Protein AF-A0A2N2F5D2-F1 (afdb_monomer_lite)

pLDDT: mean 76.92, std 23.18, range [20.16, 98.69]

Structure (mmCIF, N/CA/C/O backbone):
data_AF-A0A2N2F5D2-F1
#
_entry.id   AF-A0A2N2F5D2-F1
#
loop_
_atom_site.group_PDB
_atom_site.id
_atom_site.type_symbol
_atom_site.label_atom_id
_atom_site.label_alt_id
_atom_site.label_comp_id
_atom_site.label_asym_id
_atom_site.label_entity_id
_atom_site.label_seq_id
_atom_site.pdbx_PDB_ins_code
_atom_site.Cartn_x
_atom_site.Cartn_y
_atom_site.Cartn_z
_atom_site.occupancy
_atom_site.B_iso_or_equiv
_atom_site.auth_seq_id
_atom_site.auth_comp_id
_atom_site.auth_asym_id
_atom_site.auth_atom_id
_atom_site.pdbx_PDB_model_num
ATOM 1 N N . MET A 1 1 ? -17.254 -17.782 -0.768 1.00 34.69 1 MET A N 1
ATOM 2 C CA . MET A 1 1 ? -16.497 -16.737 -0.045 1.00 34.69 1 MET A CA 1
ATOM 3 C C . MET A 1 1 ? -15.459 -17.334 0.905 1.00 34.69 1 MET A C 1
ATOM 5 O O . MET A 1 1 ? -14.298 -16.993 0.747 1.00 34.69 1 MET A O 1
ATOM 9 N N . LYS A 1 2 ? -15.803 -18.318 1.754 1.00 27.48 2 LYS A N 1
ATOM 10 C CA . LYS A 1 2 ? -14.866 -18.965 2.705 1.00 27.48 2 LYS A CA 1
ATOM 11 C C . LYS A 1 2 ? -13.572 -19.577 2.120 1.00 27.48 2 LYS A C 1
ATOM 13 O O . LYS A 1 2 ? -12.544 -19.500 2.772 1.00 27.48 2 LYS A O 1
ATOM 18 N N . ASN A 1 3 ? -13.574 -20.095 0.885 1.00 29.84 3 ASN A N 1
ATOM 19 C CA . ASN A 1 3 ? -12.361 -20.675 0.267 1.00 29.84 3 ASN A CA 1
ATOM 20 C C . ASN A 1 3 ? -11.435 -19.654 -0.427 1.00 29.84 3 ASN A C 1
ATOM 22 O O . ASN A 1 3 ? -10.359 -20.030 -0.870 1.00 29.84 3 ASN A O 1
ATOM 26 N N . LYS A 1 4 ? -11.838 -18.380 -0.553 1.00 38.88 4 LYS A N 1
ATOM 27 C CA . LYS A 1 4 ? -11.054 -17.347 -1.266 1.00 38.88 4 LYS A CA 1
ATOM 28 C C . LYS A 1 4 ? -10.228 -16.463 -0.328 1.00 38.88 4 LYS A C 1
ATOM 30 O O . LYS A 1 4 ? -9.176 -15.978 -0.718 1.00 38.88 4 LYS A O 1
ATOM 35 N N . LEU A 1 5 ? -10.667 -16.332 0.923 1.00 36.59 5 LEU A N 1
ATOM 36 C CA . LEU A 1 5 ? -9.951 -15.618 1.982 1.00 36.59 5 LEU A CA 1
ATOM 37 C C . LEU A 1 5 ? -8.669 -16.339 2.429 1.00 36.59 5 LEU A C 1
ATOM 39 O O . LEU A 1 5 ? -7.714 -15.699 2.849 1.00 36.59 5 LEU A O 1
ATOM 43 N N . LEU A 1 6 ? -8.629 -17.668 2.280 1.00 34.50 6 LEU A N 1
ATOM 44 C CA . LEU A 1 6 ? -7.469 -18.485 2.640 1.00 34.50 6 LEU A CA 1
ATOM 45 C C . LEU A 1 6 ? -6.246 -18.201 1.741 1.00 34.50 6 LEU A C 1
ATOM 47 O O . LEU A 1 6 ? -5.119 -18.367 2.189 1.00 34.50 6 LEU A O 1
ATOM 51 N N . PHE A 1 7 ? -6.455 -17.715 0.510 1.00 35.41 7 PHE A N 1
ATOM 52 C CA . PHE A 1 7 ? -5.373 -17.336 -0.412 1.00 35.41 7 PHE A CA 1
ATOM 53 C C . PHE A 1 7 ? -4.772 -15.953 -0.112 1.00 35.41 7 PHE A C 1
ATOM 55 O O . PHE A 1 7 ? -3.595 -15.737 -0.381 1.00 35.41 7 PHE A O 1
ATOM 62 N N . PHE A 1 8 ? -5.537 -15.040 0.502 1.00 37.03 8 PHE A N 1
ATOM 63 C CA . PHE A 1 8 ? -5.044 -13.723 0.939 1.00 37.03 8 PHE A CA 1
ATOM 64 C C . PHE A 1 8 ? -3.987 -13.836 2.057 1.00 37.03 8 PHE A C 1
ATOM 66 O O . PHE A 1 8 ? -3.189 -12.930 2.265 1.00 37.03 8 PHE A O 1
ATOM 73 N N . LEU A 1 9 ? -3.946 -14.977 2.757 1.00 35.34 9 LEU A N 1
ATOM 74 C CA . LEU A 1 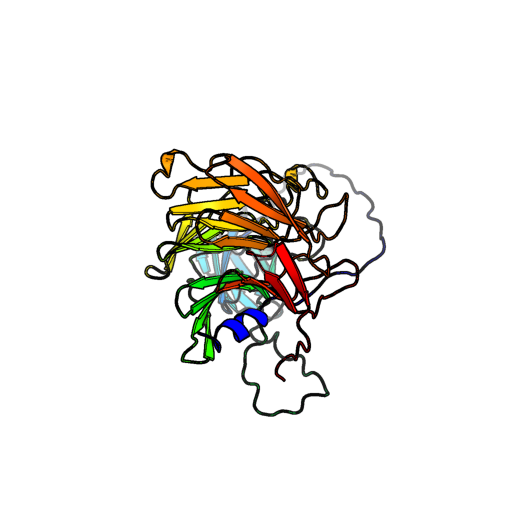9 ? -2.987 -15.268 3.828 1.00 35.34 9 LEU A CA 1
ATOM 75 C C . LEU A 1 9 ? -1.582 -15.643 3.325 1.00 35.34 9 LEU A C 1
ATOM 77 O O . LEU A 1 9 ? -0.644 -15.625 4.118 1.00 35.34 9 LEU A O 1
ATOM 81 N N . LEU A 1 10 ? -1.422 -15.989 2.042 1.00 36.72 10 LEU A N 1
ATOM 82 C CA . LEU A 1 10 ? -0.170 -16.535 1.500 1.00 36.72 10 LEU A CA 1
ATOM 83 C C . LEU A 1 10 ? 0.783 -15.472 0.921 1.00 36.72 10 LEU A C 1
ATOM 85 O O . LEU A 1 10 ? 1.942 -15.784 0.668 1.00 36.72 10 LEU A O 1
ATOM 89 N N . SER A 1 11 ? 0.343 -14.224 0.729 1.00 34.56 11 SER A N 1
ATOM 90 C CA . SER A 1 11 ? 1.089 -13.220 -0.048 1.00 34.56 11 SER A CA 1
ATOM 91 C C . SER A 1 11 ? 2.018 -12.288 0.746 1.00 34.56 11 SER A C 1
ATOM 93 O O . SER A 1 11 ? 2.698 -11.477 0.133 1.00 34.56 11 SER A O 1
ATOM 95 N N . VAL A 1 12 ? 2.112 -12.376 2.077 1.00 32.84 12 VAL A N 1
ATOM 96 C CA . VAL A 1 12 ? 2.920 -11.419 2.869 1.00 32.84 12 VAL A CA 1
ATOM 97 C C . VAL A 1 12 ? 3.904 -12.151 3.783 1.00 32.84 12 VAL A C 1
ATOM 99 O O . VAL A 1 12 ? 3.656 -12.332 4.973 1.00 32.84 12 VAL A O 1
ATOM 102 N N . LEU A 1 13 ? 5.040 -12.598 3.235 1.00 29.38 13 LEU A N 1
ATOM 103 C CA . LEU A 1 13 ? 6.119 -13.233 4.001 1.00 29.38 13 LEU A CA 1
ATOM 104 C C . LEU A 1 13 ? 7.516 -12.859 3.453 1.00 29.38 13 LEU A C 1
ATOM 106 O O . LEU A 1 13 ? 7.881 -13.299 2.368 1.00 29.38 13 LEU A O 1
ATOM 110 N N . SER A 1 14 ? 8.340 -12.240 4.326 1.00 30.34 14 SER A N 1
ATOM 111 C CA . SER A 1 14 ? 9.838 -12.203 4.364 1.00 30.34 14 SER A CA 1
ATOM 112 C C . SER A 1 14 ? 10.551 -10.964 3.772 1.00 30.34 14 SER A C 1
ATOM 114 O O . SER A 1 14 ? 10.123 -10.515 2.725 1.00 30.34 14 SER A O 1
ATOM 116 N N . VAL A 1 15 ? 11.670 -10.399 4.292 1.00 31.58 15 VAL A N 1
ATOM 117 C CA . VAL A 1 15 ? 12.572 -10.644 5.464 1.00 31.58 15 VAL A CA 1
ATOM 118 C C . VAL A 1 15 ? 13.524 -9.423 5.691 1.00 31.58 15 VAL A C 1
ATOM 120 O O . VAL A 1 15 ? 13.657 -8.566 4.827 1.00 31.58 15 VAL A O 1
ATOM 123 N N . PHE A 1 16 ? 14.175 -9.373 6.867 1.00 24.62 16 PHE A N 1
ATOM 124 C CA . PHE A 1 16 ? 15.130 -8.389 7.430 1.00 24.62 16 PHE A CA 1
ATOM 125 C C . PHE A 1 16 ? 16.591 -8.950 7.559 1.00 24.62 16 PHE A C 1
ATOM 127 O O . PHE A 1 16 ? 16.743 -10.160 7.703 1.00 24.62 16 PHE A O 1
ATOM 134 N N . PHE A 1 17 ? 17.585 -8.042 7.717 1.00 26.78 17 PHE A N 1
ATOM 135 C CA . PHE A 1 17 ? 18.931 -8.099 8.386 1.00 26.78 17 PHE A CA 1
ATOM 136 C C . PHE A 1 17 ? 20.217 -8.695 7.736 1.00 26.78 17 PHE A C 1
ATOM 138 O O . PHE A 1 17 ? 20.246 -9.836 7.293 1.00 26.78 17 PHE A O 1
ATOM 145 N N . GLY A 1 18 ? 21.344 -7.959 7.902 1.00 22.05 18 GLY A N 1
ATOM 146 C CA . GLY A 1 18 ? 22.752 -8.430 7.870 1.00 22.05 18 GLY A CA 1
ATOM 147 C C . GLY A 1 18 ? 23.792 -7.284 7.963 1.00 22.05 18 GLY A C 1
ATOM 148 O O . GLY A 1 18 ? 23.525 -6.204 7.472 1.00 22.05 18 GLY A O 1
ATOM 149 N N . SER A 1 19 ? 24.941 -7.468 8.634 1.00 22.81 19 SER A N 1
ATOM 150 C CA . SER A 1 19 ? 25.815 -6.421 9.222 1.00 22.81 19 SER A CA 1
ATOM 151 C C . SER A 1 19 ? 27.307 -6.519 8.814 1.00 22.81 19 SER A C 1
ATOM 153 O O . SER A 1 19 ? 27.793 -7.627 8.613 1.00 22.81 19 SER A O 1
ATOM 155 N N . CYS A 1 20 ? 28.026 -5.376 8.893 1.00 20.16 20 CYS A N 1
ATOM 156 C CA . CYS A 1 20 ? 29.453 -5.155 9.260 1.00 20.16 20 CYS A CA 1
ATOM 157 C C . CYS A 1 20 ? 30.583 -4.941 8.205 1.00 20.16 20 CYS A C 1
ATOM 159 O O . CYS A 1 20 ? 30.999 -5.869 7.524 1.00 20.16 20 CYS A O 1
ATOM 161 N N . ARG A 1 21 ? 31.246 -3.773 8.393 1.00 22.33 21 ARG A N 1
ATOM 162 C CA . ARG A 1 21 ? 32.697 -3.407 8.382 1.00 22.33 21 ARG A CA 1
ATOM 163 C C . ARG A 1 21 ? 33.393 -2.866 7.109 1.00 22.33 21 ARG A C 1
ATOM 165 O O . ARG A 1 21 ? 33.800 -3.615 6.236 1.00 22.33 21 ARG A O 1
ATOM 172 N N . ASN A 1 22 ? 33.673 -1.555 7.198 1.00 24.64 22 ASN A N 1
ATOM 173 C CA . ASN A 1 22 ? 34.830 -0.726 6.799 1.00 24.64 22 ASN A CA 1
ATOM 174 C C . ASN A 1 22 ? 35.820 -1.203 5.717 1.00 24.64 22 ASN A C 1
ATOM 176 O O . ASN A 1 22 ? 36.545 -2.174 5.924 1.00 24.64 22 ASN A O 1
ATOM 180 N N . ALA A 1 23 ? 36.059 -0.316 4.742 1.00 23.02 23 ALA A N 1
ATOM 181 C CA . ALA A 1 23 ? 37.402 0.046 4.275 1.00 23.02 23 ALA A CA 1
ATOM 182 C C . ALA A 1 23 ? 37.426 1.499 3.750 1.00 23.02 23 ALA A C 1
ATOM 184 O O . ALA A 1 23 ? 36.459 1.973 3.162 1.00 23.02 23 ALA A O 1
ATOM 185 N N . GLU A 1 24 ? 38.525 2.197 4.036 1.00 24.03 24 GLU A N 1
ATOM 186 C CA . GLU A 1 24 ? 38.806 3.614 3.765 1.00 24.03 24 GLU A CA 1
ATOM 187 C C . GLU A 1 24 ? 38.978 3.923 2.265 1.00 24.03 24 GLU A C 1
ATOM 189 O O . GLU A 1 24 ? 39.469 3.086 1.507 1.00 24.03 24 GLU A O 1
ATOM 194 N N . LEU A 1 25 ? 38.678 5.162 1.853 1.00 24.31 25 LEU A N 1
ATOM 195 C CA . LEU A 1 25 ? 39.113 5.728 0.571 1.00 24.31 25 LEU A CA 1
ATOM 196 C C . LEU A 1 25 ? 39.832 7.062 0.797 1.00 24.31 25 LEU A C 1
ATOM 198 O O . LEU A 1 25 ? 39.305 7.973 1.434 1.00 24.31 25 LEU A O 1
ATOM 202 N N . SER A 1 26 ? 41.054 7.142 0.269 1.00 25.33 26 SER A N 1
ATOM 203 C CA . SER A 1 26 ? 41.908 8.327 0.223 1.00 25.33 26 SER A CA 1
ATOM 204 C C . SER A 1 26 ? 41.550 9.241 -0.951 1.00 25.33 26 SER A C 1
ATOM 206 O O . SER A 1 26 ? 41.253 8.764 -2.046 1.00 25.33 26 SER A O 1
ATOM 208 N N . GLU A 1 27 ? 41.662 10.547 -0.720 1.00 29.62 27 GLU A N 1
ATOM 209 C CA . GLU A 1 27 ? 41.491 11.636 -1.688 1.00 29.62 27 GLU A CA 1
ATOM 210 C C . GLU A 1 27 ? 42.505 11.611 -2.845 1.00 29.62 27 GLU A C 1
ATOM 212 O O . GLU A 1 27 ? 43.664 11.233 -2.664 1.00 29.62 27 GLU A O 1
ATOM 217 N N . ALA A 1 28 ? 42.109 12.160 -4.000 1.00 26.70 28 ALA A N 1
ATOM 218 C CA . ALA A 1 28 ? 43.032 12.876 -4.879 1.00 26.70 28 ALA A CA 1
ATOM 219 C C . ALA A 1 28 ? 42.327 14.006 -5.651 1.00 26.70 28 ALA A C 1
ATOM 221 O O . ALA A 1 28 ? 41.186 13.889 -6.091 1.00 26.70 28 ALA A O 1
ATOM 222 N N . VAL A 1 29 ? 43.070 15.105 -5.755 1.00 26.83 29 VAL A N 1
ATOM 223 C CA . VAL A 1 29 ? 42.711 16.477 -6.126 1.00 26.83 29 VAL A CA 1
ATOM 224 C C . VAL A 1 29 ? 42.740 16.697 -7.645 1.00 26.83 29 VAL A C 1
ATOM 226 O O . VAL A 1 29 ? 43.495 16.050 -8.368 1.00 26.83 29 VAL A O 1
ATOM 229 N N . ALA A 1 30 ? 41.920 17.642 -8.109 1.00 31.52 30 ALA A N 1
ATOM 230 C CA . ALA A 1 30 ? 41.839 18.119 -9.487 1.00 31.52 30 ALA A CA 1
ATOM 231 C C . ALA A 1 30 ? 43.001 19.054 -9.883 1.00 31.52 30 ALA A C 1
ATOM 233 O O . ALA A 1 30 ? 43.412 19.903 -9.097 1.00 31.52 30 ALA A O 1
ATOM 234 N N . GLU A 1 31 ? 43.422 18.989 -11.149 1.00 26.94 31 GLU A N 1
ATOM 235 C CA . GLU A 1 31 ? 44.196 20.040 -11.825 1.00 26.94 31 GLU A CA 1
ATOM 236 C C . GLU A 1 31 ? 43.656 20.282 -13.248 1.00 26.94 31 GLU A C 1
ATOM 238 O O . GLU A 1 31 ? 43.098 19.388 -13.886 1.00 26.94 31 GLU A O 1
ATOM 243 N N . VAL A 1 32 ? 43.776 21.530 -13.716 1.00 30.75 32 VAL A N 1
ATOM 244 C CA . VAL A 1 32 ? 43.044 22.131 -14.844 1.00 30.75 32 VAL A CA 1
ATOM 245 C C . VAL A 1 32 ? 43.950 22.390 -16.064 1.00 30.75 32 VAL A C 1
ATOM 247 O O . VAL A 1 32 ? 45.003 23.002 -15.938 1.00 30.75 32 VAL A O 1
ATOM 250 N N . GLN A 1 33 ? 43.421 21.990 -17.232 1.00 35.53 33 GLN A N 1
ATOM 251 C CA . GLN A 1 33 ? 43.590 22.449 -18.632 1.00 35.53 33 GLN A CA 1
ATOM 252 C C . GLN A 1 33 ? 44.932 22.382 -19.392 1.00 35.53 33 GLN A C 1
ATOM 254 O O . GLN A 1 33 ? 45.881 23.116 -19.138 1.00 35.53 33 GLN A O 1
ATOM 259 N N . ALA A 1 34 ? 44.858 21.684 -20.535 1.00 29.91 34 ALA A N 1
ATOM 260 C CA . ALA A 1 34 ? 45.4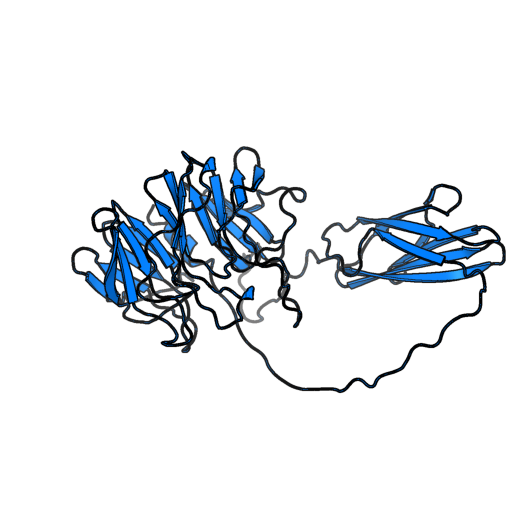19 22.117 -21.816 1.00 29.91 34 ALA A CA 1
ATOM 261 C C . ALA A 1 34 ? 44.399 21.807 -22.935 1.00 29.91 34 ALA A C 1
ATOM 263 O O . ALA A 1 34 ? 43.885 20.690 -23.003 1.00 29.91 34 ALA A O 1
ATOM 264 N N . GLU A 1 35 ? 44.076 22.785 -23.789 1.00 44.81 35 GLU A N 1
ATOM 265 C CA . GLU A 1 35 ? 43.224 22.596 -24.973 1.00 44.81 35 GLU A CA 1
ATOM 266 C C . GLU A 1 35 ? 43.894 21.629 -25.957 1.00 44.81 35 GLU A C 1
ATOM 268 O O . GLU A 1 35 ? 44.835 21.977 -26.669 1.00 44.81 35 GLU A O 1
ATOM 273 N N . ASN A 1 36 ? 43.389 20.403 -26.007 1.00 45.16 36 ASN A N 1
ATOM 274 C CA . ASN A 1 36 ? 43.693 19.435 -27.046 1.00 45.16 36 ASN A CA 1
ATOM 275 C C . ASN A 1 36 ? 42.336 18.886 -27.480 1.00 45.16 36 ASN A C 1
ATOM 277 O O . ASN A 1 36 ? 41.649 18.281 -26.662 1.00 45.16 36 ASN A O 1
ATOM 281 N N . HIS A 1 37 ? 41.880 19.188 -28.699 1.00 53.38 37 HIS A N 1
ATOM 282 C CA . HIS A 1 37 ? 40.560 18.752 -29.164 1.00 53.38 37 HIS A CA 1
ATOM 283 C C . HIS A 1 37 ? 40.510 17.221 -29.166 1.00 53.38 37 HIS A C 1
ATOM 285 O O . HIS A 1 37 ? 41.095 16.548 -30.010 1.00 53.38 37 HIS A O 1
ATOM 291 N N . GLN A 1 38 ? 39.856 16.713 -28.131 1.00 70.19 38 GLN A N 1
ATOM 292 C CA . GLN A 1 38 ? 39.865 15.338 -27.685 1.00 70.19 38 GLN A CA 1
ATOM 293 C C . GLN A 1 38 ? 38.616 14.684 -28.261 1.00 70.19 38 GLN A C 1
ATOM 295 O O . GLN A 1 38 ? 37.509 15.093 -27.913 1.00 70.19 38 GLN A O 1
ATOM 300 N N . LEU A 1 39 ? 38.801 13.713 -29.162 1.00 86.25 39 LEU A N 1
ATOM 301 C CA . LEU A 1 39 ? 37.749 12.798 -29.605 1.00 86.25 39 LEU A CA 1
ATOM 302 C C . LEU A 1 39 ? 36.835 12.471 -28.417 1.00 86.25 39 LEU A C 1
ATOM 304 O O . LEU A 1 39 ? 37.303 11.931 -27.413 1.00 86.25 39 LEU A O 1
ATOM 308 N N . SER A 1 40 ? 35.561 12.834 -28.521 1.00 88.88 40 SER A N 1
ATOM 309 C CA . SER A 1 40 ? 34.585 12.666 -27.449 1.00 88.88 40 SER A CA 1
ATOM 310 C C . SER A 1 40 ? 33.485 11.703 -27.867 1.00 88.88 40 SER A C 1
ATOM 312 O O . SER A 1 40 ? 33.184 11.538 -29.052 1.00 88.88 40 SER A O 1
ATOM 314 N N . LEU A 1 41 ? 32.907 11.034 -26.874 1.00 93.62 41 LEU A N 1
ATOM 315 C CA . LEU A 1 41 ? 31.875 10.025 -27.058 1.00 93.62 41 LEU A CA 1
ATOM 316 C C . LEU A 1 41 ? 31.005 9.953 -25.810 1.00 93.62 41 LEU A C 1
ATOM 318 O O . LEU A 1 41 ? 31.523 9.811 -24.702 1.00 93.62 41 LEU A O 1
ATOM 322 N N . VAL A 1 42 ? 29.693 9.982 -26.004 1.00 88.38 42 VAL A N 1
ATOM 323 C CA . VAL A 1 42 ? 28.710 9.829 -24.932 1.00 88.38 42 VAL A CA 1
ATOM 324 C C . VAL A 1 42 ? 27.684 8.796 -25.362 1.00 88.38 42 VAL A C 1
ATOM 326 O O . VAL A 1 42 ? 27.094 8.919 -26.432 1.00 88.38 42 VAL A O 1
ATOM 329 N N . ILE A 1 43 ? 27.461 7.788 -24.519 1.00 91.06 43 ILE A N 1
ATOM 330 C CA . ILE A 1 43 ? 26.300 6.903 -24.634 1.00 91.06 43 ILE A CA 1
ATOM 331 C C . ILE A 1 43 ? 25.137 7.623 -23.949 1.00 91.06 43 ILE A C 1
ATOM 333 O O . ILE A 1 43 ? 25.246 7.980 -22.779 1.00 91.06 43 ILE A O 1
ATOM 337 N N . GLN A 1 44 ? 24.064 7.896 -24.687 1.00 83.38 44 GLN A N 1
ATOM 338 C CA . GLN A 1 44 ? 22.889 8.619 -24.182 1.00 83.38 44 GLN A CA 1
ATOM 339 C C . GLN A 1 44 ? 21.747 7.671 -23.816 1.00 83.38 44 GLN A C 1
ATOM 341 O O . GLN A 1 44 ? 20.983 7.951 -22.898 1.00 83.38 44 GLN A O 1
ATOM 346 N N . ASN A 1 45 ? 21.636 6.553 -24.532 1.00 76.44 45 ASN A N 1
ATOM 347 C CA . ASN A 1 45 ? 20.661 5.507 -24.270 1.00 76.44 45 ASN A CA 1
ATOM 348 C C . ASN A 1 45 ? 21.337 4.140 -24.459 1.00 76.44 45 ASN A C 1
ATOM 350 O O . ASN A 1 45 ? 22.069 3.980 -25.436 1.00 76.44 45 ASN A O 1
ATOM 354 N N . PRO A 1 46 ? 21.107 3.150 -23.583 1.00 82.44 46 PRO A N 1
ATOM 355 C CA . PRO A 1 46 ? 20.425 3.265 -22.291 1.00 82.44 46 PRO A CA 1
ATOM 356 C C . PRO A 1 46 ? 21.237 4.068 -21.256 1.00 82.44 46 PRO A C 1
ATOM 358 O O . PRO A 1 46 ? 22.429 4.299 -21.467 1.00 82.44 46 PRO A O 1
ATOM 361 N N . PRO A 1 47 ? 20.621 4.503 -20.142 1.00 71.06 47 PRO A N 1
ATOM 362 C CA . PRO A 1 47 ? 21.353 5.111 -19.036 1.00 71.06 47 PRO A CA 1
ATOM 363 C C . PRO A 1 47 ? 22.240 4.089 -18.308 1.00 71.06 47 PRO A C 1
ATOM 365 O O . PRO A 1 47 ? 22.027 2.876 -18.384 1.00 71.06 47 PRO A O 1
ATOM 368 N N . GLN A 1 48 ? 23.232 4.606 -17.578 1.00 79.06 48 GLN A N 1
ATOM 369 C CA . GLN A 1 48 ? 24.075 3.825 -16.674 1.00 79.06 48 GLN A CA 1
ATOM 370 C C . GLN A 1 48 ? 23.216 3.045 -15.664 1.00 79.06 48 GLN A C 1
ATOM 372 O O . GLN A 1 48 ? 22.280 3.590 -15.089 1.00 79.06 48 GLN A O 1
ATOM 377 N N . ASP A 1 49 ? 23.563 1.775 -15.465 1.00 67.56 49 ASP A N 1
ATOM 378 C CA . ASP A 1 49 ? 22.919 0.822 -14.555 1.00 67.56 49 ASP A CA 1
ATOM 379 C C . ASP A 1 49 ? 21.439 0.512 -14.866 1.00 67.56 49 ASP A C 1
ATOM 381 O O . ASP A 1 49 ? 20.713 0.021 -14.002 1.00 67.56 49 ASP A O 1
ATOM 385 N N . LEU A 1 50 ? 20.990 0.699 -16.120 1.00 69.31 50 LEU A N 1
ATOM 386 C CA . LEU A 1 50 ? 19.657 0.258 -16.560 1.00 69.31 50 LEU A CA 1
ATOM 387 C C . LEU A 1 50 ? 19.446 -1.238 -16.269 1.00 69.31 50 LEU A C 1
ATOM 389 O O . LEU A 1 50 ? 20.260 -2.073 -16.659 1.00 69.31 50 LEU A O 1
ATOM 393 N N . ILE A 1 51 ? 18.301 -1.592 -15.686 1.00 60.06 51 ILE A N 1
ATOM 394 C CA . ILE A 1 51 ? 17.822 -2.976 -15.585 1.00 60.06 51 ILE A CA 1
ATOM 395 C C . ILE A 1 51 ? 16.723 -3.182 -16.632 1.00 60.06 51 ILE A C 1
ATOM 397 O O . ILE A 1 51 ? 15.779 -2.401 -16.709 1.00 60.06 51 ILE A O 1
ATOM 401 N N . THR A 1 52 ? 16.833 -4.226 -17.451 1.00 57.19 52 THR A N 1
ATOM 402 C CA . THR A 1 52 ? 15.872 -4.540 -18.517 1.00 57.19 52 THR A CA 1
ATOM 403 C C . THR A 1 52 ? 15.582 -6.037 -18.581 1.00 57.19 52 THR A C 1
ATOM 405 O O . THR A 1 52 ? 16.397 -6.859 -18.168 1.00 57.19 52 THR A O 1
ATOM 408 N N . PHE A 1 53 ? 14.420 -6.393 -19.124 1.00 57.59 53 PHE A N 1
ATOM 409 C CA . PHE A 1 53 ? 14.042 -7.765 -19.491 1.00 57.59 53 PHE A CA 1
ATOM 410 C C . PHE A 1 53 ? 14.016 -7.955 -21.011 1.00 57.59 53 PHE A C 1
ATOM 412 O O . PHE A 1 53 ? 13.855 -9.066 -21.517 1.00 57.59 53 PHE A O 1
ATOM 419 N N . GLN A 1 54 ? 14.199 -6.867 -21.766 1.00 71.62 54 GLN A N 1
ATOM 420 C CA . GLN A 1 54 ? 14.324 -6.939 -23.208 1.00 71.62 54 GLN A CA 1
ATOM 421 C C . GLN A 1 54 ? 15.707 -7.479 -23.547 1.00 71.62 54 GLN A C 1
ATOM 423 O O . GLN A 1 54 ? 16.730 -6.824 -23.353 1.00 71.62 54 GLN A O 1
ATOM 428 N N . LYS A 1 55 ? 15.734 -8.690 -24.109 1.00 82.88 55 LYS A N 1
ATOM 429 C CA . LYS A 1 55 ? 16.968 -9.309 -24.604 1.00 82.88 55 LYS A CA 1
ATOM 430 C C . LYS A 1 55 ? 17.659 -8.456 -25.671 1.00 82.88 55 LYS A C 1
ATOM 432 O O . LYS A 1 55 ? 18.863 -8.590 -25.857 1.00 82.88 55 LYS A O 1
ATOM 437 N N . LYS A 1 56 ? 16.906 -7.607 -26.371 1.00 88.81 56 LYS A N 1
ATOM 438 C CA . LYS A 1 56 ? 17.395 -6.679 -27.386 1.00 88.81 56 LYS A CA 1
ATOM 439 C C . LYS A 1 56 ? 17.087 -5.251 -26.967 1.00 88.81 56 LYS A C 1
ATOM 441 O O . LYS A 1 56 ? 15.936 -4.961 -26.667 1.00 88.81 56 LYS A O 1
ATOM 446 N N . ILE A 1 57 ? 18.093 -4.385 -26.970 1.00 85.81 57 ILE A N 1
ATOM 447 C CA . ILE A 1 57 ? 17.938 -2.968 -26.626 1.00 85.81 57 ILE A CA 1
ATOM 448 C C . ILE A 1 57 ? 18.608 -2.074 -27.665 1.00 85.81 57 ILE A C 1
ATOM 450 O O . ILE A 1 57 ? 19.612 -2.457 -28.269 1.00 85.81 57 ILE A O 1
ATOM 454 N N . LEU A 1 58 ? 18.067 -0.870 -27.851 1.00 91.62 58 LEU A N 1
ATOM 455 C CA . LEU A 1 58 ? 18.682 0.169 -28.671 1.00 91.62 58 LEU A CA 1
ATOM 456 C C . LEU A 1 58 ? 19.722 0.929 -27.841 1.00 91.62 58 LEU A C 1
ATOM 458 O O . LEU A 1 58 ? 19.385 1.527 -26.824 1.00 91.62 58 LEU A O 1
ATOM 462 N N . VAL A 1 59 ? 20.970 0.939 -28.299 1.00 92.75 59 VAL A N 1
ATOM 463 C CA . VAL A 1 59 ? 22.042 1.776 -27.754 1.00 92.75 59 VAL A CA 1
ATOM 464 C C . VAL A 1 59 ? 22.277 2.931 -28.710 1.00 92.75 59 VAL A C 1
ATOM 466 O O . VAL A 1 59 ? 22.464 2.698 -29.901 1.00 92.75 59 VAL A O 1
ATOM 469 N N . SER A 1 60 ? 22.290 4.162 -28.218 1.00 91.62 60 SER A N 1
ATOM 470 C CA . SER A 1 60 ? 22.535 5.354 -29.024 1.00 91.62 60 SER A CA 1
ATOM 471 C C . SER A 1 60 ? 23.339 6.400 -28.271 1.00 91.62 60 SER A C 1
ATOM 473 O O . SER A 1 60 ? 23.401 6.417 -27.038 1.00 91.62 60 SER A O 1
ATOM 475 N N . GLY A 1 61 ? 23.956 7.300 -29.024 1.00 91.50 61 GLY A N 1
ATOM 476 C CA . GLY A 1 61 ? 24.761 8.358 -28.448 1.00 91.50 61 GLY A CA 1
ATOM 477 C C . GLY A 1 61 ? 25.310 9.330 -29.474 1.00 91.50 61 GLY A C 1
ATOM 478 O O . GLY A 1 61 ? 24.948 9.302 -30.653 1.00 91.50 61 GLY A O 1
ATOM 479 N N . THR A 1 62 ? 26.214 10.180 -29.000 1.00 91.56 62 THR A N 1
ATOM 480 C CA . THR A 1 62 ? 26.890 11.197 -29.805 1.00 91.56 62 THR A CA 1
ATOM 481 C C . THR A 1 62 ? 28.396 11.011 -29.756 1.00 91.56 62 THR A C 1
ATOM 483 O O . THR A 1 62 ? 28.946 10.502 -28.777 1.00 91.56 62 THR A O 1
ATOM 486 N N . ALA A 1 63 ? 29.077 11.399 -30.826 1.00 92.19 63 ALA A N 1
ATOM 487 C CA . ALA A 1 63 ? 30.530 11.451 -30.882 1.00 92.19 63 ALA A CA 1
ATOM 488 C C . ALA A 1 63 ? 30.974 12.728 -31.595 1.00 92.19 63 ALA A C 1
ATOM 490 O O . ALA A 1 63 ? 30.259 13.258 -32.444 1.00 92.19 63 ALA A O 1
ATOM 491 N N . SER A 1 64 ? 32.161 13.237 -31.277 1.00 90.06 64 SER A N 1
ATOM 492 C CA . SER A 1 64 ? 32.706 14.385 -32.001 1.00 90.06 64 SER A CA 1
ATOM 493 C C . SER A 1 64 ? 34.224 14.359 -32.052 1.00 90.06 64 SER A C 1
ATOM 495 O O . SER A 1 64 ? 34.881 13.903 -31.120 1.00 90.06 64 SER A O 1
ATOM 497 N N . ASP A 1 65 ? 34.775 14.840 -33.162 1.00 87.81 65 ASP A N 1
ATOM 498 C CA . ASP A 1 65 ? 36.210 14.982 -33.387 1.00 87.81 65 ASP A CA 1
ATOM 499 C C . ASP A 1 65 ? 36.456 16.102 -34.404 1.00 87.81 65 ASP A C 1
ATOM 501 O O . ASP A 1 65 ? 35.650 16.311 -35.313 1.00 87.81 65 ASP A O 1
ATOM 505 N N . ASN A 1 66 ? 37.569 16.821 -34.274 1.00 83.56 66 ASN A N 1
ATOM 506 C CA . ASN A 1 66 ? 37.922 17.928 -35.167 1.00 83.56 66 ASN A CA 1
ATOM 507 C C . ASN A 1 66 ? 38.472 17.473 -36.535 1.00 83.56 66 ASN A C 1
ATOM 509 O O . ASN A 1 66 ? 38.522 18.279 -37.462 1.00 83.56 66 ASN A O 1
ATOM 513 N N . THR A 1 67 ? 38.873 16.206 -36.678 1.00 81.06 67 THR A N 1
ATOM 514 C CA . THR A 1 67 ? 39.337 15.596 -37.938 1.00 81.06 67 THR A CA 1
ATOM 515 C C . THR A 1 67 ? 38.269 14.742 -38.624 1.00 81.06 67 THR A C 1
ATOM 517 O O . THR A 1 67 ? 38.487 14.259 -39.736 1.00 81.06 67 THR A O 1
ATOM 520 N N . GLY A 1 68 ? 37.101 14.599 -37.993 1.00 83.00 68 GLY A N 1
ATOM 521 C CA . GLY A 1 68 ? 35.994 13.775 -38.464 1.00 83.00 68 GLY A CA 1
ATOM 522 C C . GLY A 1 68 ? 36.021 12.352 -37.903 1.00 83.00 68 GLY A C 1
ATOM 523 O O . GLY A 1 68 ? 37.053 11.828 -37.480 1.00 83.00 68 GLY A O 1
ATOM 524 N N . LEU A 1 69 ? 34.854 11.713 -37.908 1.00 89.81 69 LEU A N 1
ATOM 525 C CA . LEU A 1 69 ? 34.652 10.366 -37.381 1.00 89.81 69 LEU A CA 1
ATOM 526 C C . LEU A 1 69 ? 34.674 9.344 -38.518 1.00 89.81 69 LEU A C 1
ATOM 528 O O . LEU A 1 69 ? 34.042 9.540 -39.553 1.00 89.81 69 LEU A O 1
ATOM 532 N N . SER A 1 70 ? 35.398 8.244 -38.324 1.00 91.50 70 SER A N 1
ATOM 533 C CA . SER A 1 70 ? 35.465 7.150 -39.296 1.00 91.50 70 SER A CA 1
ATOM 534 C C . SER A 1 70 ? 34.466 6.033 -38.991 1.00 91.50 70 SER A C 1
ATOM 536 O O . SER A 1 70 ? 33.894 5.475 -39.925 1.00 91.50 70 SER A O 1
ATOM 538 N N . ARG A 1 71 ? 34.242 5.703 -37.709 1.00 93.31 71 ARG A N 1
ATOM 539 C CA . ARG A 1 71 ? 33.242 4.715 -37.258 1.00 93.31 71 ARG A CA 1
ATOM 540 C C . ARG A 1 71 ? 33.015 4.753 -35.746 1.00 93.31 71 ARG A C 1
ATOM 542 O O . ARG A 1 71 ? 33.892 5.187 -34.999 1.00 93.31 71 ARG A O 1
ATOM 549 N N . VAL A 1 72 ? 31.893 4.184 -35.304 1.00 94.81 72 VAL A N 1
ATOM 550 C CA . VAL A 1 72 ? 31.620 3.833 -33.900 1.00 94.81 72 VAL A CA 1
ATOM 551 C C . VAL A 1 72 ? 31.330 2.334 -33.795 1.00 94.81 72 VAL A C 1
ATOM 553 O O . VAL A 1 72 ? 30.578 1.779 -34.599 1.00 94.81 72 VAL A O 1
ATOM 556 N N . VAL A 1 73 ? 31.951 1.674 -32.818 1.00 96.31 73 VAL A N 1
ATOM 557 C CA . VAL A 1 73 ? 31.776 0.245 -32.513 1.00 96.31 73 VAL A CA 1
ATOM 558 C C . VAL A 1 73 ? 31.227 0.110 -31.099 1.00 96.31 73 VAL A C 1
ATOM 560 O O . VAL A 1 73 ? 31.669 0.824 -30.206 1.00 96.31 73 VAL A O 1
ATOM 563 N N . ILE A 1 74 ? 30.273 -0.791 -30.894 1.00 95.81 74 ILE A N 1
ATOM 564 C CA . ILE A 1 74 ? 29.672 -1.093 -29.593 1.00 95.81 74 ILE A CA 1
ATOM 565 C C . ILE A 1 74 ? 30.052 -2.522 -29.217 1.00 95.81 74 ILE A C 1
ATOM 567 O O . ILE A 1 74 ? 29.848 -3.427 -30.019 1.00 95.81 74 ILE A O 1
ATOM 571 N N . SER A 1 75 ? 30.583 -2.743 -28.017 1.00 93.69 75 SER A N 1
ATOM 572 C CA . SER A 1 75 ? 30.937 -4.067 -27.505 1.00 93.69 75 SER A CA 1
ATOM 573 C C . SER A 1 75 ? 30.128 -4.433 -26.262 1.00 93.69 75 SER A C 1
ATOM 575 O O . SER A 1 75 ? 29.910 -3.590 -25.392 1.00 93.69 75 SER A O 1
ATOM 577 N N . VAL A 1 76 ? 29.706 -5.696 -26.174 1.00 90.75 76 VAL A N 1
ATOM 578 C CA . VAL A 1 76 ? 28.950 -6.274 -25.052 1.00 90.75 76 VAL A CA 1
ATOM 579 C C . VAL A 1 76 ? 29.550 -7.640 -24.721 1.00 90.75 76 VAL A C 1
ATOM 581 O O . VAL A 1 76 ? 29.335 -8.624 -25.430 1.00 90.75 76 VAL A O 1
ATOM 584 N N . GLY A 1 77 ? 30.351 -7.712 -23.656 1.00 79.62 77 GLY A N 1
ATOM 585 C CA . GLY A 1 77 ? 31.202 -8.886 -23.422 1.00 79.62 77 GLY A CA 1
ATOM 586 C C . GLY A 1 77 ? 32.146 -9.121 -24.611 1.00 79.62 77 GLY A C 1
ATOM 587 O O . GLY A 1 77 ? 32.884 -8.213 -24.982 1.00 79.62 77 GLY A O 1
ATOM 588 N N . ASP A 1 78 ? 32.092 -10.311 -25.217 1.00 79.75 78 ASP A N 1
ATOM 589 C CA . ASP A 1 78 ? 32.910 -10.689 -26.387 1.00 79.75 78 ASP A CA 1
ATOM 590 C C . ASP A 1 78 ? 32.272 -10.336 -27.746 1.00 79.75 78 ASP A C 1
ATOM 592 O O . ASP A 1 78 ? 32.866 -10.591 -28.793 1.00 79.75 78 ASP A O 1
ATOM 596 N N . GLU A 1 79 ? 31.046 -9.806 -27.762 1.00 89.38 79 GLU A N 1
ATOM 597 C CA . GLU A 1 79 ? 30.346 -9.455 -29.001 1.00 89.38 79 GLU A CA 1
ATOM 598 C C . GLU A 1 79 ? 30.595 -7.993 -29.376 1.00 89.38 79 GLU A C 1
ATOM 600 O O . GLU A 1 79 ? 30.492 -7.107 -28.528 1.00 89.38 79 GLU A O 1
ATOM 605 N N . GLU A 1 80 ? 30.869 -7.728 -30.655 1.00 93.00 80 GLU A N 1
ATOM 606 C CA . GLU A 1 80 ? 31.018 -6.378 -31.204 1.00 93.00 80 GLU A CA 1
ATOM 607 C C . GLU A 1 80 ? 29.988 -6.107 -32.308 1.00 93.00 80 GLU A C 1
ATOM 609 O O . GLU A 1 80 ? 29.705 -6.945 -33.165 1.00 93.00 80 GLU A O 1
ATOM 614 N N . TYR A 1 81 ? 29.466 -4.886 -32.315 1.00 93.25 81 TYR A N 1
ATOM 615 C CA . TYR A 1 81 ? 28.468 -4.384 -33.243 1.00 93.25 81 TYR A CA 1
ATOM 616 C C . TYR A 1 81 ? 28.990 -3.092 -33.877 1.00 93.25 81 TYR A C 1
ATOM 618 O O . TYR A 1 81 ? 29.446 -2.184 -33.186 1.00 93.25 81 TYR A O 1
ATOM 626 N N . THR A 1 82 ? 28.908 -2.966 -35.202 1.00 93.75 82 THR A N 1
ATOM 627 C CA . THR A 1 82 ? 29.166 -1.675 -35.863 1.00 93.75 82 THR A CA 1
ATOM 628 C C . THR A 1 82 ? 27.911 -0.816 -35.772 1.00 93.75 82 THR A C 1
ATOM 630 O O . THR A 1 82 ? 26.835 -1.272 -36.168 1.00 93.75 82 THR A O 1
ATOM 633 N N . ALA A 1 83 ? 28.043 0.401 -35.240 1.00 92.56 83 ALA A N 1
ATOM 634 C CA . ALA A 1 83 ? 26.920 1.314 -35.101 1.00 92.56 83 ALA A CA 1
ATOM 635 C C . ALA A 1 83 ? 26.431 1.805 -36.470 1.00 92.56 83 ALA A C 1
ATOM 637 O O . ALA A 1 83 ? 27.213 1.963 -37.415 1.00 92.56 83 ALA A O 1
ATOM 638 N N . ASP A 1 84 ? 25.134 2.068 -36.553 1.00 91.31 84 ASP A N 1
ATOM 639 C CA . ASP A 1 84 ? 24.509 2.672 -37.716 1.00 91.31 84 ASP A CA 1
ATOM 640 C C . ASP A 1 84 ? 24.727 4.197 -37.631 1.00 91.31 84 ASP A C 1
ATOM 642 O O . ASP A 1 84 ? 24.348 4.814 -36.628 1.00 91.31 84 ASP A O 1
ATOM 646 N N . PRO A 1 85 ? 25.394 4.818 -38.623 1.00 89.75 85 PRO A N 1
ATOM 647 C CA . PRO A 1 85 ? 25.716 6.237 -38.571 1.00 89.75 85 PRO A CA 1
ATOM 648 C C . PRO A 1 85 ? 24.474 7.092 -38.800 1.00 89.75 85 PRO A C 1
ATOM 650 O O . PRO A 1 85 ? 23.794 6.961 -39.819 1.00 89.75 85 PRO A O 1
ATOM 653 N N . LEU A 1 86 ? 24.256 8.050 -37.909 1.00 78.50 86 LEU A N 1
ATOM 654 C CA . LEU A 1 86 ? 23.345 9.168 -38.103 1.00 78.50 86 LEU A CA 1
ATOM 655 C C . LEU A 1 86 ? 24.210 10.432 -38.196 1.00 78.50 86 LEU A C 1
ATOM 657 O O . LEU A 1 86 ? 25.077 10.679 -37.366 1.00 78.50 86 LEU A O 1
ATOM 661 N N . PHE A 1 87 ? 24.080 11.201 -39.275 1.00 81.12 87 PHE A N 1
ATOM 662 C CA . PHE A 1 87 ? 24.935 12.380 -39.497 1.00 81.12 87 PHE A CA 1
ATOM 663 C C . PHE A 1 87 ? 26.450 12.082 -39.439 1.00 81.12 87 PHE A C 1
ATOM 665 O O . PHE A 1 87 ? 27.219 12.780 -38.784 1.00 81.12 87 PHE A O 1
ATOM 672 N N . GLY A 1 88 ? 26.901 11.023 -40.123 1.00 81.94 88 GLY A N 1
ATOM 673 C CA . GLY A 1 88 ? 28.334 10.714 -40.227 1.00 81.94 88 GLY A CA 1
ATOM 674 C C . GLY A 1 88 ? 28.985 10.332 -38.893 1.00 81.94 88 GLY A C 1
ATOM 675 O O . GLY A 1 88 ? 30.109 10.748 -38.632 1.00 81.94 88 GLY A O 1
ATOM 676 N N . TYR A 1 89 ? 28.272 9.558 -38.065 1.00 87.69 89 TYR A N 1
ATOM 677 C CA . TYR A 1 89 ? 28.661 9.123 -36.713 1.00 87.69 89 TYR A CA 1
ATOM 678 C C . TYR A 1 89 ? 28.682 10.216 -35.640 1.00 87.69 89 TYR A C 1
ATOM 680 O O . TYR A 1 89 ? 28.951 9.895 -34.483 1.00 87.69 89 TYR A O 1
ATOM 688 N N . ALA A 1 90 ? 28.361 11.471 -35.979 1.00 86.69 90 ALA A N 1
ATOM 689 C CA . ALA A 1 90 ? 28.132 12.501 -34.966 1.00 86.69 90 ALA A CA 1
ATOM 690 C C . ALA A 1 90 ? 26.986 12.094 -34.025 1.00 86.69 90 ALA A C 1
ATOM 692 O O . ALA A 1 90 ? 27.067 12.293 -32.814 1.00 86.69 90 ALA A O 1
ATOM 693 N N . GLU A 1 91 ? 25.981 11.426 -34.589 1.00 90.50 91 GLU A N 1
ATOM 694 C CA . GLU A 1 91 ? 24.989 10.627 -33.886 1.00 90.50 91 GLU A CA 1
ATOM 695 C C . GLU A 1 91 ? 25.110 9.170 -34.347 1.00 90.50 91 GLU A C 1
ATOM 697 O O . GLU A 1 91 ? 25.528 8.855 -35.467 1.00 90.50 91 GLU A O 1
ATOM 702 N N . TRP A 1 92 ? 24.780 8.231 -33.480 1.00 95.12 92 TRP A N 1
ATOM 703 C CA . TRP A 1 92 ? 24.895 6.820 -33.820 1.00 95.12 92 TRP A CA 1
ATOM 704 C C . TRP A 1 92 ? 23.938 5.997 -32.979 1.00 95.12 92 TRP A C 1
ATOM 706 O O . TRP A 1 92 ? 23.589 6.370 -31.858 1.00 95.12 92 TRP A O 1
ATOM 716 N N . GLN A 1 93 ? 23.515 4.862 -33.528 1.00 93.94 93 GLN A N 1
ATOM 717 C CA . GLN A 1 93 ? 22.657 3.927 -32.815 1.00 93.94 93 GLN A CA 1
ATOM 718 C C . GLN A 1 93 ? 22.900 2.484 -33.244 1.00 93.94 93 GLN A C 1
ATOM 720 O O . GLN A 1 93 ? 23.411 2.229 -34.335 1.00 93.94 93 GLN A O 1
ATOM 725 N N . LYS A 1 94 ? 22.520 1.529 -32.398 1.00 96.25 94 LYS A N 1
ATOM 726 C CA . LYS A 1 94 ? 22.495 0.111 -32.741 1.00 96.25 94 LYS A CA 1
ATOM 727 C C . LYS A 1 94 ? 21.602 -0.688 -31.808 1.00 96.25 94 LYS A C 1
ATOM 729 O O . LYS A 1 94 ? 21.661 -0.502 -30.598 1.00 96.25 94 LYS A O 1
ATOM 734 N N . GLU A 1 95 ? 20.832 -1.623 -32.354 1.00 95.06 95 GLU A N 1
ATOM 735 C CA . GLU A 1 95 ? 20.207 -2.670 -31.542 1.00 95.06 95 GLU A CA 1
ATOM 736 C C . GLU A 1 95 ? 21.249 -3.749 -31.208 1.00 95.06 95 GLU A C 1
ATOM 738 O O . GLU A 1 95 ? 21.882 -4.305 -32.109 1.00 95.06 95 GLU A O 1
ATOM 743 N N . ILE A 1 96 ? 21.417 -4.046 -29.922 1.00 93.12 96 ILE A N 1
ATOM 744 C CA . ILE A 1 96 ? 22.336 -5.072 -29.411 1.00 93.12 96 ILE A CA 1
ATOM 745 C C . ILE A 1 96 ? 21.566 -6.139 -28.638 1.00 93.12 96 ILE A C 1
ATOM 747 O O . ILE A 1 96 ? 20.467 -5.879 -28.147 1.00 93.12 96 ILE A O 1
ATOM 751 N N . SER A 1 97 ? 22.151 -7.330 -28.496 1.00 90.81 97 SER A N 1
ATOM 752 C CA . SER A 1 97 ? 21.604 -8.380 -27.633 1.00 90.81 97 SER A CA 1
ATOM 753 C C . SER A 1 97 ? 22.351 -8.443 -26.301 1.00 90.81 97 SER A C 1
ATOM 755 O O . SER A 1 97 ? 23.578 -8.410 -26.270 1.00 90.81 97 SER A O 1
ATOM 757 N N . LEU A 1 98 ? 21.612 -8.558 -25.201 1.00 84.75 98 LEU A N 1
ATOM 758 C CA . LEU A 1 98 ? 22.161 -8.709 -23.857 1.00 84.75 98 LEU A CA 1
ATOM 759 C C . LEU A 1 98 ? 22.234 -10.187 -23.451 1.00 84.75 98 LEU A C 1
ATOM 761 O O . LEU A 1 98 ? 21.420 -11.017 -23.875 1.00 84.75 98 LEU A O 1
ATOM 765 N N . LYS A 1 99 ? 23.197 -10.511 -22.585 1.00 83.19 99 LYS A N 1
ATOM 766 C CA . LYS A 1 99 ? 23.311 -11.805 -21.897 1.00 83.19 99 LYS A CA 1
ATOM 767 C C . LYS A 1 99 ? 22.699 -11.697 -20.494 1.00 83.19 99 LYS A C 1
ATOM 769 O O . LYS A 1 99 ? 22.764 -10.618 -19.916 1.00 83.19 99 LYS A O 1
ATOM 774 N N . PRO A 1 100 ? 22.109 -12.763 -19.923 1.00 77.38 100 PRO A N 1
ATOM 775 C CA . PRO A 1 100 ? 21.553 -12.707 -18.571 1.00 77.38 100 PRO A CA 1
ATOM 776 C C . PRO A 1 100 ? 22.572 -12.207 -17.537 1.00 77.38 100 PRO A C 1
ATOM 778 O O . PRO A 1 100 ? 23.735 -12.610 -17.560 1.00 77.38 100 PRO A O 1
ATOM 781 N N . GLY A 1 101 ? 22.124 -11.353 -16.621 1.00 68.25 101 GLY A N 1
ATOM 782 C CA . GLY A 1 101 ? 22.952 -10.709 -15.607 1.00 68.25 101 GLY A CA 1
ATOM 783 C C . GLY A 1 101 ? 23.565 -9.385 -16.070 1.00 68.25 101 GLY A C 1
ATOM 784 O O . GLY A 1 101 ? 22.993 -8.648 -16.874 1.00 68.25 101 GLY A O 1
ATOM 785 N N . LYS A 1 102 ? 24.727 -9.053 -15.504 1.00 81.25 102 LYS A N 1
ATOM 786 C CA . LYS A 1 102 ? 25.447 -7.800 -15.759 1.00 81.25 102 LYS A CA 1
ATOM 787 C C . LYS A 1 102 ? 26.080 -7.802 -17.154 1.00 81.25 102 LYS A C 1
ATOM 789 O O . LYS A 1 102 ? 26.901 -8.662 -17.460 1.00 81.25 102 LYS A O 1
ATOM 794 N N . ASN A 1 103 ? 25.769 -6.790 -17.955 1.00 86.25 103 ASN A N 1
ATOM 795 C CA . ASN A 1 103 ? 26.385 -6.509 -19.248 1.00 86.25 103 ASN A CA 1
ATOM 796 C C . ASN A 1 103 ? 27.115 -5.170 -19.171 1.00 86.25 103 ASN A C 1
ATOM 798 O O . ASN A 1 103 ? 26.507 -4.142 -18.889 1.00 86.25 103 ASN A O 1
ATOM 802 N N . THR A 1 104 ? 28.410 -5.160 -19.466 1.00 91.75 104 THR A N 1
ATOM 803 C CA . THR A 1 104 ? 29.137 -3.910 -19.708 1.00 91.75 104 THR A CA 1
ATOM 804 C C . THR A 1 104 ? 29.069 -3.607 -21.198 1.00 91.75 104 THR A C 1
ATOM 806 O O . THR A 1 104 ? 29.590 -4.380 -22.003 1.00 91.75 104 THR A O 1
ATOM 809 N N . ILE A 1 105 ? 28.419 -2.502 -21.555 1.00 95.12 105 ILE A N 1
ATOM 810 C CA . ILE A 1 105 ? 28.300 -2.012 -22.927 1.00 95.12 105 ILE A CA 1
ATOM 811 C C . ILE A 1 105 ? 29.331 -0.908 -23.108 1.00 95.12 105 ILE A C 1
ATOM 813 O O . ILE A 1 105 ? 29.256 0.115 -22.435 1.00 95.12 105 ILE A O 1
ATOM 817 N N . CYS A 1 106 ? 30.274 -1.079 -24.026 1.00 94.88 106 CYS A N 1
ATOM 818 C CA . CYS A 1 106 ? 31.251 -0.047 -24.352 1.00 94.88 106 CYS A CA 1
ATOM 819 C C . CYS A 1 106 ? 31.051 0.439 -25.781 1.00 94.88 106 CYS A C 1
ATOM 821 O O . CYS A 1 106 ? 31.085 -0.354 -26.713 1.00 94.88 106 CYS A O 1
ATOM 823 N N . ALA A 1 107 ? 30.895 1.743 -25.972 1.00 95.69 107 ALA A N 1
ATOM 824 C CA . ALA A 1 107 ? 30.993 2.367 -27.281 1.00 95.69 107 ALA A CA 1
ATOM 825 C C . ALA A 1 107 ? 32.423 2.878 -27.475 1.00 95.69 107 ALA A C 1
ATOM 827 O O . ALA A 1 107 ? 33.011 3.459 -26.562 1.00 95.69 107 ALA A O 1
ATOM 828 N N . ARG A 1 108 ? 32.982 2.695 -28.669 1.00 95.44 108 ARG A N 1
ATOM 829 C CA . ARG A 1 108 ? 34.295 3.199 -29.065 1.00 95.44 108 ARG A CA 1
ATOM 830 C C . ARG A 1 108 ? 34.188 3.930 -30.396 1.00 95.44 108 ARG A C 1
ATOM 832 O O . ARG A 1 108 ? 33.849 3.327 -31.414 1.00 95.44 108 ARG A O 1
ATOM 839 N N . ALA A 1 109 ? 34.497 5.219 -30.386 1.00 93.62 109 ALA A N 1
ATOM 840 C CA . ALA A 1 109 ? 34.578 6.039 -31.586 1.00 93.62 109 ALA A CA 1
ATOM 841 C C . ALA A 1 109 ? 36.004 6.017 -32.133 1.00 93.62 109 ALA A C 1
ATOM 843 O O . ALA A 1 109 ? 36.957 5.940 -31.359 1.00 93.62 109 ALA A O 1
ATOM 844 N N . TYR A 1 110 ? 36.138 6.102 -33.455 1.00 92.62 110 TYR A N 1
ATOM 845 C CA . TYR A 1 110 ? 37.410 6.245 -34.155 1.00 92.62 110 TYR A CA 1
ATOM 846 C C . TYR A 1 110 ? 37.376 7.498 -35.022 1.00 92.62 110 TYR A C 1
ATOM 848 O O . TYR A 1 110 ? 36.411 7.710 -35.759 1.00 92.62 110 TYR A O 1
ATOM 856 N N . ASN A 1 111 ? 38.439 8.296 -34.991 1.00 90.19 111 ASN A N 1
ATOM 857 C CA . ASN A 1 111 ? 38.607 9.390 -35.944 1.00 90.19 111 ASN A CA 1
ATOM 858 C C . ASN A 1 111 ? 39.230 8.900 -37.266 1.00 90.19 111 ASN A C 1
ATOM 860 O O . ASN A 1 111 ? 39.513 7.707 -37.440 1.00 90.19 111 ASN A O 1
ATOM 864 N N . VAL A 1 112 ? 39.430 9.804 -38.229 1.00 87.12 112 VAL A N 1
ATOM 865 C CA . VAL A 1 112 ? 40.037 9.467 -39.534 1.00 87.12 112 VAL A CA 1
ATOM 866 C C . VAL A 1 112 ? 41.480 8.962 -39.381 1.00 87.12 112 VAL A C 1
ATOM 868 O O . VAL A 1 112 ? 41.902 8.069 -40.116 1.00 87.12 112 VAL A O 1
ATOM 871 N N . ALA A 1 113 ? 42.210 9.457 -38.377 1.00 87.06 113 ALA A N 1
ATOM 872 C CA . ALA A 1 113 ? 43.574 9.041 -38.042 1.00 87.06 113 ALA A CA 1
ATOM 873 C C . ALA A 1 113 ? 43.656 7.722 -37.241 1.00 87.06 113 ALA A C 1
ATOM 875 O O . ALA A 1 113 ? 44.743 7.338 -36.813 1.00 87.06 113 ALA A O 1
ATOM 876 N N . GLN A 1 114 ? 42.533 7.017 -37.052 1.00 86.88 114 GLN A N 1
ATOM 877 C CA . GLN A 1 114 ? 42.425 5.764 -36.288 1.00 86.88 114 GLN A CA 1
ATOM 878 C C . GLN A 1 114 ? 42.733 5.885 -34.786 1.00 86.88 114 GLN A C 1
ATOM 880 O O . GLN A 1 114 ? 42.902 4.872 -34.108 1.00 86.88 114 GLN A O 1
ATOM 885 N N . MET A 1 115 ? 42.744 7.099 -34.232 1.00 87.12 115 MET A N 1
ATOM 886 C CA . MET A 1 115 ? 42.706 7.285 -32.782 1.00 87.12 115 MET A CA 1
ATOM 887 C C . MET A 1 115 ? 41.310 6.959 -32.262 1.00 87.12 115 MET A C 1
ATOM 889 O O . MET A 1 115 ? 40.319 7.231 -32.943 1.00 87.12 115 MET A O 1
ATOM 893 N N . SER A 1 116 ? 41.234 6.408 -31.051 1.00 90.88 116 SER A N 1
ATOM 894 C CA . SER A 1 116 ? 39.967 5.982 -30.465 1.00 90.88 116 SER A CA 1
ATOM 895 C C . SER A 1 116 ? 39.735 6.512 -29.061 1.00 90.88 116 SER A C 1
ATOM 897 O O . SER A 1 116 ? 40.670 6.593 -28.267 1.00 90.88 116 SER A O 1
ATOM 899 N N . TYR A 1 117 ? 38.469 6.762 -28.742 1.00 89.56 117 TYR A N 1
ATOM 900 C CA . TYR A 1 117 ? 37.994 7.068 -27.399 1.00 89.56 117 TYR A CA 1
ATOM 901 C C . TYR A 1 117 ? 36.832 6.136 -27.067 1.00 89.56 117 TYR A C 1
ATOM 903 O O . TYR A 1 117 ? 36.020 5.822 -27.941 1.00 89.56 117 TYR A O 1
ATOM 911 N N . GLN A 1 118 ? 36.777 5.667 -25.823 1.00 92.75 118 GLN A N 1
ATOM 912 C CA . GLN A 1 118 ? 35.797 4.690 -25.373 1.00 92.75 118 GLN A CA 1
ATOM 913 C C . GLN A 1 118 ? 35.038 5.217 -24.164 1.00 92.75 118 GLN A C 1
ATOM 915 O O . GLN A 1 118 ? 35.635 5.765 -23.242 1.00 92.75 118 GLN A O 1
ATOM 920 N N . SER A 1 119 ? 33.733 4.980 -24.164 1.00 88.94 119 SER A N 1
ATOM 921 C CA . SER A 1 119 ? 32.853 5.175 -23.020 1.00 88.94 119 SER A CA 1
ATOM 922 C C . SER A 1 119 ? 32.116 3.868 -22.760 1.00 88.94 119 SER A C 1
ATOM 924 O O . SER A 1 119 ? 31.772 3.162 -23.708 1.00 88.94 119 SER A O 1
ATOM 926 N N . CYS A 1 120 ? 31.918 3.517 -21.494 1.00 91.19 120 CYS A N 1
ATOM 927 C CA . CYS A 1 120 ? 31.220 2.298 -21.115 1.00 91.19 120 CYS A CA 1
ATOM 928 C C . CYS A 1 120 ? 30.116 2.609 -20.124 1.00 91.19 120 CYS A C 1
ATOM 930 O O . CYS A 1 120 ? 30.284 3.463 -19.257 1.00 91.19 120 CYS A O 1
ATOM 932 N N . ILE A 1 121 ? 29.041 1.843 -20.231 1.00 82.94 121 ILE A N 1
ATOM 933 C CA . ILE A 1 121 ? 27.977 1.793 -19.248 1.00 82.94 121 ILE A CA 1
ATOM 934 C C . ILE A 1 121 ? 27.717 0.355 -18.815 1.00 82.94 121 ILE A C 1
ATOM 936 O O . ILE A 1 121 ? 28.061 -0.599 -19.519 1.00 82.94 121 ILE A O 1
ATOM 940 N N . THR A 1 122 ? 27.083 0.195 -17.664 1.00 79.94 122 THR A N 1
ATOM 941 C CA . THR A 1 122 ? 26.577 -1.103 -17.213 1.00 79.94 122 THR A CA 1
ATOM 942 C C . THR A 1 122 ? 25.075 -1.187 -17.459 1.00 79.94 122 THR A C 1
ATOM 944 O O . THR A 1 122 ? 24.360 -0.230 -17.196 1.00 79.94 122 THR A O 1
ATOM 947 N N . VAL A 1 123 ? 24.589 -2.333 -17.933 1.00 74.94 123 VAL A N 1
ATOM 948 C CA . VAL A 1 123 ? 23.164 -2.659 -18.074 1.00 74.94 123 VAL A CA 1
ATOM 949 C C . VAL A 1 123 ? 22.939 -4.083 -17.584 1.00 74.94 123 VAL A C 1
ATOM 951 O O . VAL A 1 123 ? 23.721 -4.981 -17.886 1.00 74.94 123 VAL A O 1
ATOM 954 N N . TYR A 1 124 ? 21.866 -4.331 -16.852 1.00 71.62 124 TYR A N 1
ATOM 955 C CA . TYR A 1 124 ? 21.537 -5.645 -16.318 1.00 71.62 124 TYR A CA 1
ATOM 956 C C . TYR A 1 124 ? 20.360 -6.234 -17.099 1.00 71.62 124 TYR A C 1
ATOM 958 O O . TYR A 1 124 ? 19.263 -5.681 -17.071 1.00 71.62 124 TYR A O 1
ATOM 966 N N . LEU A 1 125 ? 20.568 -7.363 -17.786 1.00 71.19 125 LEU A N 1
ATOM 967 C CA . LEU A 1 125 ? 19.456 -8.168 -18.293 1.00 71.19 125 LEU A CA 1
ATOM 968 C C . LEU A 1 125 ? 19.016 -9.078 -17.156 1.00 71.19 125 LEU A C 1
ATOM 970 O O . LEU A 1 125 ? 19.681 -10.073 -16.861 1.00 71.19 125 LEU A O 1
ATOM 974 N N . SER A 1 126 ? 17.920 -8.737 -16.496 1.00 58.31 126 SER A N 1
ATOM 975 C CA . SER A 1 126 ? 17.390 -9.611 -15.460 1.00 58.31 126 SER A CA 1
ATOM 976 C C . SER A 1 126 ? 16.863 -10.888 -16.124 1.00 58.31 126 SER A C 1
ATOM 978 O O . SER A 1 126 ? 16.104 -10.851 -17.094 1.00 58.31 126 SER A O 1
ATOM 980 N N . GLY A 1 127 ? 17.413 -12.029 -15.703 1.00 47.53 127 GLY A N 1
ATOM 981 C CA . GLY A 1 127 ? 17.199 -13.303 -16.377 1.00 47.53 127 GLY A CA 1
ATOM 982 C C . GLY A 1 127 ? 15.787 -13.835 -16.153 1.00 47.53 127 GLY A C 1
ATOM 983 O O . GLY A 1 127 ? 15.239 -13.713 -15.063 1.00 47.53 127 GLY A O 1
ATOM 984 N N . GLU A 1 128 ? 15.254 -14.554 -17.142 1.00 42.50 128 GLU A N 1
ATOM 985 C CA . GLU A 1 128 ? 14.079 -15.426 -16.965 1.00 42.50 128 GLU A CA 1
ATOM 986 C C . GLU A 1 128 ? 14.325 -16.545 -15.919 1.00 42.50 128 GLU A C 1
ATOM 988 O O . GLU A 1 128 ? 13.403 -17.254 -15.531 1.00 42.50 128 GLU A O 1
ATOM 993 N N . SER A 1 129 ? 15.567 -16.713 -15.441 1.00 35.78 129 SER A N 1
ATOM 994 C CA . SER A 1 129 ? 16.035 -17.854 -14.651 1.00 35.78 129 SER A CA 1
ATOM 995 C C . SER A 1 129 ? 16.640 -17.483 -13.287 1.00 35.78 129 SER A C 1
ATOM 997 O O . SER A 1 129 ? 17.675 -18.027 -12.908 1.00 35.78 129 SER A O 1
ATOM 999 N N . PHE A 1 130 ? 16.010 -16.590 -12.520 1.00 30.81 130 PHE A N 1
ATOM 1000 C CA . PHE A 1 130 ? 16.260 -16.514 -11.066 1.00 30.81 130 PHE A CA 1
ATOM 1001 C C . PHE A 1 130 ? 15.484 -17.578 -10.267 1.00 30.81 130 PHE A C 1
ATOM 1003 O O . PHE A 1 130 ? 15.570 -17.645 -9.044 1.00 30.81 130 PHE A O 1
ATOM 1010 N N . PHE A 1 131 ? 14.761 -18.462 -10.957 1.00 32.25 131 PHE A N 1
ATOM 1011 C CA . PHE A 1 131 ? 13.891 -19.468 -10.360 1.00 32.25 131 PHE A CA 1
ATOM 1012 C C . PHE A 1 131 ? 14.449 -20.878 -10.547 1.00 32.25 131 PHE A C 1
ATOM 1014 O O . PHE A 1 131 ? 13.847 -21.736 -11.181 1.00 32.25 131 PHE A O 1
ATOM 1021 N N . SER A 1 132 ? 15.632 -21.129 -9.989 1.00 28.22 132 SER A N 1
ATOM 1022 C CA . SER A 1 132 ? 16.036 -22.494 -9.649 1.00 28.22 132 SER A CA 1
ATOM 1023 C C . SER A 1 132 ? 16.989 -22.503 -8.455 1.00 28.22 132 SER A C 1
ATOM 1025 O O . SER A 1 132 ? 18.128 -22.958 -8.551 1.00 28.22 132 SER A O 1
ATOM 1027 N N . HIS A 1 133 ? 16.522 -22.045 -7.295 1.00 28.84 133 HIS A N 1
ATOM 1028 C CA . HIS A 1 133 ? 16.974 -22.701 -6.074 1.00 28.84 133 HIS A CA 1
ATOM 1029 C C . HIS A 1 133 ? 16.081 -23.917 -5.856 1.00 28.84 133 HIS A C 1
ATOM 1031 O O . HIS A 1 133 ? 15.006 -23.827 -5.276 1.00 28.84 133 HIS A O 1
ATOM 1037 N N . LYS A 1 134 ? 16.539 -25.066 -6.370 1.00 29.36 134 LYS A N 1
ATOM 1038 C CA . LYS A 1 134 ? 16.123 -26.354 -5.821 1.00 29.36 134 LYS A CA 1
ATOM 1039 C C . LYS A 1 134 ? 16.509 -26.348 -4.347 1.00 29.36 134 LYS A C 1
ATOM 1041 O O . LYS A 1 134 ? 17.699 -26.321 -4.031 1.00 29.36 134 LYS A O 1
ATOM 1046 N N . ASN A 1 135 ? 15.513 -26.368 -3.474 1.00 31.53 135 ASN A N 1
ATOM 1047 C CA . ASN A 1 135 ? 15.705 -26.871 -2.128 1.00 31.53 135 ASN A CA 1
ATOM 1048 C C . ASN A 1 135 ? 16.052 -28.369 -2.277 1.00 31.53 135 ASN A C 1
ATOM 1050 O O . ASN A 1 135 ? 15.306 -29.069 -2.963 1.00 31.53 135 ASN A O 1
ATOM 1054 N N . PRO A 1 136 ? 17.175 -28.886 -1.748 1.00 33.41 136 PRO A N 1
ATOM 1055 C CA . PRO A 1 136 ? 17.568 -30.283 -1.969 1.00 33.41 136 PRO A CA 1
ATOM 1056 C C . PRO A 1 136 ? 16.662 -31.327 -1.292 1.00 33.41 136 PRO A C 1
ATOM 1058 O O . PRO A 1 136 ? 16.995 -32.507 -1.342 1.00 33.41 136 PRO A O 1
ATOM 1061 N N . GLU A 1 137 ? 15.566 -30.918 -0.647 1.00 37.31 137 GLU A N 1
ATOM 1062 C CA . GLU A 1 137 ? 14.703 -31.799 0.153 1.00 37.31 137 GLU A CA 1
ATOM 1063 C C . GLU A 1 137 ? 13.257 -31.926 -0.364 1.00 37.31 137 GLU A C 1
ATOM 1065 O O . GLU A 1 137 ? 12.522 -32.766 0.147 1.00 37.31 137 GLU A O 1
ATOM 1070 N N . ASP A 1 138 ? 12.863 -31.197 -1.415 1.00 38.03 138 ASP A N 1
ATOM 1071 C CA . ASP A 1 138 ? 11.493 -31.232 -1.955 1.00 38.03 138 ASP A CA 1
ATOM 1072 C C . ASP A 1 138 ? 11.454 -31.901 -3.346 1.00 38.03 138 ASP A C 1
ATOM 1074 O O . ASP A 1 138 ? 11.401 -31.242 -4.385 1.00 38.03 138 ASP A O 1
ATOM 1078 N N . ASP A 1 139 ? 11.506 -33.236 -3.371 1.00 33.50 139 ASP A N 1
ATOM 1079 C CA . ASP A 1 139 ? 11.238 -34.059 -4.564 1.00 33.50 139 ASP A CA 1
ATOM 1080 C C . ASP A 1 139 ? 9.714 -34.280 -4.735 1.00 33.50 139 ASP A C 1
ATOM 1082 O O . ASP A 1 139 ? 9.210 -35.395 -4.586 1.00 33.50 139 ASP A O 1
ATOM 1086 N N . ASP A 1 140 ? 8.967 -33.218 -5.059 1.00 34.00 140 ASP A N 1
ATOM 1087 C CA . ASP A 1 140 ? 7.575 -33.313 -5.541 1.00 34.00 140 ASP A CA 1
ATOM 1088 C C . ASP A 1 140 ? 7.488 -32.843 -7.013 1.00 34.00 140 ASP A C 1
ATOM 1090 O O . ASP A 1 140 ? 7.788 -31.681 -7.309 1.00 34.00 140 ASP A O 1
ATOM 1094 N N . PRO A 1 141 ? 7.148 -33.724 -7.977 1.00 29.27 141 PRO A N 1
ATOM 1095 C CA . PRO A 1 141 ? 7.328 -33.458 -9.405 1.00 29.27 141 PRO A CA 1
ATOM 1096 C C . PRO A 1 141 ? 6.274 -32.549 -10.074 1.00 29.27 141 PRO A C 1
ATOM 1098 O O . PRO A 1 141 ? 6.346 -32.400 -11.293 1.00 29.27 141 PRO A O 1
ATOM 1101 N N . ASP A 1 142 ? 5.348 -31.913 -9.343 1.00 30.86 142 ASP A N 1
ATOM 1102 C CA . ASP A 1 142 ? 4.251 -31.112 -9.938 1.00 30.86 142 ASP A CA 1
ATOM 1103 C C . ASP A 1 142 ? 4.341 -29.572 -9.759 1.00 30.86 142 ASP A C 1
ATOM 1105 O O . ASP A 1 142 ? 3.443 -28.837 -10.182 1.00 30.86 142 ASP A O 1
ATOM 1109 N N . TYR A 1 143 ? 5.439 -29.019 -9.229 1.00 30.61 143 TYR A N 1
ATOM 1110 C CA . TYR A 1 143 ? 5.586 -27.559 -9.070 1.00 30.61 143 TYR A CA 1
ATOM 1111 C C . TYR A 1 143 ? 6.104 -26.844 -10.332 1.00 30.61 143 TYR A C 1
ATOM 1113 O O . TYR A 1 143 ? 7.269 -26.473 -10.451 1.00 30.61 143 TYR A O 1
ATOM 1121 N N . GLY A 1 144 ? 5.190 -26.586 -11.270 1.00 26.72 144 GLY A N 1
ATOM 1122 C CA . GLY A 1 144 ? 5.352 -25.647 -12.392 1.00 26.72 144 GLY A CA 1
ATOM 1123 C C . GLY A 1 144 ? 4.832 -24.230 -12.101 1.00 26.72 144 GLY A C 1
ATOM 1124 O O . GLY A 1 144 ? 4.277 -23.592 -12.994 1.00 26.72 144 GLY A O 1
ATOM 1125 N N . ILE A 1 145 ? 4.942 -23.746 -10.860 1.00 32.09 145 ILE A N 1
ATOM 1126 C CA . ILE A 1 145 ? 4.392 -22.453 -10.425 1.00 32.09 145 ILE A CA 1
ATOM 1127 C C . ILE A 1 145 ? 5.554 -21.473 -10.233 1.00 32.09 145 ILE A C 1
ATOM 1129 O O . ILE A 1 145 ? 6.500 -21.774 -9.509 1.00 32.09 145 ILE A O 1
ATOM 1133 N N . LEU A 1 146 ? 5.486 -20.312 -10.899 1.00 31.19 146 LEU A N 1
ATOM 1134 C CA . LEU A 1 146 ? 6.350 -19.151 -10.643 1.00 31.19 146 LEU A CA 1
ATOM 1135 C C . LEU A 1 146 ? 6.552 -18.999 -9.125 1.00 31.19 146 LEU A C 1
ATOM 1137 O O . LEU A 1 146 ? 5.552 -19.000 -8.403 1.00 31.19 146 LEU A O 1
ATOM 1141 N N . PRO A 1 147 ? 7.781 -18.876 -8.604 1.00 33.81 147 PRO A N 1
ATOM 1142 C CA . PRO A 1 147 ? 7.939 -18.652 -7.178 1.00 33.81 147 PRO A CA 1
ATOM 1143 C C . PRO A 1 147 ? 7.271 -17.329 -6.819 1.00 33.81 147 PRO A C 1
ATOM 1145 O O . PRO A 1 147 ? 7.291 -16.373 -7.597 1.00 33.81 147 PRO A O 1
ATOM 1148 N N . SER A 1 148 ? 6.605 -17.347 -5.665 1.00 39.88 148 SER A N 1
ATOM 1149 C CA . SER A 1 148 ? 5.741 -16.275 -5.182 1.00 39.88 148 SER A CA 1
ATOM 1150 C C . SER A 1 148 ? 6.378 -14.906 -5.433 1.00 39.88 148 SER A C 1
ATOM 1152 O O . SER A 1 148 ? 7.480 -14.668 -4.931 1.00 39.88 148 SER A O 1
ATOM 1154 N N . PRO A 1 149 ? 5.709 -13.994 -6.161 1.00 47.62 149 PRO A N 1
ATOM 1155 C CA . PRO A 1 149 ? 6.113 -12.598 -6.168 1.00 47.62 149 PRO A CA 1
ATOM 1156 C C . PRO A 1 149 ? 6.200 -12.116 -4.714 1.00 47.62 149 PRO A C 1
ATOM 1158 O O . PRO A 1 149 ? 5.357 -12.485 -3.889 1.00 47.62 149 PRO A O 1
ATOM 1161 N N . PHE A 1 150 ? 7.215 -11.320 -4.374 1.00 60.59 150 PHE A N 1
ATOM 1162 C CA . PHE A 1 150 ? 7.193 -10.602 -3.101 1.00 60.59 150 PHE A CA 1
ATOM 1163 C C . PHE A 1 150 ? 6.190 -9.465 -3.269 1.00 60.59 150 PHE A C 1
ATOM 1165 O O . PHE A 1 150 ? 6.444 -8.514 -4.010 1.00 60.59 150 PHE A O 1
ATOM 1172 N N . PHE A 1 151 ? 5.015 -9.614 -2.664 1.00 69.75 151 PHE A N 1
ATOM 1173 C CA . PHE A 1 151 ? 3.957 -8.621 -2.763 1.00 69.75 151 PHE A CA 1
ATOM 1174 C C . PHE A 1 151 ? 4.205 -7.502 -1.750 1.00 69.75 151 PHE A C 1
ATOM 1176 O O . PHE A 1 151 ? 4.287 -7.753 -0.550 1.00 69.75 151 PHE A O 1
ATOM 1183 N N . GLU A 1 152 ? 4.321 -6.273 -2.248 1.00 73.06 152 GLU A N 1
ATOM 1184 C CA . GLU A 1 152 ? 4.464 -5.066 -1.427 1.00 73.06 152 GLU A CA 1
ATOM 1185 C C . GLU A 1 152 ? 3.123 -4.699 -0.793 1.00 73.06 152 GLU A C 1
ATOM 1187 O O . GLU A 1 152 ? 3.039 -4.456 0.407 1.00 73.06 152 GLU A O 1
ATOM 1192 N N . SER A 1 153 ? 2.058 -4.715 -1.598 1.00 85.00 153 SER A N 1
ATOM 1193 C CA . SER A 1 153 ? 0.696 -4.479 -1.133 1.00 85.00 153 SER A CA 1
ATOM 1194 C C . SER A 1 153 ? -0.315 -5.188 -2.027 1.00 85.00 153 SER A C 1
ATOM 1196 O O . SER A 1 153 ? -0.122 -5.333 -3.238 1.00 85.00 153 SER A O 1
ATOM 1198 N N . CYS A 1 154 ? -1.404 -5.643 -1.417 1.00 87.56 154 CYS A N 1
ATOM 1199 C CA . CYS A 1 154 ? -2.478 -6.371 -2.072 1.00 87.56 154 CYS A CA 1
ATOM 1200 C C . CYS A 1 154 ? -3.830 -5.782 -1.692 1.00 87.56 154 CYS A C 1
ATOM 1202 O O . CYS A 1 154 ? -4.081 -5.453 -0.536 1.00 87.56 154 CYS A O 1
ATOM 1204 N N . THR A 1 155 ? -4.754 -5.760 -2.643 1.00 89.81 155 THR A N 1
ATOM 1205 C CA . THR A 1 155 ? -6.144 -5.398 -2.404 1.00 89.81 155 THR A CA 1
ATOM 1206 C C . THR A 1 155 ? -7.095 -6.393 -3.053 1.00 89.81 155 THR A C 1
ATOM 1208 O O . THR A 1 155 ? -6.786 -7.021 -4.068 1.00 89.81 155 THR A O 1
ATOM 1211 N N . VAL A 1 156 ? -8.269 -6.555 -2.451 1.00 86.44 156 VAL A N 1
ATOM 1212 C CA . VAL A 1 156 ? -9.316 -7.443 -2.956 1.00 86.44 156 VAL A CA 1
ATOM 1213 C C . VAL A 1 156 ? -10.359 -6.610 -3.678 1.00 86.44 156 VAL A C 1
ATOM 1215 O O . VAL A 1 156 ? -10.889 -5.641 -3.140 1.00 86.44 156 VAL A O 1
ATOM 1218 N N . ALA A 1 157 ? -10.692 -7.029 -4.890 1.00 82.75 157 ALA A N 1
ATOM 1219 C CA . ALA A 1 157 ? -11.692 -6.387 -5.720 1.00 82.75 157 ALA A CA 1
ATOM 1220 C C . ALA A 1 157 ? -12.648 -7.453 -6.250 1.00 82.75 157 ALA A C 1
ATOM 1222 O O . ALA A 1 157 ? -12.311 -8.252 -7.126 1.00 82.75 157 ALA A O 1
ATOM 1223 N N . HIS A 1 158 ? -13.867 -7.468 -5.714 1.00 78.38 158 HIS A N 1
ATOM 1224 C CA . HIS A 1 158 ? -14.872 -8.489 -6.007 1.00 78.38 158 HIS A CA 1
ATOM 1225 C C . HIS A 1 158 ? -14.362 -9.921 -5.751 1.00 78.38 158 HIS A C 1
ATOM 1227 O O . HIS A 1 158 ? -14.317 -10.378 -4.613 1.00 78.38 158 HIS A O 1
ATOM 1233 N N . ASN A 1 159 ? -14.027 -10.649 -6.820 1.00 76.94 159 ASN A N 1
ATOM 1234 C CA . ASN A 1 159 ? -13.595 -12.045 -6.802 1.00 76.94 159 ASN A CA 1
ATOM 1235 C C . ASN A 1 159 ? -12.099 -12.218 -7.082 1.00 76.94 159 ASN A C 1
ATOM 1237 O O . ASN A 1 159 ? -11.634 -13.361 -7.105 1.00 76.94 159 ASN A O 1
ATOM 1241 N N . ASP A 1 160 ? -11.396 -11.115 -7.317 1.00 82.62 160 ASP A N 1
ATOM 1242 C CA . ASP A 1 160 ? -10.007 -11.068 -7.736 1.00 82.62 160 ASP A CA 1
ATOM 1243 C C . ASP A 1 160 ? -9.147 -10.431 -6.642 1.00 82.62 160 ASP A C 1
ATOM 1245 O O . ASP A 1 160 ? -9.607 -9.580 -5.874 1.00 82.62 160 ASP A O 1
ATOM 1249 N N . ILE A 1 161 ? -7.883 -10.839 -6.595 1.00 87.06 161 ILE A N 1
ATOM 1250 C CA . ILE A 1 161 ? -6.861 -10.230 -5.742 1.00 87.06 161 ILE A CA 1
ATOM 1251 C C . ILE A 1 161 ? -5.904 -9.500 -6.665 1.00 87.06 161 ILE A C 1
ATOM 1253 O O . ILE A 1 161 ? -5.436 -10.081 -7.641 1.00 87.06 161 ILE A O 1
ATOM 1257 N N . TYR A 1 162 ? -5.628 -8.245 -6.356 1.00 87.94 162 TYR A N 1
ATOM 1258 C CA . TYR A 1 162 ? -4.670 -7.428 -7.072 1.00 87.94 162 TYR A CA 1
ATOM 1259 C C . TYR A 1 162 ? -3.504 -7.162 -6.148 1.00 87.94 162 TYR A C 1
ATOM 1261 O O . TYR A 1 162 ? -3.714 -6.675 -5.042 1.00 87.94 162 TYR A O 1
ATOM 1269 N N . CYS A 1 163 ? -2.295 -7.468 -6.582 1.0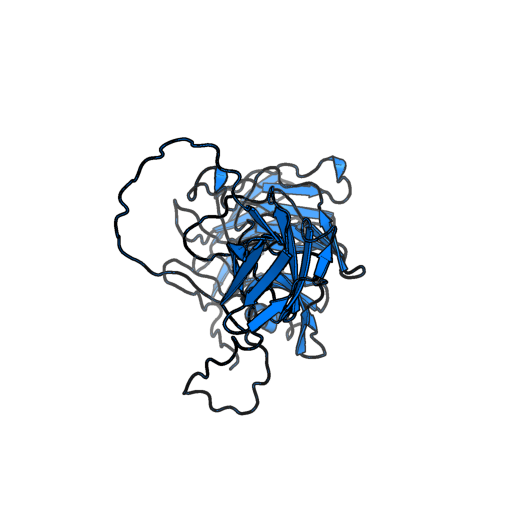0 87.25 163 CYS A N 1
ATOM 1270 C CA . CYS A 1 163 ? -1.108 -7.226 -5.792 1.00 87.25 163 CYS A CA 1
ATOM 1271 C C . CYS A 1 163 ? -0.049 -6.529 -6.619 1.00 87.25 163 CYS A C 1
ATOM 1273 O O . CYS A 1 163 ? 0.199 -6.886 -7.769 1.00 87.25 163 CYS A O 1
ATOM 1275 N N . TYR A 1 164 ? 0.588 -5.557 -5.996 1.00 84.31 164 TYR A N 1
ATOM 1276 C CA . TYR A 1 164 ? 1.764 -4.910 -6.524 1.00 84.31 164 TYR A CA 1
ATOM 1277 C C . TYR A 1 164 ? 3.000 -5.643 -6.014 1.00 84.31 164 TYR A C 1
ATOM 1279 O O . TYR A 1 164 ? 3.110 -5.894 -4.811 1.00 84.31 164 TYR A O 1
ATOM 1287 N N . ALA A 1 165 ? 3.877 -6.070 -6.922 1.00 70.44 165 ALA A N 1
ATOM 1288 C CA . ALA A 1 165 ? 4.904 -7.050 -6.581 1.00 70.44 165 ALA A CA 1
ATOM 1289 C C . ALA A 1 165 ? 6.283 -6.772 -7.182 1.00 70.44 165 ALA A C 1
ATOM 1291 O O . ALA A 1 165 ? 6.418 -6.328 -8.324 1.00 70.44 165 ALA A O 1
ATOM 1292 N N . LEU A 1 166 ? 7.309 -7.155 -6.423 1.00 59.56 166 LEU A N 1
ATOM 1293 C CA . LEU A 1 166 ? 8.694 -7.294 -6.866 1.00 59.56 166 LEU A CA 1
ATOM 1294 C C . LEU A 1 166 ? 8.896 -8.574 -7.699 1.00 59.56 166 LEU A C 1
ATOM 1296 O O . LEU A 1 166 ? 8.138 -9.538 -7.546 1.00 59.56 166 LEU A O 1
ATOM 1300 N N . PRO A 1 167 ? 9.963 -8.643 -8.521 1.00 48.16 167 PRO A N 1
ATOM 1301 C CA . PRO A 1 167 ? 10.986 -7.611 -8.773 1.00 48.16 167 PRO A CA 1
ATOM 1302 C C . PRO A 1 167 ? 10.585 -6.561 -9.821 1.00 48.16 167 PRO A C 1
ATOM 1304 O O . PRO A 1 167 ? 11.348 -5.635 -10.082 1.00 48.16 167 PRO A O 1
ATOM 1307 N N . PHE A 1 168 ? 9.418 -6.716 -10.444 1.00 53.47 168 PHE A N 1
ATOM 1308 C CA . PHE A 1 168 ? 9.025 -5.945 -11.625 1.00 53.47 168 PHE A CA 1
ATOM 1309 C C . PHE A 1 168 ? 8.218 -4.689 -11.303 1.00 53.47 168 PHE A C 1
ATOM 1311 O O . PHE A 1 168 ? 7.923 -3.930 -12.221 1.00 53.47 168 PHE A O 1
ATOM 1318 N N . TYR A 1 169 ? 7.849 -4.485 -10.031 1.00 68.62 169 TYR A N 1
ATOM 1319 C CA . TYR A 1 169 ? 7.037 -3.350 -9.588 1.00 68.62 169 TYR A CA 1
ATOM 1320 C C . TYR A 1 169 ? 5.804 -3.174 -10.468 1.00 68.62 169 TYR A C 1
ATOM 1322 O O . TYR A 1 169 ? 5.510 -2.105 -10.997 1.00 68.62 169 TYR A O 1
ATOM 1330 N N . SER A 1 170 ? 5.139 -4.307 -10.668 1.00 77.19 170 SER A N 1
ATOM 1331 C CA . SER A 1 170 ? 4.025 -4.470 -11.585 1.00 77.19 170 SER A CA 1
ATOM 1332 C C . SER A 1 170 ? 2.792 -4.923 -10.823 1.00 77.19 170 SER A C 1
ATOM 1334 O O . SER A 1 170 ? 2.876 -5.538 -9.754 1.00 77.19 170 SER A O 1
ATOM 1336 N N . LEU A 1 171 ? 1.635 -4.624 -11.392 1.00 84.06 171 LEU A N 1
ATOM 1337 C CA . LEU A 1 171 ? 0.344 -5.023 -10.879 1.00 84.06 171 LEU A CA 1
ATOM 1338 C C . LEU A 1 171 ? -0.035 -6.403 -11.421 1.00 84.06 171 LEU A C 1
ATOM 1340 O O . LEU A 1 171 ? -0.210 -6.613 -12.623 1.00 84.06 171 LEU A O 1
ATOM 1344 N N . TYR A 1 172 ? -0.218 -7.342 -10.502 1.00 85.12 172 TYR A N 1
ATOM 1345 C CA . TYR A 1 172 ? -0.649 -8.703 -10.774 1.00 85.12 172 TYR A CA 1
ATOM 1346 C C . TYR A 1 172 ? -2.073 -8.916 -10.286 1.00 85.12 172 TYR A C 1
ATOM 1348 O O . TYR A 1 172 ? -2.449 -8.473 -9.205 1.00 85.12 172 TYR A O 1
ATOM 1356 N N . ARG A 1 173 ? -2.859 -9.660 -11.057 1.00 86.75 173 ARG A N 1
ATOM 1357 C CA . ARG A 1 173 ? -4.188 -10.137 -10.691 1.00 86.75 173 ARG A CA 1
ATOM 1358 C C . ARG A 1 173 ? -4.165 -11.644 -10.500 1.00 86.75 173 ARG A C 1
ATOM 1360 O O . ARG A 1 173 ? -3.717 -12.378 -11.379 1.00 86.75 173 ARG A O 1
ATOM 1367 N N . TYR A 1 174 ? -4.716 -12.123 -9.394 1.00 84.50 174 TYR A N 1
ATOM 1368 C CA . TYR A 1 174 ? -4.985 -13.540 -9.201 1.00 84.50 174 TYR A CA 1
ATOM 1369 C C . TYR A 1 174 ? -6.319 -13.909 -9.843 1.00 84.50 174 TYR A C 1
ATOM 1371 O O . TYR A 1 174 ? -7.390 -13.519 -9.370 1.00 84.50 174 TYR A O 1
ATOM 1379 N N . ASN A 1 175 ? -6.256 -14.696 -10.913 1.00 73.94 175 ASN A N 1
ATOM 1380 C CA . ASN A 1 175 ? -7.427 -15.285 -11.535 1.00 73.94 175 ASN A CA 1
ATOM 1381 C C . ASN A 1 175 ? -7.861 -16.506 -10.717 1.00 73.94 175 ASN A C 1
ATOM 1383 O O . ASN A 1 175 ? -7.330 -17.605 -10.882 1.00 73.94 175 ASN A O 1
ATOM 1387 N N . ALA A 1 176 ? -8.855 -16.318 -9.849 1.00 73.06 176 ALA A N 1
ATOM 1388 C CA . ALA A 1 176 ? -9.328 -17.369 -8.950 1.00 73.06 176 ALA A CA 1
ATOM 1389 C C . ALA A 1 176 ? -9.932 -18.591 -9.670 1.00 73.06 176 ALA A C 1
ATOM 1391 O O . ALA A 1 176 ? -9.987 -19.668 -9.085 1.00 73.06 176 ALA A O 1
ATOM 1392 N N . THR A 1 177 ? -10.405 -18.440 -10.911 1.00 73.50 177 THR A N 1
ATOM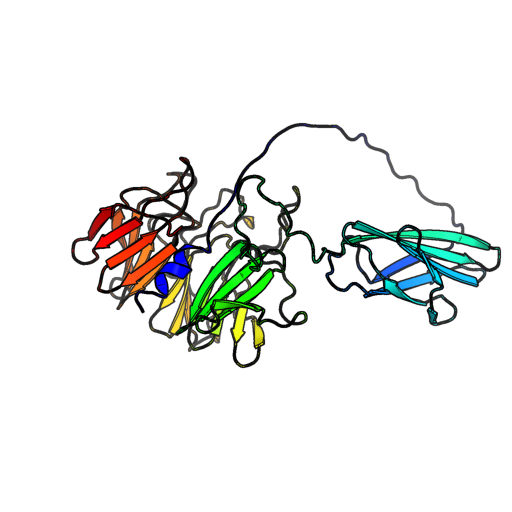 1393 C CA . THR A 1 177 ? -10.979 -19.549 -11.695 1.00 73.50 177 THR A CA 1
ATOM 1394 C C . THR A 1 177 ? -9.888 -20.419 -12.311 1.00 73.50 177 THR A C 1
ATOM 1396 O O . THR A 1 177 ? -10.036 -21.634 -12.379 1.00 73.50 177 THR A O 1
ATOM 1399 N N . ALA A 1 178 ? -8.799 -19.797 -12.765 1.00 74.12 178 ALA A N 1
ATOM 1400 C CA . ALA A 1 178 ? -7.657 -20.480 -13.369 1.00 74.12 178 ALA A CA 1
ATOM 1401 C C . ALA A 1 178 ? -6.525 -20.777 -12.368 1.00 74.12 178 ALA A C 1
ATOM 1403 O O . ALA A 1 178 ? -5.510 -21.345 -12.760 1.00 74.12 178 ALA A O 1
ATOM 1404 N N . SER A 1 179 ? -6.685 -20.366 -11.106 1.00 78.00 179 SER A N 1
ATOM 1405 C CA . SER A 1 179 ? -5.708 -20.507 -10.022 1.00 78.00 179 SER A CA 1
ATOM 1406 C C . SER A 1 179 ? -4.302 -20.018 -10.381 1.00 78.00 179 SER A C 1
ATOM 1408 O O . SER A 1 179 ? -3.308 -20.634 -10.008 1.00 78.00 179 SER A O 1
ATOM 1410 N N . LYS A 1 180 ? -4.211 -18.897 -11.101 1.00 78.12 180 LYS A N 1
ATOM 1411 C CA . LYS A 1 180 ? -2.940 -18.362 -11.608 1.00 78.12 180 LYS A CA 1
ATOM 1412 C C . LYS A 1 180 ? -2.864 -16.844 -11.476 1.00 78.12 180 LYS A C 1
ATOM 1414 O O . LYS A 1 180 ? -3.885 -16.158 -11.540 1.00 78.12 180 LYS A O 1
ATOM 1419 N N . TRP A 1 181 ? -1.645 -16.339 -11.329 1.00 80.00 181 TRP A N 1
ATOM 1420 C CA . TRP A 1 181 ? -1.344 -14.913 -11.400 1.00 80.00 181 TRP A CA 1
ATOM 1421 C C . TRP A 1 181 ? -1.174 -14.468 -12.851 1.00 80.00 181 TRP A C 1
ATOM 1423 O O . TRP A 1 181 ? -0.567 -15.168 -13.660 1.00 80.00 181 TRP A O 1
ATOM 1433 N N . GLU A 1 182 ? -1.712 -13.299 -13.169 1.00 81.00 182 GLU A N 1
ATOM 1434 C CA . GLU A 1 182 ? -1.590 -12.636 -14.464 1.00 81.00 182 GLU A CA 1
ATOM 1435 C C . GLU A 1 182 ? -1.081 -11.213 -14.223 1.00 81.00 182 GLU A C 1
ATOM 1437 O O . GLU A 1 182 ? -1.637 -10.502 -13.390 1.00 81.00 182 GLU A O 1
ATOM 1442 N N . GLN A 1 183 ? -0.028 -10.789 -14.922 1.00 80.50 183 GLN A N 1
ATOM 1443 C CA . GLN A 1 183 ? 0.357 -9.377 -14.946 1.00 80.50 183 GLN A CA 1
ATOM 1444 C C . GLN A 1 183 ? -0.681 -8.603 -15.764 1.00 80.50 183 GLN A C 1
ATOM 1446 O O . GLN A 1 183 ? -1.064 -9.057 -16.844 1.00 80.50 183 GLN A O 1
ATOM 1451 N N . ILE A 1 184 ? -1.159 -7.473 -15.245 1.00 79.88 184 ILE A N 1
ATOM 1452 C CA . ILE A 1 184 ? -2.267 -6.727 -15.859 1.00 79.88 184 ILE A CA 1
ATOM 1453 C C . ILE A 1 184 ? -1.939 -5.276 -16.200 1.00 79.88 184 ILE A C 1
ATOM 1455 O O . ILE A 1 184 ? -2.687 -4.645 -16.947 1.00 79.88 184 ILE A O 1
ATOM 1459 N N . ASP A 1 185 ? -0.850 -4.726 -15.676 1.00 73.62 185 ASP A N 1
ATOM 1460 C CA . ASP A 1 185 ? -0.331 -3.463 -16.170 1.00 73.62 185 ASP A CA 1
ATOM 1461 C C . ASP A 1 185 ? 0.574 -3.695 -17.384 1.00 73.62 185 ASP A C 1
ATOM 1463 O O . ASP A 1 185 ? 1.273 -4.701 -17.515 1.00 73.62 185 ASP A O 1
ATOM 1467 N N . SER A 1 186 ? 0.505 -2.776 -18.345 1.00 56.53 186 SER A N 1
ATOM 1468 C CA . SER A 1 186 ? 1.379 -2.823 -19.512 1.00 56.53 186 SER A CA 1
ATOM 1469 C C . SER A 1 186 ? 2.809 -2.484 -19.101 1.00 56.53 186 SER A C 1
ATOM 1471 O O . SER A 1 186 ? 3.008 -1.536 -18.342 1.00 56.53 186 SER A O 1
ATOM 1473 N N . ALA A 1 187 ? 3.796 -3.145 -19.712 1.00 48.38 187 ALA A N 1
ATOM 1474 C CA . ALA A 1 187 ? 5.224 -2.836 -19.564 1.00 48.38 187 ALA A CA 1
ATOM 1475 C C . ALA A 1 187 ? 5.605 -1.367 -19.878 1.00 48.38 187 ALA A C 1
ATOM 1477 O O . ALA A 1 187 ? 6.719 -0.950 -19.586 1.00 48.38 187 ALA A O 1
ATOM 1478 N N . GLU A 1 188 ? 4.692 -0.578 -20.456 1.00 50.25 188 GLU A N 1
ATOM 1479 C CA . GLU A 1 188 ? 4.871 0.845 -20.773 1.00 50.25 188 GLU A CA 1
ATOM 1480 C C . GLU A 1 188 ? 4.160 1.801 -19.784 1.00 50.25 188 GLU A C 1
ATOM 1482 O O . GLU A 1 188 ? 4.293 3.015 -19.913 1.00 50.25 188 GLU A O 1
ATOM 1487 N N . GLY A 1 189 ? 3.390 1.291 -18.809 1.00 44.75 189 GLY A N 1
ATOM 1488 C CA . GLY A 1 189 ? 2.348 2.071 -18.115 1.00 44.75 189 GLY A CA 1
ATOM 1489 C C . GLY A 1 189 ? 2.572 2.418 -16.637 1.00 44.75 189 GLY A C 1
ATOM 1490 O O . GLY A 1 189 ? 1.860 3.274 -16.117 1.00 44.75 189 GLY A O 1
ATOM 1491 N N . PHE A 1 190 ? 3.531 1.798 -15.945 1.00 56.06 190 PHE A N 1
ATOM 1492 C CA . PHE A 1 190 ? 3.877 2.147 -14.559 1.00 56.06 190 PHE A CA 1
ATOM 1493 C C . PHE A 1 190 ? 5.335 1.783 -14.284 1.00 56.06 190 PHE A C 1
ATOM 1495 O O . PHE A 1 190 ? 5.654 0.696 -13.823 1.00 56.06 190 PHE A O 1
ATOM 1502 N N . LEU A 1 191 ? 6.249 2.672 -14.667 1.00 53.66 191 LEU A N 1
ATOM 1503 C CA . LEU A 1 191 ? 7.690 2.386 -14.672 1.00 53.66 191 LEU A CA 1
ATOM 1504 C C . LEU A 1 191 ? 8.386 2.675 -13.334 1.00 53.66 191 LEU A C 1
ATOM 1506 O O . LEU A 1 191 ? 9.614 2.674 -13.275 1.00 53.66 191 LEU A O 1
ATOM 1510 N N . MET A 1 192 ? 7.635 2.970 -12.272 1.00 63.38 192 MET A N 1
ATOM 1511 C CA . MET A 1 192 ? 8.217 3.459 -11.029 1.00 63.38 192 MET A CA 1
ATOM 1512 C C . MET A 1 192 ? 8.213 2.384 -9.944 1.00 63.38 192 MET A C 1
ATOM 1514 O O . MET A 1 192 ? 7.137 1.923 -9.574 1.00 63.38 192 MET A O 1
ATOM 1518 N N . PRO A 1 193 ? 9.389 1.985 -9.429 1.00 69.00 193 PRO A N 1
ATOM 1519 C CA . PRO A 1 193 ? 9.492 1.004 -8.367 1.00 69.00 193 PRO A CA 1
ATOM 1520 C C . PRO A 1 193 ? 9.077 1.600 -7.023 1.00 69.00 193 PRO A C 1
ATOM 1522 O O . PRO A 1 193 ? 9.893 2.239 -6.360 1.00 69.00 193 PRO A O 1
ATOM 1525 N N . ILE A 1 194 ? 7.811 1.428 -6.634 1.00 77.62 194 ILE A N 1
ATOM 1526 C CA . ILE A 1 194 ? 7.294 1.975 -5.374 1.00 77.62 194 ILE A CA 1
ATOM 1527 C C . ILE A 1 194 ? 7.396 0.931 -4.260 1.00 77.62 194 ILE A C 1
ATOM 1529 O O . ILE A 1 194 ? 6.767 -0.120 -4.317 1.00 77.62 194 ILE A O 1
ATOM 1533 N N . THR A 1 195 ? 8.148 1.221 -3.204 1.00 77.94 195 THR A N 1
ATOM 1534 C CA . THR A 1 195 ? 8.203 0.353 -2.013 1.00 77.94 195 THR A CA 1
ATOM 1535 C C . THR A 1 195 ? 7.431 0.959 -0.855 1.00 77.94 195 THR A C 1
ATOM 1537 O O . THR A 1 195 ? 7.376 2.181 -0.697 1.00 77.94 195 THR A O 1
ATOM 1540 N N . GLY A 1 196 ? 6.829 0.104 -0.024 1.00 79.94 196 GLY A N 1
ATOM 1541 C CA . GLY A 1 196 ? 6.139 0.543 1.190 1.00 79.94 196 GLY A CA 1
ATOM 1542 C C . GLY A 1 196 ? 4.937 1.466 0.958 1.00 79.94 196 GLY A C 1
ATOM 1543 O O . GLY A 1 196 ? 4.595 2.227 1.863 1.00 79.94 196 GLY A O 1
ATOM 1544 N N . ALA A 1 197 ? 4.326 1.432 -0.227 1.00 88.44 197 ALA A N 1
ATOM 1545 C CA . ALA A 1 197 ? 3.005 2.006 -0.474 1.00 88.44 197 ALA A CA 1
ATOM 1546 C C . ALA A 1 197 ? 1.910 0.999 -0.117 1.00 88.44 197 ALA A C 1
ATOM 1548 O O . ALA A 1 197 ? 2.158 -0.204 -0.077 1.00 88.44 197 ALA A O 1
ATOM 1549 N N . GLU A 1 198 ? 0.687 1.484 0.081 1.00 91.69 198 GLU A N 1
ATOM 1550 C CA . GLU A 1 198 ? -0.473 0.621 0.310 1.00 91.69 198 GLU A CA 1
ATOM 1551 C C . GLU A 1 198 ? -1.539 0.801 -0.767 1.00 91.69 198 GLU A C 1
ATOM 1553 O O . GLU A 1 198 ? -1.790 1.918 -1.231 1.00 91.69 198 GLU A O 1
ATOM 1558 N N . MET A 1 199 ? -2.177 -0.312 -1.143 1.00 93.12 199 MET A N 1
ATOM 1559 C CA . MET A 1 199 ? -3.223 -0.364 -2.153 1.00 93.12 199 MET A CA 1
ATOM 1560 C C . MET A 1 199 ? -4.603 -0.646 -1.572 1.00 93.12 199 MET A C 1
ATOM 1562 O O . MET A 1 199 ? -4.797 -1.552 -0.764 1.00 93.12 199 MET A O 1
ATOM 1566 N N . VAL A 1 200 ? -5.609 0.044 -2.104 1.00 95.25 200 VAL A N 1
ATOM 1567 C CA . VAL A 1 200 ? -7.018 -0.233 -1.815 1.00 95.25 200 VAL A CA 1
ATOM 1568 C C . VAL A 1 200 ? -7.878 -0.202 -3.067 1.00 95.25 200 VAL A C 1
ATOM 1570 O O . VAL A 1 200 ? -7.635 0.569 -3.992 1.00 95.25 200 VAL A O 1
ATOM 1573 N N . PHE A 1 201 ? -8.924 -1.020 -3.091 1.00 94.31 201 PHE A N 1
ATOM 1574 C CA . PHE A 1 201 ? -9.919 -1.010 -4.152 1.00 94.31 201 PHE A CA 1
ATOM 1575 C C . PHE A 1 201 ? -11.131 -0.153 -3.774 1.00 94.31 201 PHE A C 1
ATOM 1577 O O . PHE A 1 201 ? -11.715 -0.318 -2.702 1.00 94.31 201 PHE A O 1
ATOM 1584 N N . LEU A 1 202 ? -11.537 0.742 -4.675 1.00 94.69 202 LEU A N 1
ATOM 1585 C CA . LEU A 1 202 ? -12.690 1.625 -4.509 1.00 94.69 202 LEU A CA 1
ATOM 1586 C C . LEU A 1 202 ? -13.298 1.977 -5.869 1.00 94.69 202 LEU A C 1
ATOM 1588 O O . LEU A 1 202 ? -12.579 2.380 -6.778 1.00 94.69 202 LEU A O 1
ATOM 1592 N N . ASN A 1 203 ? -14.624 1.886 -6.020 1.00 92.00 203 ASN A N 1
ATOM 1593 C CA . ASN A 1 203 ? -15.332 2.313 -7.239 1.00 92.00 203 ASN A CA 1
ATOM 1594 C C . ASN A 1 203 ? -14.704 1.795 -8.552 1.00 92.00 203 ASN A C 1
ATOM 1596 O O . ASN A 1 203 ? -14.491 2.560 -9.491 1.00 92.00 203 ASN A O 1
ATOM 1600 N N . ASN A 1 204 ? -14.408 0.491 -8.615 1.00 91.44 204 ASN A N 1
ATOM 1601 C CA . ASN A 1 204 ? -13.782 -0.176 -9.767 1.00 91.44 204 ASN A CA 1
ATOM 1602 C C . ASN A 1 204 ? -12.353 0.263 -10.101 1.00 91.44 204 ASN A C 1
ATOM 1604 O O . ASN A 1 204 ? -11.844 -0.106 -11.154 1.00 91.44 204 ASN A O 1
ATOM 1608 N N . LYS A 1 205 ? -11.690 0.992 -9.205 1.00 93.44 205 LYS A N 1
ATOM 1609 C CA . LYS A 1 205 ? -10.297 1.403 -9.353 1.00 93.44 205 LYS A CA 1
ATOM 1610 C C . LYS A 1 205 ? -9.464 0.935 -8.172 1.00 93.44 205 LYS A C 1
ATOM 1612 O O . LYS A 1 205 ? -9.978 0.732 -7.073 1.00 93.44 205 LYS A O 1
ATOM 1617 N N . ILE A 1 206 ? -8.175 0.774 -8.414 1.00 94.06 206 ILE A N 1
ATOM 1618 C CA . ILE A 1 206 ? -7.173 0.521 -7.381 1.00 94.06 206 ILE A CA 1
ATOM 1619 C C . ILE A 1 206 ? -6.479 1.842 -7.105 1.00 94.06 206 ILE A C 1
ATOM 1621 O O . ILE A 1 206 ? -6.088 2.525 -8.042 1.00 94.06 206 ILE A O 1
ATOM 1625 N N . TYR A 1 207 ? -6.342 2.207 -5.842 1.00 94.62 207 TYR A N 1
ATOM 1626 C CA . TYR A 1 207 ? -5.618 3.391 -5.408 1.00 94.62 207 TYR A CA 1
ATOM 1627 C C . TYR A 1 207 ? -4.378 2.949 -4.659 1.00 94.62 207 TYR A C 1
ATOM 1629 O O . TYR A 1 207 ? -4.477 2.059 -3.821 1.00 94.62 207 TYR A O 1
ATOM 1637 N N . MET A 1 208 ? -3.244 3.570 -4.952 1.00 93.06 208 MET A N 1
ATOM 1638 C CA . MET A 1 208 ? -1.966 3.345 -4.291 1.00 93.06 208 MET A CA 1
ATOM 1639 C C . MET A 1 208 ? -1.492 4.666 -3.697 1.00 93.06 208 MET A C 1
ATOM 1641 O O . MET A 1 208 ? -1.407 5.658 -4.422 1.00 93.06 208 MET A O 1
ATOM 1645 N N . ALA A 1 209 ? -1.209 4.684 -2.396 1.00 93.88 209 ALA A N 1
ATOM 1646 C CA . ALA A 1 209 ? -0.812 5.899 -1.691 1.00 93.88 209 ALA A CA 1
ATOM 1647 C C . ALA A 1 209 ? 0.463 5.706 -0.860 1.00 93.88 209 ALA A C 1
ATOM 1649 O O . ALA A 1 209 ? 0.653 4.669 -0.215 1.00 93.88 209 ALA A O 1
ATOM 1650 N N . GLY A 1 210 ? 1.288 6.757 -0.843 1.00 90.12 210 GLY A N 1
ATOM 1651 C CA . GLY A 1 210 ? 2.561 6.813 -0.131 1.00 90.12 210 GLY A CA 1
ATOM 1652 C C . GLY A 1 210 ? 3.650 5.976 -0.795 1.00 90.12 210 GLY A C 1
ATOM 1653 O O . GLY A 1 210 ? 3.610 5.699 -1.991 1.00 90.12 210 GLY A O 1
ATOM 1654 N N . GLY A 1 211 ? 4.624 5.563 0.009 1.00 85.69 211 GLY A N 1
ATOM 1655 C CA . GLY A 1 211 ? 5.781 4.811 -0.457 1.00 85.69 211 GLY A CA 1
ATOM 1656 C C . GLY A 1 211 ? 6.962 5.697 -0.852 1.00 85.69 211 GLY A C 1
ATOM 1657 O O . GLY A 1 211 ? 6.979 6.907 -0.617 1.00 85.69 211 GLY A O 1
ATOM 1658 N N . ALA A 1 212 ? 7.980 5.069 -1.426 1.00 77.19 212 ALA A N 1
ATOM 1659 C CA . ALA A 1 212 ? 9.156 5.744 -1.963 1.00 77.19 212 ALA A CA 1
ATOM 1660 C C . ALA A 1 212 ? 9.570 5.119 -3.292 1.00 77.19 212 ALA A C 1
ATOM 1662 O O . ALA A 1 212 ? 9.407 3.908 -3.483 1.00 77.19 212 ALA A O 1
ATOM 1663 N N . LEU A 1 213 ? 10.131 5.940 -4.179 1.00 74.06 213 LEU A N 1
ATOM 1664 C CA . LEU A 1 213 ? 10.766 5.464 -5.401 1.00 74.06 213 LEU A CA 1
ATOM 1665 C C . LEU A 1 213 ? 12.114 4.822 -5.074 1.00 74.06 213 LEU A C 1
ATOM 1667 O O . LEU A 1 213 ? 12.967 5.429 -4.427 1.00 74.06 213 LEU A O 1
ATOM 1671 N N . GLY A 1 214 ? 12.336 3.614 -5.583 1.00 60.94 214 GLY A N 1
ATOM 1672 C CA . GLY A 1 214 ? 13.662 3.011 -5.631 1.00 60.94 214 GLY A CA 1
ATOM 1673 C C . GLY A 1 214 ? 13.684 1.521 -5.327 1.00 60.94 214 GLY A C 1
ATOM 1674 O O . GLY A 1 214 ? 12.874 0.987 -4.574 1.00 60.94 214 GLY A O 1
ATOM 1675 N N . PHE A 1 215 ? 14.671 0.848 -5.914 1.00 49.22 215 PHE A N 1
ATOM 1676 C CA . PHE A 1 215 ? 15.024 -0.520 -5.569 1.00 49.22 215 PHE A CA 1
ATOM 1677 C C . PHE A 1 215 ? 15.776 -0.519 -4.230 1.00 49.22 215 PHE A C 1
ATOM 1679 O O . PHE A 1 215 ? 16.758 0.206 -4.087 1.00 49.22 215 PHE A O 1
ATOM 1686 N N . GLN A 1 216 ? 15.377 -1.355 -3.264 1.00 41.16 216 GLN A N 1
ATOM 1687 C CA . GLN A 1 216 ? 16.268 -1.723 -2.157 1.00 41.16 216 GLN A CA 1
ATOM 1688 C C . GLN A 1 216 ? 17.443 -2.540 -2.714 1.00 41.16 216 GLN A C 1
ATOM 1690 O O . GLN A 1 216 ? 17.441 -3.768 -2.669 1.00 41.16 216 GLN A O 1
ATOM 1695 N N . ILE A 1 217 ? 18.443 -1.873 -3.279 1.00 33.59 217 ILE A N 1
ATOM 1696 C CA . ILE A 1 217 ? 19.731 -2.478 -3.600 1.00 33.59 217 ILE A CA 1
ATOM 1697 C C . ILE A 1 217 ? 20.777 -1.555 -2.981 1.00 33.59 217 ILE A C 1
ATOM 1699 O O . ILE A 1 217 ? 20.998 -0.455 -3.464 1.00 33.59 217 ILE A O 1
ATOM 1703 N N . GLU A 1 218 ? 21.341 -2.012 -1.863 1.00 31.22 218 GLU A N 1
ATOM 1704 C CA . GLU A 1 218 ? 22.591 -1.541 -1.248 1.00 31.22 218 GLU A CA 1
ATOM 1705 C C . GLU A 1 218 ? 22.713 -0.026 -0.960 1.00 31.22 218 GLU A C 1
ATOM 1707 O O . GLU A 1 218 ? 23.084 0.774 -1.808 1.00 31.22 218 GLU A O 1
ATOM 1712 N N . GLU A 1 219 ? 22.474 0.339 0.308 1.00 34.38 219 GLU A N 1
ATOM 1713 C CA . GLU A 1 219 ? 22.956 1.539 1.034 1.00 34.38 219 GLU A CA 1
ATOM 1714 C C . GLU A 1 219 ? 22.757 2.952 0.442 1.00 34.38 219 GLU A C 1
ATOM 1716 O O . GLU A 1 219 ? 23.035 3.928 1.141 1.00 34.38 219 GLU A O 1
ATOM 1721 N N . GLN A 1 220 ? 22.182 3.124 -0.747 1.00 35.56 220 GLN A N 1
ATOM 1722 C CA . GLN A 1 220 ? 21.672 4.419 -1.193 1.00 35.56 220 GLN A CA 1
ATOM 1723 C C . GLN A 1 220 ? 20.163 4.470 -0.989 1.00 35.56 220 GLN A C 1
ATOM 1725 O O . GLN A 1 220 ? 19.376 3.942 -1.769 1.00 35.56 220 GLN A O 1
ATOM 1730 N N . VAL A 1 221 ? 19.763 5.103 0.114 1.00 40.91 221 VAL A N 1
ATOM 1731 C CA . VAL A 1 221 ? 18.377 5.501 0.360 1.00 40.91 221 VAL A CA 1
ATOM 1732 C C . VAL A 1 221 ? 17.962 6.421 -0.788 1.00 40.91 221 VAL A C 1
ATOM 1734 O O . VAL A 1 221 ? 18.374 7.578 -0.821 1.00 40.91 221 VAL A O 1
ATOM 1737 N N . GLY A 1 222 ? 17.177 5.909 -1.738 1.00 45.88 222 GLY A N 1
ATOM 1738 C CA . GLY A 1 222 ? 16.438 6.755 -2.669 1.00 45.88 222 GLY A CA 1
ATOM 1739 C C . GLY A 1 222 ? 15.599 7.733 -1.851 1.00 45.88 222 GLY A C 1
ATOM 1740 O O . GLY A 1 222 ? 14.772 7.321 -1.041 1.00 45.88 222 GLY A O 1
ATOM 1741 N N . THR A 1 223 ? 15.886 9.025 -1.980 1.00 52.50 223 THR A N 1
ATOM 1742 C CA . THR A 1 223 ? 15.280 10.107 -1.187 1.00 52.50 223 THR A CA 1
ATOM 1743 C C . THR A 1 223 ? 13.933 10.580 -1.728 1.00 52.50 223 THR A C 1
ATOM 1745 O O . THR A 1 223 ? 13.368 11.533 -1.196 1.00 52.50 223 THR A O 1
ATOM 1748 N N . ASP A 1 224 ? 13.416 9.934 -2.770 1.00 66.12 224 ASP A N 1
ATOM 1749 C CA . ASP A 1 224 ? 12.204 10.357 -3.465 1.00 66.12 224 ASP A CA 1
ATOM 1750 C C . ASP A 1 224 ? 10.981 9.698 -2.813 1.00 66.12 224 ASP A C 1
ATOM 1752 O O . ASP A 1 224 ? 10.396 8.730 -3.311 1.00 66.12 224 ASP A O 1
ATOM 1756 N N . TYR A 1 225 ? 10.639 10.199 -1.626 1.00 73.12 225 TYR A N 1
ATOM 1757 C CA . TYR A 1 225 ? 9.410 9.836 -0.927 1.00 73.12 225 TYR A CA 1
ATOM 1758 C C . TYR A 1 225 ? 8.210 10.431 -1.654 1.00 73.12 225 TYR A C 1
ATOM 1760 O O . TYR A 1 225 ? 8.209 11.613 -1.988 1.00 73.12 225 TYR A O 1
ATOM 1768 N N . LEU A 1 226 ? 7.185 9.612 -1.870 1.00 76.56 226 LEU A N 1
ATOM 1769 C CA . LEU A 1 226 ? 6.048 9.995 -2.691 1.00 76.56 226 LEU A CA 1
ATOM 1770 C C . LEU A 1 226 ? 4.987 10.716 -1.866 1.00 76.56 226 LEU A C 1
ATOM 1772 O O . LEU A 1 226 ? 4.529 10.225 -0.828 1.00 76.56 226 LEU A O 1
ATOM 1776 N N . GLU A 1 227 ? 4.568 11.863 -2.382 1.00 87.00 227 GLU A N 1
ATOM 1777 C CA . GLU A 1 227 ? 3.305 12.509 -2.020 1.00 87.00 227 GLU A CA 1
ATOM 1778 C C . GLU A 1 227 ? 2.201 12.068 -2.986 1.00 87.00 227 GLU A C 1
ATOM 1780 O O . GLU A 1 227 ? 1.022 12.049 -2.637 1.00 87.00 227 GLU A O 1
ATOM 1785 N N . GLU A 1 228 ? 2.572 11.679 -4.204 1.00 87.56 228 GLU A N 1
ATOM 1786 C CA . GLU A 1 228 ? 1.659 11.283 -5.258 1.00 87.56 228 GLU A CA 1
ATOM 1787 C C . GLU A 1 228 ? 0.813 10.078 -4.853 1.00 87.56 228 GLU A C 1
ATOM 1789 O O . GLU A 1 228 ? 1.286 9.074 -4.315 1.00 87.56 228 GLU A O 1
ATOM 1794 N N . VAL A 1 229 ? -0.470 10.172 -5.190 1.00 92.56 229 VAL A N 1
ATOM 1795 C CA . VAL A 1 229 ? -1.406 9.062 -5.094 1.00 92.56 229 VAL A CA 1
ATOM 1796 C C . VAL A 1 229 ? -1.787 8.657 -6.506 1.00 92.56 229 VAL A C 1
ATOM 1798 O O . VAL A 1 229 ? -2.140 9.490 -7.346 1.00 92.56 229 VAL A O 1
ATOM 1801 N N . TYR A 1 230 ? -1.720 7.360 -6.769 1.00 91.56 230 TYR A N 1
ATOM 1802 C CA . TYR A 1 230 ? -1.992 6.792 -8.079 1.00 91.56 230 TYR A CA 1
ATOM 1803 C C . TYR A 1 230 ? -3.320 6.055 -8.058 1.00 91.56 230 TYR A C 1
ATOM 1805 O O . TYR A 1 230 ? -3.655 5.379 -7.089 1.00 91.56 230 TYR A O 1
ATOM 1813 N N . SER A 1 231 ? -4.074 6.160 -9.146 1.00 92.50 231 SER A N 1
ATOM 1814 C CA . SER A 1 231 ? -5.260 5.350 -9.395 1.00 92.50 231 SER A CA 1
ATOM 1815 C C . SER A 1 231 ? -5.074 4.529 -10.664 1.00 92.50 231 SER A C 1
ATOM 1817 O O . SER A 1 231 ? -4.636 5.057 -11.683 1.00 92.50 231 SER A O 1
ATOM 1819 N N . TYR A 1 232 ? -5.418 3.251 -10.611 1.00 90.62 232 TYR A N 1
ATOM 1820 C CA . TYR A 1 232 ? -5.422 2.337 -11.740 1.00 90.62 232 TYR A CA 1
ATOM 1821 C C . TYR A 1 232 ? -6.848 1.914 -12.049 1.00 90.62 232 TYR A C 1
ATOM 1823 O O . TYR A 1 232 ? -7.591 1.491 -11.159 1.00 90.62 232 TYR A O 1
ATOM 1831 N N . ASP A 1 233 ? -7.221 2.011 -13.319 1.00 89.25 233 ASP A N 1
ATOM 1832 C CA . ASP A 1 233 ? -8.485 1.500 -13.830 1.00 89.25 233 ASP A CA 1
ATOM 1833 C C . ASP A 1 233 ? -8.244 0.176 -14.578 1.00 89.25 233 ASP A C 1
ATOM 1835 O O . ASP A 1 233 ? -7.742 0.200 -15.707 1.00 89.25 233 ASP A O 1
ATOM 1839 N N . PRO A 1 234 ? -8.635 -0.981 -14.005 1.00 85.50 234 PRO A N 1
ATOM 1840 C CA . PRO A 1 234 ? -8.444 -2.286 -14.636 1.00 85.50 234 PRO A CA 1
ATOM 1841 C C . PRO A 1 234 ? -9.152 -2.453 -15.983 1.00 85.50 234 PRO A C 1
ATOM 1843 O O . PRO A 1 234 ? -8.790 -3.344 -16.746 1.00 85.50 234 PRO A O 1
ATOM 1846 N N . SER A 1 235 ? -10.171 -1.641 -16.287 1.00 86.31 235 SER A N 1
ATOM 1847 C CA . SER A 1 235 ? -10.899 -1.731 -17.558 1.00 86.31 235 SER A CA 1
ATOM 1848 C C . SER A 1 235 ? -10.152 -1.074 -18.717 1.00 86.31 235 SER A C 1
ATOM 1850 O O . SER A 1 235 ? -10.268 -1.528 -19.854 1.00 86.31 235 SER A O 1
ATOM 1852 N N . SER A 1 236 ? -9.375 -0.027 -18.430 1.00 85.38 236 SER A N 1
ATOM 1853 C CA . SER A 1 236 ? -8.555 0.675 -19.423 1.00 85.38 236 SER A CA 1
ATOM 1854 C C . SER A 1 236 ? -7.069 0.331 -19.335 1.00 85.38 236 SER A C 1
ATOM 1856 O O . SER A 1 236 ? -6.336 0.643 -20.267 1.00 85.38 236 SER A O 1
ATOM 1858 N N . ALA A 1 237 ? -6.640 -0.334 -18.257 1.00 83.88 237 ALA A N 1
ATOM 1859 C CA . ALA A 1 237 ? -5.247 -0.632 -17.932 1.00 83.88 237 ALA A CA 1
ATOM 1860 C C . ALA A 1 237 ? -4.361 0.624 -17.821 1.00 83.88 237 ALA A C 1
ATOM 1862 O O . ALA A 1 237 ? -3.174 0.590 -18.140 1.00 83.88 237 ALA A O 1
ATOM 1863 N N . ILE A 1 238 ? -4.942 1.738 -17.365 1.00 83.25 238 ILE A N 1
ATOM 1864 C CA . ILE A 1 238 ? -4.267 3.036 -17.278 1.00 83.25 238 ILE A CA 1
ATOM 1865 C C . ILE A 1 238 ? -4.099 3.444 -15.817 1.00 83.25 238 ILE A C 1
ATOM 1867 O O . ILE A 1 238 ? -5.057 3.433 -15.038 1.00 83.25 238 ILE A O 1
ATOM 1871 N N . TRP A 1 239 ? -2.880 3.869 -15.486 1.00 85.88 239 TRP A N 1
ATOM 1872 C CA . TRP A 1 239 ? -2.564 4.591 -14.261 1.00 85.88 239 TRP A CA 1
ATOM 1873 C C . TRP A 1 239 ? -2.758 6.096 -14.444 1.00 85.88 239 TRP A C 1
ATOM 1875 O O . TRP A 1 239 ? -2.458 6.663 -15.495 1.00 85.88 239 TRP A O 1
ATOM 1885 N N . GLN A 1 240 ? -3.259 6.755 -13.407 1.00 87.06 240 GLN A N 1
ATOM 1886 C CA . GLN A 1 240 ? -3.463 8.198 -13.356 1.00 87.06 240 GLN A CA 1
ATOM 1887 C C . GLN A 1 240 ? -3.029 8.730 -11.998 1.00 87.06 240 GLN A C 1
ATOM 1889 O O . GLN A 1 240 ? -3.369 8.146 -10.970 1.00 87.06 240 GLN A O 1
ATOM 1894 N N . VAL A 1 241 ? -2.338 9.865 -11.999 1.00 89.56 241 VAL A N 1
ATOM 1895 C CA . VAL A 1 241 ? -2.054 10.620 -10.777 1.00 89.56 241 VAL A CA 1
ATOM 1896 C C . VAL A 1 241 ? -3.321 11.362 -10.355 1.00 89.56 241 VAL A C 1
ATOM 1898 O O . VAL A 1 241 ? -3.989 11.987 -11.183 1.00 89.56 241 VAL A O 1
ATOM 1901 N N . ILE A 1 242 ? -3.657 11.280 -9.073 1.00 92.06 242 ILE A N 1
ATOM 1902 C CA . ILE A 1 242 ? -4.720 12.063 -8.435 1.00 92.06 242 ILE A CA 1
ATOM 1903 C C . ILE A 1 242 ? -4.081 13.048 -7.437 1.00 92.06 242 ILE A C 1
ATOM 1905 O O . ILE A 1 242 ? -2.863 13.007 -7.260 1.00 92.06 242 ILE A O 1
ATOM 1909 N N . PRO A 1 243 ? -4.842 13.959 -6.798 1.00 94.31 243 PRO A N 1
ATOM 1910 C CA . PRO A 1 243 ? -4.283 14.831 -5.767 1.00 94.31 243 PRO A CA 1
ATOM 1911 C C . PRO A 1 243 ? -3.469 14.042 -4.735 1.00 94.31 243 PRO A C 1
ATOM 1913 O O . PRO A 1 243 ? -3.930 13.011 -4.252 1.00 94.31 243 PRO A O 1
ATOM 1916 N N . GLY A 1 244 ? -2.255 14.515 -4.454 1.00 93.44 244 GLY A N 1
ATOM 1917 C CA . GLY A 1 244 ? -1.323 13.860 -3.542 1.00 93.44 244 GLY A CA 1
ATOM 1918 C C . GLY A 1 244 ? -1.693 14.035 -2.070 1.00 93.44 244 GLY A C 1
ATOM 1919 O O . GLY A 1 244 ? -2.528 14.871 -1.712 1.00 93.44 244 GLY A O 1
ATOM 1920 N N . LEU A 1 245 ? -1.047 13.235 -1.229 1.00 94.00 245 LEU A N 1
ATOM 1921 C CA . LEU A 1 245 ? -1.023 13.392 0.220 1.00 94.00 245 LEU A CA 1
ATOM 1922 C C . LEU A 1 245 ? -0.376 14.731 0.588 1.00 94.00 245 LEU A C 1
ATOM 1924 O O . LEU A 1 245 ? 0.548 15.186 -0.079 1.00 94.00 245 LEU A O 1
ATOM 1928 N N . ASN A 1 246 ? -0.810 15.336 1.691 1.00 91.69 246 ASN A N 1
ATOM 1929 C CA . ASN A 1 246 ? -0.197 16.556 2.222 1.00 91.69 246 ASN A CA 1
ATOM 1930 C C . ASN A 1 246 ? 1.187 16.298 2.833 1.00 91.69 246 ASN A C 1
ATOM 1932 O O . ASN A 1 246 ? 1.948 17.241 3.054 1.00 91.69 246 ASN A O 1
ATOM 1936 N N . LYS A 1 247 ? 1.487 15.034 3.157 1.00 87.25 247 LYS A N 1
ATOM 1937 C CA . LYS A 1 247 ? 2.809 14.577 3.584 1.00 87.25 247 LYS A CA 1
ATOM 1938 C C . LYS A 1 247 ? 3.184 13.242 2.960 1.00 87.25 247 LYS A C 1
ATOM 1940 O O . LYS A 1 247 ? 2.398 12.287 2.987 1.00 87.25 247 LYS A O 1
ATOM 1945 N N . ASN A 1 248 ? 4.436 13.157 2.524 1.00 86.12 248 ASN A N 1
ATOM 1946 C CA . ASN A 1 248 ? 5.090 11.915 2.149 1.00 86.12 248 ASN A CA 1
ATOM 1947 C C . ASN A 1 248 ? 5.125 10.938 3.339 1.00 86.12 248 ASN A C 1
ATOM 1949 O O . ASN A 1 248 ? 5.378 11.317 4.485 1.00 86.12 248 ASN A O 1
ATOM 1953 N N . ARG A 1 249 ? 4.866 9.656 3.073 1.00 89.12 249 ARG A N 1
ATOM 1954 C CA . ARG A 1 249 ? 4.809 8.627 4.121 1.00 89.12 249 ARG A CA 1
ATOM 1955 C C . ARG A 1 249 ? 5.148 7.244 3.579 1.00 89.12 249 ARG A C 1
ATOM 1957 O O . ARG A 1 249 ? 4.514 6.763 2.643 1.00 89.12 249 ARG A O 1
ATOM 1964 N N . LEU A 1 250 ? 6.114 6.579 4.211 1.00 87.56 250 LEU A N 1
ATOM 1965 C CA . LEU A 1 250 ? 6.418 5.166 3.973 1.00 87.56 250 LEU A CA 1
ATOM 1966 C C . LEU A 1 250 ? 5.601 4.283 4.923 1.00 87.56 250 LEU A C 1
ATOM 1968 O O . LEU A 1 250 ? 5.443 4.614 6.100 1.00 87.56 250 LEU A O 1
ATOM 1972 N N . LYS A 1 251 ? 5.130 3.134 4.432 1.00 88.94 251 LYS A N 1
ATOM 1973 C CA . LYS A 1 251 ? 4.266 2.189 5.157 1.00 88.94 251 LYS A CA 1
ATOM 1974 C C . LYS A 1 251 ? 3.061 2.879 5.808 1.00 88.94 251 LYS A C 1
ATOM 1976 O O . LYS A 1 251 ? 2.848 2.706 7.021 1.00 88.94 251 LYS A O 1
ATOM 1981 N N . PRO A 1 252 ? 2.318 3.710 5.048 1.00 94.81 252 PRO A N 1
ATOM 1982 C CA . PRO A 1 252 ? 1.081 4.275 5.554 1.00 94.81 252 PRO A CA 1
ATOM 1983 C C . PRO A 1 252 ? 0.073 3.162 5.814 1.00 94.81 252 PRO A C 1
ATOM 1985 O O . PRO A 1 252 ? 0.245 2.031 5.383 1.00 94.81 252 PRO A O 1
ATOM 1988 N N . MET A 1 253 ? -1.011 3.496 6.493 1.00 95.88 253 MET A N 1
ATOM 1989 C CA . MET A 1 253 ? -2.213 2.675 6.480 1.00 95.88 253 MET A CA 1
ATOM 1990 C C . MET A 1 253 ? -3.192 3.303 5.500 1.00 95.88 253 MET A C 1
ATOM 1992 O O . MET A 1 253 ? -3.428 4.507 5.591 1.00 95.88 253 MET A O 1
ATOM 1996 N N . VAL A 1 254 ? -3.780 2.516 4.598 1.00 96.81 254 VAL A N 1
ATOM 1997 C CA . VAL A 1 254 ? -4.749 3.016 3.612 1.00 96.81 254 VAL A CA 1
ATOM 1998 C C . VAL A 1 254 ? -6.043 2.214 3.698 1.00 96.81 254 VAL A C 1
ATOM 2000 O O . VAL A 1 254 ? -6.018 0.994 3.823 1.00 96.81 254 VAL A O 1
ATOM 2003 N N . ALA A 1 255 ? -7.183 2.900 3.666 1.00 96.25 255 ALA A N 1
ATOM 2004 C CA . ALA A 1 255 ? -8.504 2.279 3.698 1.00 96.25 255 ALA A CA 1
ATOM 2005 C C . ALA A 1 255 ? -9.514 3.113 2.914 1.00 96.25 255 ALA A C 1
ATOM 2007 O O . ALA A 1 255 ? -9.266 4.263 2.554 1.00 96.25 255 ALA A O 1
ATOM 2008 N N . THR A 1 256 ? -10.679 2.529 2.664 1.00 96.31 256 THR A N 1
ATOM 2009 C CA . THR A 1 256 ? -11.801 3.219 2.032 1.00 96.31 256 THR A CA 1
ATOM 2010 C C . THR A 1 256 ? -12.929 3.393 3.036 1.00 96.31 256 THR A C 1
ATOM 2012 O O . THR A 1 256 ? -13.050 2.617 3.984 1.00 96.31 256 THR A O 1
ATOM 2015 N N . PHE A 1 257 ? -13.769 4.407 2.854 1.00 95.75 257 PHE A N 1
ATOM 2016 C CA . PHE A 1 257 ? -14.939 4.623 3.704 1.00 95.75 257 PHE A CA 1
ATOM 2017 C C . PHE A 1 257 ? -16.152 5.042 2.872 1.00 95.75 257 PHE A C 1
ATOM 2019 O O . PHE A 1 257 ? -16.042 5.849 1.944 1.00 95.75 257 PHE A O 1
ATOM 2026 N N . GLN A 1 258 ? -17.310 4.448 3.183 1.00 92.56 258 GLN A N 1
ATOM 2027 C CA . GLN A 1 258 ? -18.613 4.733 2.561 1.00 92.56 258 GLN A CA 1
ATOM 2028 C C . GLN A 1 258 ? -18.606 4.771 1.021 1.00 92.56 258 GLN A C 1
ATOM 2030 O O . GLN A 1 258 ? -19.330 5.547 0.401 1.00 92.56 258 GLN A O 1
ATOM 2035 N N . ASN A 1 259 ? -17.770 3.940 0.388 1.00 91.81 259 ASN A N 1
ATOM 2036 C CA . ASN A 1 259 ? -17.615 3.876 -1.068 1.00 91.81 259 ASN A CA 1
ATOM 2037 C C . ASN A 1 259 ? -17.343 5.250 -1.743 1.00 91.81 259 ASN A C 1
ATOM 2039 O O . ASN A 1 259 ? -17.671 5.473 -2.911 1.00 91.81 259 ASN A O 1
ATOM 2043 N N . ARG A 1 260 ? -16.761 6.193 -0.994 1.00 94.25 260 ARG A N 1
ATOM 2044 C CA . ARG A 1 260 ? -16.575 7.592 -1.408 1.00 94.25 260 ARG A CA 1
ATOM 2045 C C . ARG A 1 260 ? -15.226 8.159 -1.008 1.00 94.25 260 ARG A C 1
ATOM 2047 O O . ARG A 1 260 ? -14.699 8.997 -1.729 1.00 94.25 260 ARG A O 1
ATOM 2054 N N . PHE A 1 261 ? -14.706 7.740 0.135 1.00 96.88 261 PHE A N 1
ATOM 2055 C CA . PHE A 1 261 ? -13.513 8.331 0.710 1.00 96.88 261 PHE A CA 1
ATOM 2056 C C . PHE A 1 261 ? -12.344 7.361 0.634 1.00 96.88 261 PHE A C 1
ATOM 2058 O O . PHE A 1 261 ? -12.508 6.167 0.895 1.00 96.88 261 PHE A O 1
ATOM 2065 N N . LEU A 1 262 ? -11.175 7.898 0.308 1.00 97.69 262 LEU A N 1
ATOM 2066 C CA . LEU A 1 262 ? -9.880 7.248 0.460 1.00 97.69 262 LEU A CA 1
ATOM 2067 C C . LEU A 1 262 ? -9.199 7.852 1.688 1.00 97.69 262 LEU A C 1
ATOM 2069 O O . LEU A 1 262 ? -9.167 9.070 1.825 1.00 97.69 262 LEU A O 1
ATOM 2073 N N . LEU A 1 263 ? -8.678 7.022 2.582 1.00 97.75 263 LEU A N 1
ATOM 2074 C CA . LEU A 1 263 ? -8.002 7.466 3.794 1.00 97.75 263 LEU A CA 1
ATOM 2075 C C . LEU A 1 263 ? -6.564 6.986 3.800 1.00 97.75 263 LEU A C 1
ATOM 2077 O O . LEU A 1 263 ? -6.315 5.831 3.469 1.00 97.75 263 LEU A O 1
ATOM 2081 N N . ALA A 1 264 ? -5.658 7.848 4.247 1.00 97.69 264 ALA A N 1
ATOM 2082 C CA . ALA A 1 264 ? -4.265 7.527 4.515 1.00 97.69 264 ALA A CA 1
ATOM 2083 C C . ALA A 1 264 ? -3.916 7.975 5.937 1.00 97.69 264 ALA A C 1
ATOM 2085 O O . ALA A 1 264 ? -4.173 9.112 6.319 1.00 97.69 264 ALA A O 1
ATOM 2086 N N . ALA A 1 265 ? -3.341 7.089 6.738 1.00 97.88 265 ALA A N 1
ATOM 2087 C CA . ALA A 1 265 ? -3.016 7.366 8.130 1.00 97.88 265 ALA A CA 1
ATOM 2088 C C . ALA A 1 265 ? -1.585 6.938 8.458 1.00 97.88 265 ALA A C 1
ATOM 2090 O O . ALA A 1 265 ? -1.057 6.001 7.857 1.00 97.88 265 ALA A O 1
ATOM 2091 N N . GLY A 1 266 ? -0.979 7.609 9.440 1.00 97.19 266 GLY A N 1
ATOM 2092 C CA . GLY A 1 266 ? 0.341 7.287 9.989 1.00 97.19 266 GLY A CA 1
ATOM 2093 C C . GLY A 1 266 ? 1.427 7.071 8.932 1.00 97.19 266 GLY A C 1
ATOM 2094 O O . GLY A 1 266 ? 1.472 7.782 7.928 1.00 97.19 266 GLY A O 1
ATOM 2095 N N . GLY A 1 267 ? 2.302 6.096 9.170 1.00 94.00 267 GLY A N 1
ATOM 2096 C CA . GLY A 1 267 ? 3.496 5.850 8.363 1.00 94.00 267 GLY A CA 1
ATOM 2097 C C . GLY A 1 267 ? 4.733 6.557 8.918 1.00 94.00 267 GLY A C 1
ATOM 2098 O O . GLY A 1 267 ? 4.728 7.071 10.039 1.00 94.00 267 GLY A O 1
ATOM 2099 N N . VAL A 1 268 ? 5.812 6.536 8.142 1.00 88.25 268 VAL A N 1
ATOM 2100 C CA . VAL A 1 268 ? 7.091 7.165 8.487 1.00 88.25 268 VAL A CA 1
ATOM 2101 C C . VAL A 1 268 ? 7.369 8.313 7.528 1.00 88.25 268 VAL A C 1
ATOM 2103 O O . VAL A 1 268 ? 7.453 8.096 6.317 1.00 88.25 268 VAL A O 1
ATOM 2106 N N . ASP A 1 269 ? 7.560 9.511 8.072 1.00 88.25 269 ASP A N 1
ATOM 2107 C CA . ASP A 1 269 ? 8.090 10.654 7.333 1.00 88.25 269 ASP A CA 1
ATOM 2108 C C . ASP A 1 269 ? 9.619 10.593 7.352 1.00 88.25 269 ASP A C 1
ATOM 2110 O O . ASP A 1 269 ? 10.298 11.184 8.191 1.00 88.25 269 ASP A O 1
ATOM 2114 N N . TYR A 1 270 ? 10.180 9.837 6.416 1.00 74.81 270 TYR A N 1
ATOM 2115 C CA . TYR A 1 270 ? 11.627 9.717 6.311 1.00 74.81 270 TYR A CA 1
ATOM 2116 C C . TYR A 1 270 ? 12.317 11.025 5.890 1.00 74.81 270 TYR A C 1
ATOM 2118 O O . TYR A 1 270 ? 13.505 11.178 6.188 1.00 74.81 270 TYR A O 1
ATOM 2126 N N . ALA A 1 271 ? 11.609 11.974 5.262 1.00 72.00 271 ALA A N 1
ATOM 2127 C CA . ALA A 1 271 ? 12.165 13.291 4.950 1.00 72.00 271 ALA A CA 1
ATOM 2128 C C . ALA A 1 271 ? 12.471 14.073 6.238 1.00 72.00 271 ALA A C 1
ATOM 2130 O O . ALA A 1 271 ? 13.481 14.771 6.325 1.00 72.00 271 ALA A O 1
ATOM 2131 N N . ALA A 1 272 ? 11.661 13.874 7.280 1.00 77.06 272 ALA A N 1
ATOM 2132 C CA . ALA A 1 272 ? 11.910 14.385 8.625 1.00 77.06 272 ALA A C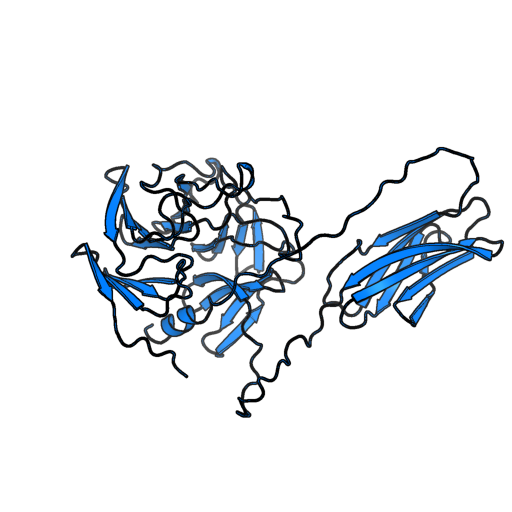A 1
ATOM 2133 C C . ALA A 1 272 ? 12.744 13.436 9.520 1.00 77.06 272 ALA A C 1
ATOM 2135 O O . ALA A 1 272 ? 12.952 13.724 10.704 1.00 77.06 272 ALA A O 1
ATOM 2136 N N . GLY A 1 273 ? 13.253 12.332 8.959 1.00 70.94 273 GLY A N 1
ATOM 2137 C CA . GLY A 1 273 ? 14.157 11.368 9.590 1.00 70.94 273 GLY A CA 1
ATOM 2138 C C . GLY A 1 273 ? 13.535 9.987 9.828 1.00 70.94 273 GLY A C 1
ATOM 2139 O O . GLY A 1 273 ? 12.345 9.849 10.085 1.00 70.94 273 GLY A O 1
ATOM 2140 N N . MET A 1 274 ? 14.370 8.938 9.835 1.00 69.25 274 MET A N 1
ATOM 2141 C CA . MET A 1 274 ? 13.929 7.529 9.936 1.00 69.25 274 MET A CA 1
ATOM 2142 C C . MET A 1 274 ? 13.084 7.199 11.181 1.00 69.25 274 MET A C 1
ATOM 2144 O O . MET A 1 274 ? 12.384 6.190 11.198 1.00 69.25 274 MET A O 1
ATOM 2148 N N . ASN A 1 275 ? 13.147 8.043 12.217 1.00 74.81 275 ASN A N 1
ATOM 2149 C CA . ASN A 1 275 ? 12.412 7.859 13.469 1.00 74.81 275 ASN A CA 1
ATOM 2150 C C . ASN A 1 275 ? 11.124 8.695 13.560 1.00 74.81 275 ASN A C 1
ATOM 2152 O O . ASN A 1 275 ? 10.453 8.683 14.596 1.00 74.81 275 ASN A O 1
ATOM 2156 N N . HIS A 1 276 ? 10.769 9.428 12.501 1.00 87.00 276 HIS A N 1
ATOM 2157 C CA . HIS A 1 276 ? 9.608 10.308 12.487 1.00 87.00 276 HIS A CA 1
ATOM 2158 C C . HIS A 1 276 ? 8.340 9.536 12.104 1.00 87.00 276 HIS A C 1
ATOM 2160 O O . HIS A 1 276 ? 7.897 9.515 10.958 1.00 87.00 276 HIS A O 1
ATOM 2166 N N . ILE A 1 277 ? 7.749 8.874 13.095 1.00 93.50 277 ILE A N 1
ATOM 2167 C CA . ILE A 1 277 ? 6.475 8.167 12.940 1.00 93.50 277 ILE A CA 1
ATOM 2168 C C . ILE A 1 277 ? 5.315 9.161 13.029 1.00 93.50 277 ILE A C 1
ATOM 2170 O O . ILE A 1 277 ? 5.263 9.964 13.961 1.00 93.50 277 ILE A O 1
ATOM 2174 N N . LEU A 1 278 ? 4.373 9.066 12.094 1.00 95.94 278 LEU A N 1
ATOM 2175 C CA . LEU A 1 278 ? 3.210 9.942 12.003 1.00 95.94 278 LEU A CA 1
ATOM 2176 C C . LEU A 1 278 ? 1.999 9.372 12.763 1.00 95.94 278 LEU A C 1
ATOM 2178 O O . LEU A 1 278 ? 1.773 8.161 12.817 1.00 95.94 278 LEU A O 1
ATOM 2182 N N . ASP A 1 279 ? 1.185 10.267 13.312 1.00 97.56 279 ASP A N 1
ATOM 2183 C CA . ASP A 1 279 ? -0.193 10.035 13.772 1.00 97.56 279 ASP A CA 1
ATOM 2184 C C . ASP A 1 279 ? -1.234 10.708 12.856 1.00 97.56 279 ASP A C 1
ATOM 2186 O O . ASP A 1 279 ? -2.436 10.506 13.028 1.00 97.56 279 ASP A O 1
ATOM 2190 N N . GLN A 1 280 ? -0.783 11.488 11.871 1.00 97.69 280 GLN A N 1
ATOM 2191 C CA . GLN A 1 280 ? -1.634 12.249 10.965 1.00 97.69 280 GLN A CA 1
ATOM 2192 C C . GLN A 1 280 ? -2.516 11.331 10.116 1.00 97.69 280 GLN A C 1
ATOM 2194 O O . GLN A 1 280 ? -2.046 10.342 9.537 1.00 97.69 280 GLN A O 1
ATOM 2199 N N . VAL A 1 281 ? -3.782 11.723 9.997 1.00 98.25 281 VAL A N 1
ATOM 2200 C CA . VAL A 1 281 ? -4.797 11.060 9.184 1.00 98.25 281 VAL A CA 1
ATOM 2201 C C . VAL A 1 281 ? -5.284 12.041 8.131 1.00 98.25 281 VAL A C 1
ATOM 2203 O O . VAL A 1 281 ? -5.640 13.175 8.444 1.00 98.25 281 VAL A O 1
ATOM 2206 N N . GLU A 1 282 ? -5.316 11.591 6.888 1.00 97.56 282 GLU A N 1
ATOM 2207 C CA . GLU A 1 282 ? -5.783 12.353 5.744 1.00 97.56 282 GLU A CA 1
ATOM 2208 C C . GLU A 1 282 ? -6.920 11.609 5.042 1.00 97.56 282 GLU A C 1
ATOM 2210 O O . GLU A 1 282 ? -6.934 10.376 4.980 1.00 97.56 282 GLU A O 1
ATOM 2215 N N . VAL A 1 283 ? -7.873 12.360 4.499 1.00 97.56 283 VAL A N 1
ATOM 2216 C CA . VAL A 1 283 ? -9.027 11.844 3.766 1.00 97.56 283 VAL A CA 1
ATOM 2217 C C . VAL A 1 283 ? -9.186 12.566 2.436 1.00 97.56 283 VAL A C 1
ATOM 2219 O O . VAL A 1 283 ? -9.154 13.790 2.364 1.00 97.56 283 VAL A O 1
ATOM 2222 N N . PHE A 1 284 ? -9.405 11.800 1.377 1.00 97.69 284 PHE A N 1
ATOM 2223 C CA . PHE A 1 284 ? -9.706 12.295 0.046 1.00 97.69 284 PHE A CA 1
ATOM 2224 C C . PHE A 1 284 ? -11.136 11.934 -0.336 1.00 97.69 284 PHE A C 1
ATOM 2226 O O . PHE A 1 284 ? -11.530 10.766 -0.321 1.00 97.69 284 PHE A O 1
ATOM 2233 N N . ASP A 1 285 ? -11.918 12.952 -0.686 1.00 96.50 285 ASP A N 1
ATOM 2234 C CA . ASP A 1 285 ? -13.290 12.802 -1.152 1.00 96.50 285 ASP A CA 1
ATOM 2235 C C . ASP A 1 285 ? -13.327 12.679 -2.679 1.00 96.50 285 ASP A C 1
ATOM 2237 O O . ASP A 1 285 ? -13.166 13.670 -3.395 1.00 96.50 285 ASP A O 1
ATOM 2241 N N . LEU A 1 286 ? -13.621 11.478 -3.188 1.00 94.00 286 LEU A N 1
ATOM 2242 C CA . LEU A 1 286 ? -13.699 11.235 -4.630 1.00 94.00 286 LEU A CA 1
ATOM 2243 C C . LEU A 1 286 ? -14.809 12.049 -5.319 1.00 94.00 286 LEU A C 1
ATOM 2245 O O . LEU A 1 286 ? -14.769 12.215 -6.537 1.00 94.00 286 LEU A O 1
ATOM 2249 N N . GLN A 1 287 ? -15.801 12.552 -4.576 1.00 94.94 287 GLN A N 1
ATOM 2250 C CA . GLN A 1 287 ? -16.859 13.403 -5.130 1.00 94.94 287 GLN A CA 1
ATOM 2251 C C . GLN A 1 287 ? -16.460 14.882 -5.196 1.00 94.94 287 GLN A C 1
ATOM 2253 O O . GLN A 1 287 ? -17.066 15.629 -5.961 1.00 94.94 287 GLN A O 1
ATOM 2258 N N . ASN A 1 288 ? -15.440 15.305 -4.442 1.00 94.62 288 ASN A N 1
ATOM 2259 C CA . ASN A 1 288 ? -14.941 16.682 -4.417 1.00 94.62 288 ASN A CA 1
ATOM 2260 C C . ASN A 1 288 ? -13.409 16.723 -4.569 1.00 94.62 288 ASN A C 1
ATOM 2262 O O . ASN A 1 288 ? -12.716 17.269 -3.708 1.00 94.62 288 ASN A O 1
ATOM 2266 N N . PRO A 1 289 ? -12.858 16.201 -5.681 1.00 92.50 289 PRO A N 1
ATOM 2267 C CA . PRO A 1 289 ? -11.413 16.031 -5.849 1.00 92.50 289 PRO A CA 1
ATOM 2268 C C . PRO A 1 289 ? -10.630 17.352 -5.822 1.00 92.50 289 PRO A C 1
ATOM 2270 O O . PRO A 1 289 ? -9.442 17.355 -5.521 1.00 92.50 289 PRO A O 1
ATOM 2273 N N . ILE A 1 290 ? -11.289 18.484 -6.100 1.00 93.81 290 ILE A N 1
ATOM 2274 C CA . ILE A 1 290 ? -10.682 19.823 -6.073 1.00 93.81 290 ILE A CA 1
ATOM 2275 C C . ILE A 1 290 ? -10.187 20.236 -4.680 1.00 93.81 290 ILE A C 1
ATOM 2277 O O . ILE A 1 290 ? -9.324 21.101 -4.576 1.00 93.81 290 ILE A O 1
ATOM 2281 N N . LEU A 1 291 ? -10.727 19.631 -3.616 1.00 94.44 291 LEU A N 1
ATOM 2282 C CA . LEU A 1 291 ? -10.283 19.896 -2.248 1.00 94.44 291 LEU A CA 1
ATOM 2283 C C . LEU A 1 291 ? -8.970 19.175 -1.915 1.00 94.44 291 LEU A C 1
ATOM 2285 O O . LEU A 1 291 ? -8.330 19.525 -0.931 1.00 94.44 291 LEU A O 1
ATOM 2289 N N . GLY A 1 292 ? -8.549 18.192 -2.718 1.00 95.81 292 GLY A N 1
ATOM 2290 C CA . GLY A 1 292 ? -7.403 17.349 -2.384 1.00 95.81 292 GLY A CA 1
ATOM 2291 C C . GLY A 1 292 ? -7.613 16.561 -1.087 1.00 95.81 292 GLY A C 1
ATOM 2292 O O . GLY A 1 292 ? -8.744 16.389 -0.622 1.00 95.81 292 GLY A O 1
ATOM 2293 N N . PHE A 1 293 ? -6.524 16.048 -0.518 1.00 97.06 293 PHE A N 1
ATOM 2294 C CA . PHE A 1 293 ? -6.561 15.400 0.789 1.00 97.06 293 PHE A CA 1
ATOM 2295 C C . PHE A 1 293 ? -6.770 16.439 1.898 1.00 97.06 293 PHE A C 1
ATOM 2297 O O . PHE A 1 293 ? -6.129 17.487 1.923 1.00 97.06 293 PHE A O 1
ATOM 2304 N N . GLN A 1 294 ? -7.680 16.144 2.819 1.00 97.31 294 GLN A N 1
ATOM 2305 C CA . GLN A 1 294 ? -8.020 16.968 3.977 1.00 97.31 294 GLN A CA 1
ATOM 2306 C C . GLN A 1 294 ? -7.609 16.252 5.264 1.00 97.31 294 GLN A C 1
ATOM 2308 O O . GLN A 1 294 ? -7.613 15.024 5.318 1.00 97.31 294 GLN A O 1
ATOM 2313 N N . GLU A 1 295 ? -7.290 16.998 6.317 1.00 97.06 295 GLU A N 1
ATOM 2314 C CA . GLU A 1 295 ? -6.911 16.403 7.600 1.00 97.06 295 GLU A CA 1
ATOM 2315 C C . GLU A 1 295 ? -8.126 15.922 8.406 1.00 97.06 295 GLU A C 1
ATOM 2317 O O . GLU A 1 295 ? -9.144 16.609 8.530 1.00 97.06 295 GLU A O 1
ATOM 2322 N N . LEU A 1 296 ? -7.980 14.746 9.013 1.00 97.12 296 LEU A N 1
ATOM 2323 C CA . LEU A 1 296 ? -8.842 14.235 10.074 1.00 97.12 296 LEU A CA 1
ATOM 2324 C C . LEU A 1 296 ? -8.123 14.336 11.430 1.00 97.12 296 LEU A C 1
ATOM 2326 O O . LEU A 1 296 ? -6.907 14.535 11.476 1.00 97.12 296 LEU A O 1
ATOM 2330 N N . PRO A 1 297 ? -8.846 14.180 12.557 1.00 98.31 297 PRO A N 1
ATOM 2331 C CA . PRO A 1 297 ? -8.222 14.084 13.870 1.00 98.31 297 PRO A CA 1
ATOM 2332 C C . PRO A 1 297 ? -7.096 13.037 13.880 1.00 98.31 297 PRO A C 1
ATOM 2334 O O . PRO A 1 297 ? -7.276 11.958 13.305 1.00 98.31 297 PRO A O 1
ATOM 2337 N N . PRO A 1 298 ? -5.953 13.324 14.527 1.00 98.50 298 PRO A N 1
A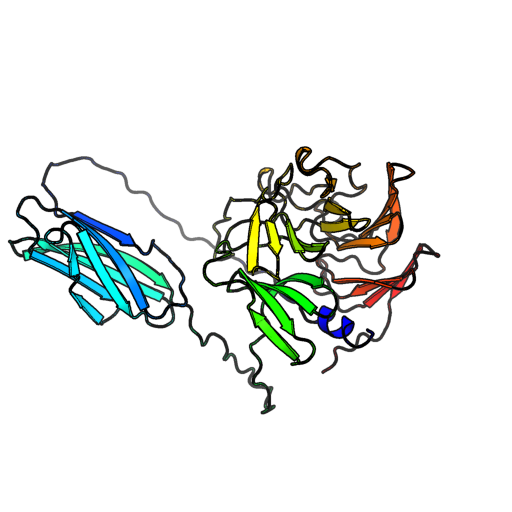TOM 2338 C CA . PRO A 1 298 ? -4.818 12.411 14.543 1.00 98.50 298 PRO A CA 1
ATOM 2339 C C . PRO A 1 298 ? -5.125 11.162 15.374 1.00 98.50 298 PRO A C 1
ATOM 2341 O O . PRO A 1 298 ? -5.950 11.195 16.296 1.00 98.50 298 PRO A O 1
ATOM 2344 N N . LEU A 1 299 ? -4.423 10.073 15.063 1.00 98.69 299 LEU A N 1
ATOM 2345 C CA . LEU A 1 299 ? -4.430 8.843 15.854 1.00 98.69 299 LEU A CA 1
ATOM 2346 C C . LEU A 1 299 ? -4.023 9.131 17.308 1.00 98.69 299 LEU A C 1
ATOM 2348 O O . LEU A 1 299 ? -3.235 10.035 17.583 1.00 98.69 299 LEU A O 1
ATOM 2352 N N . LYS A 1 300 ? -4.507 8.329 18.261 1.00 98.38 300 LYS A N 1
ATOM 2353 C CA . LYS A 1 300 ? -4.041 8.388 19.657 1.00 98.38 300 LYS A CA 1
ATOM 2354 C C . LYS A 1 300 ? -2.598 7.927 19.785 1.00 98.38 300 LYS A C 1
ATOM 2356 O O . LYS A 1 300 ? -1.893 8.403 20.672 1.00 98.38 300 LYS A O 1
ATOM 2361 N N . VAL A 1 301 ? -2.184 6.987 18.936 1.00 98.12 301 VAL A N 1
ATOM 2362 C CA . VAL A 1 301 ? -0.830 6.438 18.917 1.00 98.12 301 VAL A CA 1
ATOM 2363 C C . VAL A 1 301 ? -0.270 6.521 17.501 1.00 98.12 301 VAL A C 1
ATOM 2365 O O . VAL A 1 301 ? -0.758 5.847 16.588 1.00 98.12 301 VAL A O 1
ATOM 2368 N N . LYS A 1 302 ? 0.799 7.313 17.338 1.00 97.62 302 LYS A N 1
ATOM 2369 C CA . LYS A 1 302 ? 1.597 7.363 16.105 1.00 97.62 302 LYS A CA 1
ATOM 2370 C C . LYS A 1 302 ? 2.090 5.963 15.750 1.00 97.62 302 LYS A C 1
ATOM 2372 O O . LYS A 1 302 ? 2.568 5.236 16.627 1.00 97.62 302 LYS A O 1
ATOM 2377 N N . ARG A 1 303 ? 1.967 5.575 14.483 1.00 97.56 303 ARG A N 1
ATOM 2378 C CA . ARG A 1 303 ? 2.293 4.214 14.036 1.00 97.56 303 ARG A CA 1
ATOM 2379 C C . ARG A 1 303 ? 2.564 4.134 12.537 1.00 97.56 303 ARG A C 1
ATOM 2381 O O . ARG A 1 303 ? 1.977 4.871 11.753 1.00 97.56 303 ARG A O 1
ATOM 2388 N N . ALA A 1 304 ? 3.397 3.176 12.149 1.00 93.56 304 ALA A N 1
ATOM 2389 C CA . ALA A 1 304 ? 3.608 2.757 10.764 1.00 93.56 304 ALA A CA 1
ATOM 2390 C C . ALA A 1 304 ? 3.357 1.249 10.608 1.00 93.56 304 ALA A C 1
ATOM 2392 O O . ALA A 1 304 ? 3.456 0.503 11.588 1.00 93.56 304 ALA A O 1
ATOM 2393 N N . GLY A 1 305 ? 3.030 0.800 9.391 1.00 90.31 305 GLY A N 1
ATOM 2394 C CA . GLY A 1 305 ? 2.822 -0.624 9.087 1.00 90.31 305 GLY A CA 1
ATOM 2395 C C . GLY A 1 305 ? 1.721 -1.286 9.925 1.00 90.31 305 GLY A C 1
ATOM 2396 O O . GLY A 1 305 ? 1.829 -2.461 10.282 1.00 90.31 305 GLY A O 1
ATOM 2397 N N . ALA A 1 306 ? 0.706 -0.524 10.332 1.00 96.38 306 ALA A N 1
ATOM 2398 C CA . ALA A 1 306 ? -0.484 -1.073 10.976 1.00 96.38 306 ALA A CA 1
ATOM 2399 C C . ALA A 1 306 ? -1.511 -1.509 9.923 1.00 96.38 306 ALA A C 1
ATOM 2401 O O . ALA A 1 306 ? -1.332 -1.277 8.732 1.00 96.38 306 ALA A O 1
ATOM 2402 N N . LEU A 1 307 ? -2.606 -2.111 10.374 1.00 96.31 307 LEU A N 1
ATOM 2403 C CA . LEU A 1 307 ? -3.752 -2.413 9.523 1.00 96.31 307 LEU A CA 1
ATOM 2404 C C . LEU A 1 307 ? -4.838 -1.350 9.717 1.00 96.31 307 LEU A C 1
ATOM 2406 O O . LEU A 1 307 ? -5.135 -1.006 10.862 1.00 96.31 307 LEU A O 1
ATOM 2410 N N . MET A 1 308 ? -5.455 -0.870 8.633 1.00 97.94 308 MET A N 1
ATOM 2411 C CA . MET A 1 308 ? -6.638 -0.004 8.695 1.00 97.94 308 MET A CA 1
ATOM 2412 C C . MET A 1 308 ? -7.805 -0.621 7.928 1.00 97.94 308 MET A C 1
ATOM 2414 O O . MET A 1 308 ? -7.652 -1.062 6.794 1.00 97.94 308 MET A O 1
ATOM 2418 N N . LEU A 1 309 ? -8.969 -0.669 8.570 1.00 96.94 309 LEU A N 1
ATOM 2419 C CA . LEU A 1 309 ? -10.194 -1.282 8.055 1.00 96.94 309 LEU A CA 1
ATOM 2420 C C . LEU A 1 309 ? -11.382 -0.360 8.326 1.00 96.94 309 LEU A C 1
ATOM 2422 O O . LEU A 1 309 ? -11.331 0.468 9.232 1.00 96.94 309 LEU A O 1
ATOM 2426 N N . SER A 1 310 ? -12.475 -0.527 7.591 1.00 95.44 310 SER A N 1
ATOM 2427 C CA . SER A 1 310 ? -13.733 0.171 7.860 1.00 95.44 310 SER A CA 1
ATOM 2428 C C . SER A 1 310 ? -14.905 -0.804 7.898 1.00 95.44 310 SER A C 1
ATOM 2430 O O . SER A 1 310 ? -14.950 -1.774 7.142 1.00 95.44 310 SER A O 1
ATOM 2432 N N . GLU A 1 311 ? -15.856 -0.548 8.793 1.00 93.06 311 GLU A N 1
ATOM 2433 C CA . GLU A 1 311 ? -17.139 -1.251 8.848 1.00 93.06 311 GLU A CA 1
ATOM 2434 C C . GLU A 1 311 ? -18.207 -0.307 9.411 1.00 93.06 311 GLU A C 1
ATOM 2436 O O . GLU A 1 311 ? -18.004 0.355 10.432 1.00 93.06 311 GLU A O 1
ATOM 2441 N N . GLY A 1 312 ? -19.352 -0.228 8.728 1.00 91.31 312 GLY A N 1
ATOM 2442 C CA . GLY A 1 312 ? -20.441 0.670 9.109 1.00 91.31 312 GLY A CA 1
ATOM 2443 C C . GLY A 1 312 ? -20.006 2.138 9.115 1.00 91.31 312 GLY A C 1
ATOM 2444 O O . GLY A 1 312 ? -19.605 2.680 8.086 1.00 91.31 312 GLY A O 1
ATOM 2445 N N . GLU A 1 313 ? -20.106 2.779 10.279 1.00 91.94 313 GLU A N 1
ATOM 2446 C CA . GLU A 1 313 ? -19.794 4.202 10.486 1.00 91.94 313 GLU A CA 1
ATOM 2447 C C . GLU A 1 313 ? -18.403 4.433 11.096 1.00 91.94 313 GLU A C 1
ATOM 2449 O O . GLU A 1 313 ? -18.045 5.564 11.429 1.00 91.94 313 GLU A O 1
ATOM 2454 N N . PHE A 1 314 ? -17.605 3.369 11.222 1.00 96.88 314 PHE A N 1
ATOM 2455 C CA . PHE A 1 314 ? -16.332 3.400 11.925 1.00 96.88 314 PHE A CA 1
ATOM 2456 C C . PHE A 1 314 ? -15.149 3.029 11.031 1.00 96.88 314 PHE A C 1
ATOM 2458 O O . PHE A 1 314 ? -15.256 2.243 10.084 1.00 96.88 314 PHE A O 1
ATOM 2465 N N . ILE A 1 315 ? -13.990 3.573 11.396 1.00 98.19 315 ILE A N 1
ATOM 2466 C CA . ILE A 1 315 ? -12.678 3.162 10.889 1.00 98.19 315 ILE A CA 1
ATOM 2467 C C . ILE A 1 315 ? -11.895 2.576 12.056 1.00 98.19 315 ILE A C 1
ATOM 2469 O O . ILE A 1 315 ? -11.948 3.102 13.165 1.00 98.19 315 ILE A O 1
ATOM 2473 N N . TYR A 1 316 ? -11.156 1.507 11.802 1.00 98.50 316 TYR A N 1
ATOM 2474 C CA . TYR A 1 316 ? -10.377 0.774 12.786 1.00 98.50 316 TYR A CA 1
ATOM 2475 C C . TYR A 1 316 ? -8.914 0.763 12.384 1.00 98.50 316 TYR A C 1
ATOM 2477 O O . TYR A 1 316 ? -8.602 0.512 11.223 1.00 98.50 316 TYR A O 1
ATOM 2485 N N . VAL A 1 317 ? -8.024 0.988 13.345 1.00 98.56 317 VAL A N 1
ATOM 2486 C CA . VAL A 1 317 ? -6.573 0.964 13.148 1.00 98.56 317 VAL A CA 1
ATOM 2487 C C . VAL A 1 317 ? -5.940 0.024 14.170 1.00 98.56 317 VAL A C 1
ATOM 2489 O O . VAL A 1 317 ? -6.130 0.184 15.374 1.00 98.56 317 VAL A O 1
ATOM 2492 N N . ILE A 1 318 ? -5.207 -0.984 13.696 1.00 98.44 318 ILE A N 1
ATOM 2493 C CA . ILE A 1 318 ? -4.797 -2.145 14.492 1.00 98.44 318 ILE A CA 1
ATOM 2494 C C . ILE A 1 318 ? -3.281 -2.349 14.439 1.00 98.44 318 ILE A C 1
ATOM 2496 O O . ILE A 1 318 ? -2.705 -2.559 13.372 1.00 98.44 318 ILE A O 1
ATOM 2500 N N . GLY A 1 319 ? -2.643 -2.349 15.614 1.00 97.62 319 GLY A N 1
ATOM 2501 C CA . GLY A 1 319 ? -1.224 -2.671 15.799 1.00 97.62 319 GLY A CA 1
ATOM 2502 C C . GLY A 1 319 ? -0.264 -1.699 15.107 1.00 97.62 319 GLY A C 1
ATOM 2503 O O . GLY A 1 319 ? -0.420 -0.488 15.231 1.00 97.62 319 GLY A O 1
ATOM 2504 N N . GLY A 1 320 ? 0.753 -2.204 14.414 1.00 95.94 320 GLY A N 1
ATOM 2505 C CA . GLY A 1 320 ? 1.802 -1.395 13.788 1.00 95.94 320 GLY A CA 1
ATOM 2506 C C . GLY A 1 320 ? 3.033 -1.227 14.674 1.00 95.94 320 GLY A C 1
ATOM 2507 O O . GLY A 1 320 ? 3.281 -2.022 15.585 1.00 95.94 320 GLY A O 1
ATOM 2508 N N . TYR A 1 321 ? 3.837 -0.214 14.373 1.00 93.25 321 TYR A N 1
ATOM 2509 C CA . TYR A 1 321 ? 5.116 0.029 15.029 1.00 93.25 321 TYR A CA 1
ATOM 2510 C C . TYR A 1 321 ? 5.354 1.512 15.303 1.00 93.25 321 TYR A C 1
ATOM 2512 O O . TYR A 1 321 ? 5.066 2.358 14.454 1.00 93.25 321 TYR A O 1
ATOM 2520 N N . ASN A 1 322 ? 5.951 1.810 16.456 1.00 90.19 322 ASN A N 1
ATOM 2521 C CA . ASN A 1 322 ? 6.622 3.077 16.704 1.00 90.19 322 ASN A CA 1
ATOM 2522 C C . ASN A 1 322 ? 7.901 2.883 17.538 1.00 90.19 322 ASN A C 1
ATOM 2524 O O . ASN A 1 322 ? 8.138 1.821 18.113 1.00 90.19 322 ASN A O 1
ATOM 2528 N N . PHE A 1 323 ? 8.740 3.915 17.598 1.00 88.38 323 PHE A N 1
ATOM 2529 C CA . PHE A 1 323 ? 10.007 3.853 18.335 1.00 88.38 323 PHE A CA 1
ATOM 2530 C C . PHE A 1 323 ? 9.848 3.937 19.858 1.00 88.38 323 PHE A C 1
ATOM 2532 O O . PHE A 1 323 ? 10.753 3.515 20.574 1.00 88.38 323 PHE A O 1
ATOM 2539 N N . ASP A 1 324 ? 8.720 4.453 20.349 1.00 87.88 324 ASP A N 1
ATOM 2540 C CA . ASP A 1 324 ? 8.514 4.716 21.777 1.00 87.88 324 ASP A CA 1
ATOM 2541 C C . ASP A 1 324 ? 8.073 3.450 22.530 1.00 87.88 324 ASP A C 1
ATOM 2543 O O . ASP A 1 324 ? 8.561 3.158 23.620 1.00 87.88 324 ASP A O 1
ATOM 2547 N N . GLU A 1 325 ? 7.160 2.681 21.938 1.00 90.12 325 GLU A N 1
ATOM 2548 C CA . GLU A 1 325 ? 6.523 1.497 22.531 1.00 90.12 325 GLU A CA 1
ATOM 2549 C C . GLU A 1 325 ? 6.911 0.203 21.811 1.00 90.12 325 GLU A C 1
ATOM 2551 O O . GLU A 1 325 ? 6.714 -0.901 22.324 1.00 90.12 325 GLU A O 1
ATOM 2556 N N . GLY A 1 326 ? 7.472 0.323 20.611 1.00 90.94 326 GLY A N 1
ATOM 2557 C CA . GLY A 1 326 ? 7.820 -0.808 19.786 1.00 90.94 326 GLY A CA 1
ATOM 2558 C C . GLY A 1 326 ? 6.657 -1.305 18.932 1.00 90.94 326 GLY A C 1
ATOM 2559 O O . GLY A 1 326 ? 5.912 -0.528 18.337 1.00 90.94 326 GLY A O 1
ATOM 2560 N N . THR A 1 327 ? 6.522 -2.627 18.807 1.00 93.38 327 THR A N 1
ATOM 2561 C CA . THR A 1 327 ? 5.367 -3.222 18.119 1.00 93.38 327 THR A CA 1
ATOM 2562 C C . THR A 1 327 ? 4.120 -3.052 18.964 1.00 93.38 327 THR A C 1
ATOM 2564 O O . THR A 1 327 ? 4.113 -3.432 20.134 1.00 93.38 327 THR A O 1
ATOM 2567 N N . LEU A 1 328 ? 3.065 -2.529 18.354 1.00 96.31 328 LEU A N 1
ATOM 2568 C CA . LEU A 1 328 ? 1.848 -2.117 19.030 1.00 96.31 328 LEU A CA 1
ATOM 2569 C C . LEU A 1 328 ? 0.810 -3.239 19.031 1.00 96.31 328 LEU A C 1
ATOM 2571 O O . LEU A 1 328 ? 0.698 -4.029 18.090 1.00 96.31 328 LEU A O 1
ATOM 2575 N N . SER A 1 329 ? 0.025 -3.295 20.103 1.00 96.38 329 SER A N 1
ATOM 2576 C CA . SER A 1 329 ? -1.169 -4.141 20.201 1.00 96.38 329 SER A CA 1
ATOM 2577 C C . SER A 1 329 ? -2.463 -3.338 20.198 1.00 96.38 329 SER A C 1
ATOM 2579 O O . SER A 1 329 ? -3.525 -3.941 20.126 1.00 96.38 329 SER A O 1
ATOM 2581 N N . SER A 1 330 ? -2.413 -2.010 20.309 1.00 98.31 330 SER A N 1
ATOM 2582 C CA . SER A 1 330 ? -3.613 -1.182 20.433 1.00 98.31 330 SER A CA 1
ATOM 2583 C C . SER A 1 330 ? -4.486 -1.232 19.175 1.00 98.31 330 SER A C 1
ATOM 2585 O O . SER A 1 330 ? -3.987 -1.196 18.044 1.00 98.31 330 SER A O 1
ATOM 2587 N N . ILE A 1 331 ? -5.796 -1.295 19.412 1.00 98.50 331 ILE A N 1
ATOM 2588 C CA . ILE A 1 331 ? -6.866 -1.188 18.421 1.00 98.50 331 ILE A CA 1
ATOM 2589 C C . ILE A 1 331 ? -7.573 0.140 18.673 1.00 98.50 331 ILE A C 1
ATOM 2591 O O . ILE A 1 331 ? -8.183 0.336 19.727 1.00 98.50 331 ILE A O 1
ATOM 2595 N N . GLU A 1 332 ? -7.475 1.046 17.711 1.00 98.50 332 GLU A N 1
ATOM 2596 C CA . GLU A 1 332 ? -8.152 2.335 17.728 1.00 98.50 332 GLU A CA 1
ATOM 2597 C C . GLU A 1 332 ? -9.375 2.321 16.814 1.00 98.50 332 GLU A C 1
ATOM 2599 O O . GLU A 1 332 ? -9.377 1.649 15.783 1.00 98.50 332 GLU A O 1
ATOM 2604 N N . ARG A 1 333 ? -10.401 3.085 17.185 1.00 98.38 333 ARG A N 1
ATOM 2605 C CA . ARG A 1 333 ? -11.616 3.303 16.405 1.00 98.38 333 ARG A CA 1
ATOM 2606 C C . ARG A 1 333 ? -11.859 4.792 16.224 1.00 98.38 333 ARG A C 1
ATOM 2608 O O . ARG A 1 333 ? -11.838 5.524 17.208 1.00 98.38 333 ARG A O 1
ATOM 2615 N N . PHE A 1 334 ? -12.137 5.219 14.999 1.00 98.50 334 PHE A N 1
ATOM 2616 C CA . PHE A 1 334 ? -12.629 6.556 14.686 1.00 98.50 334 PHE A CA 1
ATOM 2617 C C . PHE A 1 334 ? -14.133 6.537 14.468 1.00 98.50 334 PHE A C 1
ATOM 2619 O O . PHE A 1 334 ? -14.643 5.662 13.767 1.00 98.50 334 PHE A O 1
ATOM 2626 N N . SER A 1 335 ? -14.816 7.537 15.018 1.00 95.69 335 SER A N 1
ATOM 2627 C CA . SER A 1 335 ? -16.224 7.817 14.753 1.00 95.69 335 SER A CA 1
ATOM 2628 C C . SER A 1 335 ? -16.371 9.189 14.107 1.00 95.69 335 SER A C 1
ATOM 2630 O O . SER A 1 335 ? -15.850 10.180 14.626 1.00 95.69 335 SER A O 1
ATOM 2632 N N . PHE A 1 336 ? -17.113 9.258 13.000 1.00 89.56 336 PHE A N 1
ATOM 2633 C CA . PHE A 1 336 ? -17.464 10.532 12.369 1.00 89.56 336 PHE A CA 1
ATOM 2634 C C . PHE A 1 336 ? -18.484 11.334 13.190 1.00 89.56 336 PHE A C 1
ATOM 2636 O O . PHE A 1 336 ? -18.470 12.560 13.115 1.00 89.56 336 PHE A O 1
ATOM 2643 N N . ASP A 1 337 ? -19.293 10.676 14.029 1.00 92.62 337 ASP A N 1
ATOM 2644 C CA . ASP A 1 337 ? -20.279 11.343 14.890 1.00 92.62 337 ASP A CA 1
ATOM 2645 C C . ASP A 1 337 ? -19.616 12.125 16.023 1.00 92.62 337 ASP A C 1
ATOM 2647 O O . ASP A 1 337 ? -19.975 13.266 16.313 1.00 92.62 337 ASP A O 1
ATOM 2651 N N . THR A 1 338 ? -18.633 11.507 16.682 1.00 95.75 338 THR A N 1
ATOM 2652 C CA . THR A 1 338 ? -17.877 12.142 17.772 1.00 95.75 338 THR A CA 1
ATOM 2653 C C . THR A 1 338 ? -16.621 12.844 17.275 1.00 95.75 338 THR A C 1
ATOM 2655 O O . THR A 1 338 ? -15.912 13.455 18.076 1.00 95.75 338 THR A O 1
ATOM 2658 N N . TYR A 1 339 ? -16.312 12.707 15.984 1.00 96.19 339 TYR A N 1
ATOM 2659 C CA . TYR A 1 339 ? -15.131 13.241 15.315 1.00 96.19 339 TYR A CA 1
ATOM 2660 C C . TYR A 1 339 ? -13.837 13.009 16.111 1.00 96.19 339 TYR A C 1
ATOM 2662 O O . TYR A 1 339 ? -13.048 13.921 16.363 1.00 96.19 339 TYR A O 1
ATOM 2670 N N . SER A 1 340 ? -13.655 11.786 16.610 1.00 97.25 340 SER A N 1
ATOM 2671 C CA . SER A 1 340 ? -12.547 11.448 17.505 1.00 97.25 340 SER A CA 1
ATOM 2672 C C . SER A 1 340 ? -12.190 9.968 17.465 1.00 97.25 340 SER A C 1
ATOM 2674 O O . SER A 1 340 ? -13.024 9.106 17.185 1.00 97.25 340 SER A O 1
ATOM 2676 N N . TRP A 1 341 ? -10.920 9.699 17.767 1.00 98.62 341 TRP A N 1
ATOM 2677 C CA . TRP A 1 341 ? -10.389 8.358 17.969 1.00 98.62 341 TRP A CA 1
ATOM 2678 C C . TRP A 1 341 ? -10.538 7.916 19.426 1.00 98.62 341 TRP A C 1
ATOM 2680 O O . TRP A 1 341 ? -10.400 8.721 20.352 1.00 98.62 341 TRP A O 1
ATOM 2690 N N . GLU A 1 342 ? -10.728 6.621 19.639 1.00 98.25 342 GLU A N 1
ATOM 2691 C CA . GLU A 1 342 ? -10.681 5.973 20.948 1.00 98.25 342 GLU A CA 1
ATOM 2692 C C . GLU A 1 342 ? -9.962 4.620 20.861 1.00 98.25 342 GLU A C 1
ATOM 2694 O O . GLU A 1 342 ? -10.029 3.940 19.839 1.00 98.25 342 GLU A O 1
ATOM 2699 N N . ILE A 1 343 ? -9.285 4.208 21.936 1.00 98.38 343 ILE A N 1
ATOM 2700 C CA . ILE A 1 343 ? -8.709 2.860 22.032 1.00 98.38 343 ILE A CA 1
ATOM 2701 C C . ILE A 1 343 ? -9.807 1.923 22.534 1.00 98.38 343 ILE A C 1
ATOM 2703 O O . ILE A 1 343 ? -10.269 2.066 23.666 1.00 98.38 343 ILE A O 1
ATOM 2707 N N . ILE A 1 344 ? -10.206 0.958 21.706 1.00 98.19 344 ILE A N 1
ATOM 2708 C CA . ILE A 1 344 ? -11.290 0.016 22.025 1.00 98.19 344 ILE A CA 1
ATOM 2709 C C . ILE A 1 344 ? -10.787 -1.339 22.515 1.00 98.19 344 ILE A C 1
ATOM 2711 O O . ILE A 1 344 ? -11.570 -2.137 23.016 1.00 98.19 344 ILE A O 1
ATOM 2715 N N . GLY A 1 345 ? -9.494 -1.630 22.388 1.00 97.62 345 GLY A N 1
ATOM 2716 C CA . GLY A 1 345 ? -8.950 -2.910 22.819 1.00 97.62 345 GLY A CA 1
ATOM 2717 C C . GLY A 1 345 ? -7.497 -3.115 22.428 1.00 97.62 345 GLY A C 1
ATOM 2718 O O . GLY A 1 345 ? -6.832 -2.215 21.915 1.00 97.62 345 GLY A O 1
ATOM 2719 N N . HIS A 1 346 ? -7.009 -4.326 22.692 1.00 97.56 346 HIS A N 1
ATOM 2720 C CA . HIS A 1 346 ? -5.632 -4.714 22.414 1.00 97.56 346 HIS A CA 1
ATOM 2721 C C . HIS A 1 346 ? -5.551 -6.140 21.873 1.00 97.56 346 HIS A C 1
ATOM 2723 O O . HIS A 1 346 ? -6.260 -7.034 22.339 1.00 97.56 346 HIS A O 1
ATOM 2729 N N . LEU A 1 347 ? -4.635 -6.365 20.937 1.00 94.75 347 LEU A N 1
ATOM 2730 C CA . LEU A 1 347 ? -4.231 -7.689 20.478 1.00 94.75 347 LEU A CA 1
ATOM 2731 C C . LEU A 1 347 ? -3.597 -8.500 21.606 1.00 94.75 347 LEU A C 1
ATOM 2733 O O . LEU A 1 347 ? -2.911 -7.958 22.474 1.00 94.75 347 LEU A O 1
ATOM 2737 N N . CYS A 1 348 ? -3.764 -9.819 21.557 1.00 90.88 348 CYS A N 1
ATOM 2738 C CA . CYS A 1 348 ? -3.056 -10.733 22.444 1.00 90.88 348 CYS A CA 1
ATOM 2739 C C . CYS A 1 348 ? -1.554 -10.763 22.140 1.00 90.88 348 CYS A C 1
ATOM 2741 O O . CYS A 1 348 ? -0.744 -11.103 23.004 1.00 90.88 348 CYS A O 1
ATOM 2743 N N . SER A 1 349 ? -1.161 -10.482 20.900 1.00 85.88 349 SER A N 1
ATOM 2744 C CA . SER A 1 349 ? 0.238 -10.385 20.496 1.00 85.88 349 SER A CA 1
ATOM 2745 C C . SER A 1 349 ? 0.448 -9.148 19.620 1.00 85.88 349 SER A C 1
ATOM 2747 O O . SER A 1 349 ? -0.124 -9.091 18.526 1.00 85.88 349 SER A O 1
ATOM 2749 N N . PRO A 1 350 ? 1.250 -8.169 20.092 1.00 91.44 350 PRO A N 1
ATOM 2750 C CA . PRO A 1 350 ? 1.600 -6.993 19.307 1.00 91.44 350 PRO A CA 1
ATOM 2751 C C . PRO A 1 350 ? 2.202 -7.383 17.958 1.00 91.44 350 PRO A C 1
ATOM 2753 O O . PRO A 1 350 ? 2.970 -8.347 17.875 1.00 91.44 350 PRO A O 1
ATOM 2756 N N . ARG A 1 351 ? 1.842 -6.658 16.898 1.00 90.19 351 ARG A N 1
ATOM 2757 C CA . ARG A 1 351 ? 2.254 -6.999 15.531 1.00 90.19 351 ARG A CA 1
ATOM 2758 C C . ARG A 1 351 ? 2.153 -5.808 14.583 1.00 90.19 351 ARG A C 1
ATOM 2760 O O . ARG A 1 351 ? 1.310 -4.937 14.766 1.00 90.19 351 ARG A O 1
ATOM 2767 N N . GLN A 1 352 ? 2.984 -5.826 13.551 1.00 89.19 352 GLN A N 1
ATOM 2768 C CA . GLN A 1 352 ? 2.980 -4.922 12.395 1.00 89.19 352 GLN A CA 1
ATOM 2769 C C . GLN A 1 352 ? 2.973 -5.736 11.093 1.00 89.19 352 GLN A C 1
ATOM 2771 O O . GLN A 1 352 ? 3.252 -6.937 11.129 1.00 89.19 352 GLN A O 1
ATOM 2776 N N . ASN A 1 353 ? 2.693 -5.088 9.960 1.00 86.81 353 ASN A N 1
ATOM 2777 C CA . ASN A 1 353 ? 2.663 -5.672 8.611 1.00 86.81 353 ASN A CA 1
ATOM 2778 C C . ASN A 1 353 ? 1.796 -6.946 8.553 1.00 86.81 353 ASN A C 1
ATOM 2780 O O . ASN A 1 353 ? 2.230 -7.991 8.072 1.00 86.81 353 ASN A O 1
ATOM 2784 N N . MET A 1 354 ? 0.610 -6.882 9.162 1.00 88.25 354 MET A N 1
ATOM 2785 C CA . MET A 1 354 ? -0.314 -8.011 9.294 1.00 88.25 354 MET A CA 1
ATOM 2786 C C . MET A 1 354 ? -1.407 -7.961 8.226 1.00 88.25 354 MET A C 1
ATOM 2788 O O . MET A 1 354 ? -1.769 -6.883 7.760 1.00 88.25 354 MET A O 1
ATOM 2792 N N . GLY A 1 355 ? -1.992 -9.115 7.915 1.00 86.94 355 GLY A N 1
ATOM 2793 C CA . GLY A 1 355 ? -3.232 -9.183 7.148 1.00 86.94 355 GLY A CA 1
ATOM 2794 C C . GLY A 1 355 ? -4.448 -9.189 8.072 1.00 86.94 355 GLY A C 1
ATOM 2795 O O . GLY A 1 355 ? -4.395 -9.729 9.181 1.00 86.94 355 GLY A O 1
ATOM 2796 N N . GLY A 1 356 ? -5.566 -8.641 7.607 1.00 90.56 356 GLY A N 1
ATOM 2797 C CA . GLY A 1 356 ? -6.833 -8.790 8.307 1.00 90.56 356 GLY A CA 1
ATOM 2798 C C . GLY A 1 356 ? -8.035 -8.287 7.524 1.00 90.56 356 GLY A C 1
ATOM 2799 O O . GLY A 1 356 ? -7.896 -7.628 6.498 1.00 90.56 356 GLY A O 1
ATOM 2800 N N . TRP A 1 357 ? -9.218 -8.646 8.005 1.00 92.94 357 TRP A N 1
ATOM 2801 C CA . TRP A 1 357 ? -10.505 -8.275 7.419 1.00 92.94 357 TRP A CA 1
ATOM 2802 C C . TRP A 1 357 ? -11.575 -8.215 8.507 1.00 92.94 357 TRP A C 1
ATOM 2804 O O . TRP A 1 357 ? -11.359 -8.693 9.622 1.00 92.94 357 TRP A O 1
ATOM 2814 N N . ILE A 1 358 ? -12.735 -7.651 8.173 1.00 94.12 358 ILE A N 1
ATOM 2815 C CA . ILE A 1 358 ? -13.905 -7.652 9.052 1.00 94.12 358 ILE A CA 1
ATOM 2816 C C . ILE A 1 358 ? -14.992 -8.540 8.440 1.00 94.12 358 ILE A C 1
ATOM 2818 O O . ILE A 1 358 ? -15.276 -8.437 7.246 1.00 94.12 358 ILE A O 1
ATOM 2822 N N . GLU A 1 359 ? -15.555 -9.447 9.236 1.00 91.62 359 GLU A N 1
ATOM 2823 C CA . GLU A 1 359 ? -16.685 -10.307 8.866 1.00 91.62 359 GLU A CA 1
ATOM 2824 C C . GLU A 1 359 ? -17.600 -10.473 10.085 1.00 91.62 359 GLU A C 1
ATOM 2826 O O . GLU A 1 359 ? -17.134 -10.813 11.169 1.00 91.62 359 GLU A O 1
ATOM 2831 N N . ASP A 1 360 ? -18.900 -10.218 9.920 1.00 92.44 360 ASP A N 1
ATOM 2832 C CA . ASP A 1 360 ? -19.922 -10.396 10.962 1.00 92.44 360 ASP A CA 1
ATOM 2833 C C . ASP A 1 360 ? -19.580 -9.721 12.314 1.00 92.44 360 ASP A C 1
ATOM 2835 O O . ASP A 1 360 ? -19.808 -10.287 13.386 1.00 92.44 360 ASP A O 1
ATOM 2839 N N . GLY A 1 361 ? -19.020 -8.504 12.278 1.00 93.94 361 GLY A N 1
ATOM 2840 C CA . GLY A 1 361 ? -18.627 -7.757 13.480 1.00 93.94 361 GLY A CA 1
ATOM 2841 C C . GLY A 1 361 ? -17.364 -8.287 14.175 1.00 93.94 361 GLY A C 1
ATOM 2842 O O . GLY A 1 361 ? -17.100 -7.960 15.336 1.00 93.94 361 GLY A O 1
ATOM 2843 N N . LEU A 1 362 ? -16.586 -9.126 13.492 1.00 95.69 362 LEU A N 1
ATOM 2844 C CA . LEU A 1 362 ? -15.329 -9.679 13.976 1.00 95.69 362 LEU A CA 1
ATOM 2845 C C . LEU A 1 362 ? -14.174 -9.183 13.106 1.00 95.69 362 LEU A C 1
ATOM 2847 O O . LEU A 1 362 ? -14.176 -9.379 11.893 1.00 95.69 362 LEU A O 1
ATOM 2851 N N . ILE A 1 363 ? -13.153 -8.588 13.725 1.00 96.31 363 ILE A N 1
ATOM 2852 C CA . ILE A 1 363 ? -11.893 -8.285 13.043 1.00 96.31 363 ILE A CA 1
ATOM 2853 C C . ILE A 1 363 ? -11.001 -9.517 13.128 1.00 96.31 363 ILE A C 1
ATOM 2855 O O . ILE A 1 363 ? -10.565 -9.920 14.207 1.00 96.31 363 ILE A O 1
ATOM 2859 N N . HIS A 1 364 ? -10.713 -10.098 11.979 1.00 93.75 364 HIS A N 1
ATOM 2860 C CA . HIS A 1 364 ? -9.852 -11.253 11.817 1.00 93.75 364 HIS A CA 1
ATOM 2861 C C . HIS A 1 364 ? -8.445 -10.804 11.436 1.00 93.75 364 HIS A C 1
ATOM 2863 O O . HIS A 1 364 ? -8.280 -9.972 10.548 1.00 93.75 364 HIS A O 1
ATOM 2869 N N . LEU A 1 365 ? -7.431 -11.341 12.112 1.00 91.44 365 LEU A N 1
ATOM 2870 C CA . LEU A 1 365 ? -6.054 -10.861 12.029 1.00 91.44 365 LEU A CA 1
ATOM 2871 C C . LEU A 1 365 ? -5.097 -12.035 11.923 1.00 91.44 365 LEU A C 1
ATOM 2873 O O . LEU A 1 365 ? -5.131 -12.947 12.750 1.00 91.44 365 LEU A O 1
ATOM 2877 N N . ALA A 1 366 ? -4.211 -12.001 10.939 1.00 87.62 366 ALA A N 1
ATOM 2878 C CA . ALA A 1 366 ? -3.287 -13.086 10.670 1.00 87.62 366 ALA A CA 1
ATOM 2879 C C . ALA A 1 366 ? -1.892 -12.576 10.328 1.00 87.62 366 ALA A C 1
ATOM 2881 O O . ALA A 1 366 ? -1.718 -11.512 9.728 1.00 87.62 366 ALA A O 1
ATOM 2882 N N . GLY A 1 367 ? -0.890 -13.377 10.680 1.00 84.00 367 GLY A N 1
ATOM 2883 C CA . GLY A 1 367 ? 0.481 -13.085 10.302 1.00 84.00 367 GLY A CA 1
ATOM 2884 C C . GLY A 1 367 ? 1.033 -11.835 10.991 1.00 84.00 367 GLY A C 1
ATOM 2885 O O . GLY A 1 367 ? 0.663 -11.478 12.120 1.00 84.00 367 GLY A O 1
ATOM 2886 N N . GLY A 1 368 ? 1.907 -11.149 10.264 1.00 82.12 368 GLY A N 1
ATOM 2887 C CA . GLY A 1 368 ? 2.646 -9.988 10.735 1.00 82.12 368 GLY A CA 1
ATOM 2888 C C . GLY A 1 368 ? 3.932 -10.361 11.458 1.00 82.12 368 GLY A C 1
ATOM 2889 O O . GLY A 1 368 ? 4.341 -11.522 11.527 1.00 82.12 368 GLY A O 1
ATOM 2890 N N . SER A 1 369 ? 4.598 -9.354 11.998 1.00 79.94 369 SER A N 1
ATOM 2891 C CA . SER A 1 369 ? 5.846 -9.525 12.732 1.00 79.94 369 SER A CA 1
ATOM 2892 C C . SER A 1 369 ? 5.869 -8.698 14.005 1.00 79.94 369 SER A C 1
ATOM 2894 O O . SER A 1 369 ? 5.170 -7.694 14.147 1.00 79.94 369 SER A O 1
ATOM 2896 N N . SER A 1 370 ? 6.692 -9.138 14.947 1.00 78.69 370 SER A N 1
ATOM 2897 C CA . SER A 1 370 ? 7.098 -8.358 16.106 1.00 78.69 370 SER A CA 1
ATOM 2898 C C . SER A 1 370 ? 8.621 -8.383 16.238 1.00 78.69 370 SER A C 1
ATOM 2900 O O . SER A 1 370 ? 9.315 -9.027 15.449 1.00 78.69 370 SER A O 1
ATOM 2902 N N . PHE A 1 371 ? 9.161 -7.732 17.267 1.00 72.19 371 PHE A N 1
ATOM 2903 C CA . PHE A 1 371 ? 10.582 -7.865 17.607 1.00 72.19 371 PHE A CA 1
ATOM 2904 C C . PHE A 1 371 ? 11.006 -9.293 17.962 1.00 72.19 371 PHE A C 1
ATOM 2906 O O . PHE A 1 371 ? 12.192 -9.602 17.930 1.00 72.19 371 PHE A O 1
ATOM 2913 N N . GLN A 1 372 ? 10.051 -10.164 18.294 1.00 70.94 372 GLN A N 1
ATOM 2914 C CA . GLN A 1 372 ? 10.307 -11.576 18.582 1.00 70.94 372 GLN A CA 1
ATOM 2915 C C . GLN A 1 372 ? 10.333 -12.440 17.310 1.00 70.94 372 GLN A C 1
ATOM 2917 O O . GLN A 1 372 ? 10.613 -13.632 17.397 1.00 70.94 372 GLN A O 1
ATOM 2922 N N . GLY A 1 373 ? 10.060 -11.856 16.138 1.00 71.38 373 GLY A N 1
ATOM 2923 C CA . GLY A 1 373 ? 10.071 -12.538 14.847 1.00 71.38 373 GLY A CA 1
ATOM 2924 C C . GLY A 1 373 ? 8.708 -12.553 14.157 1.00 71.38 373 GLY A C 1
ATOM 2925 O O . GLY A 1 373 ? 7.821 -11.743 14.447 1.00 71.38 373 GLY A O 1
ATOM 2926 N N . LYS A 1 374 ? 8.556 -13.468 13.194 1.00 71.19 374 LYS A N 1
ATOM 2927 C CA . LYS A 1 374 ? 7.298 -13.681 12.464 1.00 71.19 374 LYS A CA 1
ATOM 2928 C C . LYS A 1 374 ? 6.211 -14.153 13.432 1.00 71.19 374 LYS A C 1
ATOM 2930 O O . LYS A 1 374 ? 6.464 -14.970 14.313 1.00 71.19 374 LYS A O 1
ATOM 2935 N N . ASN A 1 375 ? 5.006 -13.621 13.276 1.00 70.50 375 ASN A N 1
ATOM 2936 C CA . ASN A 1 375 ? 3.863 -13.984 14.095 1.00 70.50 375 ASN A CA 1
ATOM 2937 C C . ASN A 1 375 ? 2.981 -14.974 13.327 1.00 70.50 375 ASN A C 1
ATOM 2939 O O . ASN A 1 375 ? 2.304 -14.601 12.379 1.00 70.50 375 ASN A O 1
ATOM 2943 N N . GLU A 1 376 ? 2.971 -16.233 13.754 1.00 73.56 376 GLU A N 1
ATOM 2944 C CA . GLU A 1 376 ? 2.215 -17.318 13.106 1.00 73.56 376 GLU A CA 1
ATOM 2945 C C . GLU A 1 376 ? 0.827 -17.529 13.730 1.00 73.56 376 GLU A C 1
ATOM 2947 O O . GLU A 1 376 ? 0.217 -18.586 13.592 1.00 73.56 376 GLU A O 1
ATOM 2952 N N . THR A 1 377 ? 0.323 -16.548 14.483 1.00 77.88 377 THR A N 1
ATOM 2953 C CA . THR A 1 377 ? -0.964 -16.678 15.172 1.00 77.88 377 THR A CA 1
ATOM 2954 C C . THR A 1 377 ? -2.084 -15.955 14.439 1.00 77.88 377 THR A C 1
ATOM 2956 O O . THR A 1 377 ? -1.899 -14.856 13.907 1.00 77.88 377 THR A O 1
ATOM 2959 N N . TYR A 1 378 ? -3.265 -16.568 14.493 1.00 87.19 378 TYR A N 1
ATOM 2960 C CA . TYR A 1 378 ? -4.528 -15.988 14.064 1.00 87.19 378 TYR A CA 1
ATOM 2961 C C . TYR A 1 378 ? -5.305 -15.476 15.281 1.00 87.19 378 TYR A C 1
ATOM 2963 O O . TYR A 1 378 ? -5.505 -16.198 16.264 1.00 87.19 378 TYR A O 1
ATOM 2971 N N . GLU A 1 379 ? -5.716 -14.214 15.233 1.00 90.75 379 GLU A N 1
ATOM 2972 C CA . GLU A 1 379 ? -6.469 -13.541 16.286 1.00 90.75 379 GLU A CA 1
ATOM 2973 C C . GLU A 1 379 ? -7.805 -13.033 15.749 1.00 90.75 379 GLU A C 1
ATOM 2975 O O . GLU A 1 379 ? -7.931 -12.670 14.582 1.00 90.75 379 GLU A O 1
ATOM 2980 N N . ILE A 1 380 ? -8.809 -13.019 16.622 1.00 94.56 380 ILE A N 1
ATOM 2981 C CA . ILE A 1 380 ? -10.117 -12.437 16.337 1.00 94.56 380 ILE A CA 1
ATOM 2982 C C . ILE A 1 380 ? -10.431 -11.420 17.424 1.00 94.56 380 ILE A C 1
ATOM 2984 O O . ILE A 1 380 ? -10.431 -11.774 18.606 1.00 94.56 380 ILE A O 1
ATOM 2988 N N . PHE A 1 381 ? -10.727 -10.188 17.026 1.00 96.88 381 PHE A N 1
ATOM 2989 C CA . PHE A 1 381 ? -11.276 -9.156 17.895 1.00 96.88 381 PHE A CA 1
ATOM 2990 C C . PHE A 1 381 ? -12.784 -9.025 17.667 1.00 96.88 381 PHE A C 1
ATOM 2992 O O . PHE A 1 381 ? -13.231 -8.769 16.554 1.00 96.88 381 PHE A O 1
ATOM 2999 N N . ASP A 1 382 ? -13.564 -9.227 18.725 1.00 96.38 382 ASP A N 1
ATOM 3000 C CA . ASP A 1 382 ? -15.020 -9.083 18.722 1.00 96.38 382 ASP A CA 1
ATOM 3001 C C . ASP A 1 382 ? -15.392 -7.617 18.989 1.00 96.38 382 ASP A C 1
ATOM 3003 O O . ASP A 1 382 ? -15.130 -7.110 20.085 1.00 96.38 382 ASP A O 1
ATOM 3007 N N . LEU A 1 383 ? -15.998 -6.947 17.999 1.00 95.69 383 LEU A N 1
ATOM 3008 C CA . LEU A 1 383 ? -16.378 -5.530 18.073 1.00 95.69 383 LEU A CA 1
ATOM 3009 C C . LEU A 1 383 ? -17.515 -5.255 19.064 1.00 95.69 383 LEU A C 1
ATOM 3011 O O . LEU A 1 383 ? -17.626 -4.142 19.574 1.00 95.69 383 LEU A O 1
ATOM 3015 N N . ALA A 1 384 ? -18.365 -6.243 19.349 1.00 94.25 384 ALA A N 1
ATOM 3016 C CA . ALA A 1 384 ? -19.458 -6.089 20.304 1.00 94.25 384 ALA A CA 1
ATOM 3017 C C . ALA A 1 384 ? -18.954 -6.192 21.749 1.00 94.25 384 ALA A C 1
ATOM 3019 O O . ALA A 1 384 ? -19.478 -5.534 22.648 1.00 94.25 384 ALA A O 1
ATOM 3020 N N . GLN A 1 385 ? -17.934 -7.021 21.981 1.00 94.50 385 GLN A N 1
ATOM 3021 C CA . GLN A 1 385 ? -17.371 -7.261 23.312 1.00 94.50 385 GLN A CA 1
ATOM 3022 C C . GLN A 1 385 ? -16.106 -6.460 23.607 1.00 94.50 385 GLN A C 1
ATOM 3024 O O . GLN A 1 385 ? -15.682 -6.427 24.765 1.00 94.50 385 GLN A O 1
ATOM 3029 N N . ASN A 1 386 ? -15.490 -5.863 22.585 1.00 95.50 386 ASN A N 1
ATOM 3030 C CA . ASN A 1 386 ? -14.177 -5.234 22.663 1.00 95.50 386 ASN A CA 1
ATOM 3031 C C . ASN A 1 386 ? -13.111 -6.180 23.242 1.00 95.50 386 ASN A C 1
ATOM 3033 O O . ASN A 1 386 ? -12.342 -5.834 24.143 1.00 95.50 386 ASN A O 1
ATOM 3037 N N . LYS A 1 387 ? -13.089 -7.426 22.750 1.00 95.00 387 LYS A N 1
ATOM 3038 C CA . LYS A 1 387 ? -12.193 -8.477 23.252 1.00 95.00 387 LYS A CA 1
ATOM 3039 C C . LYS A 1 387 ? -11.505 -9.229 22.133 1.00 95.00 387 LYS A C 1
ATOM 3041 O O . LYS A 1 387 ? -12.149 -9.699 21.200 1.00 95.00 387 LYS A O 1
ATOM 3046 N N . THR A 1 388 ? -10.203 -9.432 22.305 1.00 94.44 388 THR A N 1
ATOM 3047 C CA . THR A 1 388 ? -9.400 -10.273 21.418 1.00 94.44 388 THR A CA 1
ATOM 3048 C C . THR A 1 388 ? -9.286 -11.686 21.965 1.00 94.44 388 THR A C 1
ATOM 3050 O O . THR A 1 388 ? -9.118 -11.892 23.169 1.00 94.44 388 THR A O 1
ATOM 3053 N N . ARG A 1 389 ? -9.321 -12.671 21.069 1.00 91.12 389 ARG A N 1
ATOM 3054 C CA . ARG A 1 389 ? -8.993 -14.066 21.364 1.00 91.12 389 ARG A CA 1
ATOM 3055 C C . ARG A 1 389 ? -8.047 -14.631 20.313 1.00 91.12 389 ARG A C 1
ATOM 3057 O O . ARG A 1 389 ? -8.235 -14.411 19.117 1.00 91.12 389 ARG A O 1
ATOM 3064 N N . LYS A 1 390 ? -7.075 -15.426 20.761 1.00 85.19 390 LYS A N 1
ATOM 3065 C CA . LYS A 1 390 ? -6.275 -16.270 19.868 1.00 85.19 390 LYS A CA 1
ATOM 3066 C C . LYS A 1 390 ? -7.100 -17.461 19.404 1.00 85.19 390 LYS A C 1
ATOM 3068 O O . LYS A 1 390 ? -7.846 -18.053 20.186 1.00 85.19 390 LYS A O 1
ATOM 3073 N N . VAL A 1 391 ? -6.934 -17.827 18.144 1.00 77.69 391 VAL A N 1
ATOM 3074 C CA . VAL A 1 391 ? -7.556 -19.005 17.551 1.00 77.69 391 VAL A CA 1
ATOM 3075 C C . VAL A 1 391 ? -6.454 -20.004 17.219 1.00 77.69 391 VAL A C 1
ATOM 3077 O O . VAL A 1 391 ? -5.509 -19.691 16.500 1.00 77.69 391 VAL A O 1
ATOM 3080 N N . TYR A 1 392 ? -6.582 -21.209 17.771 1.00 68.62 392 TYR A N 1
ATOM 3081 C CA . TYR A 1 392 ? -5.669 -22.329 17.561 1.00 68.62 392 TYR A CA 1
ATOM 3082 C C . TYR A 1 392 ? -6.441 -23.549 17.025 1.00 68.62 392 TYR A C 1
ATOM 3084 O O . TYR A 1 392 ? -7.594 -23.734 17.426 1.00 68.62 392 TYR A O 1
ATOM 3092 N N . PRO A 1 393 ? -5.812 -24.417 16.209 1.00 54.06 393 PRO A N 1
ATOM 3093 C CA . PRO A 1 393 ? -4.486 -24.261 15.609 1.00 54.06 393 PRO A CA 1
ATOM 3094 C C . PRO A 1 393 ? -4.526 -23.397 14.340 1.00 54.06 393 PRO A C 1
ATOM 3096 O O . PRO A 1 393 ? -5.456 -23.482 13.540 1.00 54.06 393 PRO A O 1
ATOM 3099 N N . PHE A 1 394 ? -3.479 -22.600 14.136 1.00 50.69 394 PHE A N 1
ATOM 3100 C CA . PHE A 1 394 ? -3.144 -22.086 12.813 1.00 50.69 394 PHE A CA 1
ATOM 3101 C C . PHE A 1 394 ? -2.364 -23.199 12.105 1.00 50.69 394 PHE A C 1
ATOM 3103 O O . PHE A 1 394 ? -1.191 -23.419 12.395 1.00 50.69 394 PHE A O 1
ATOM 3110 N N . HIS A 1 395 ? -3.032 -24.000 11.277 1.00 43.59 395 HIS A N 1
ATOM 3111 C CA . HIS A 1 395 ? -2.330 -24.892 10.358 1.00 43.59 395 HIS A CA 1
ATOM 3112 C C . HIS A 1 395 ? -2.138 -24.141 9.047 1.00 43.59 395 HIS A C 1
ATOM 3114 O O . HIS A 1 395 ? -3.125 -23.779 8.406 1.00 43.59 395 HIS A O 1
ATOM 3120 N N . TYR A 1 396 ? -0.878 -23.920 8.662 1.00 37.81 396 TYR A N 1
ATOM 3121 C CA . TYR A 1 396 ? -0.540 -23.734 7.256 1.00 37.81 396 TYR A CA 1
ATOM 3122 C C . TYR A 1 396 ? -1.091 -24.959 6.511 1.00 37.81 396 TYR A C 1
ATOM 3124 O O . TYR A 1 396 ? -0.751 -26.083 6.893 1.00 37.81 396 TYR A O 1
ATOM 3132 N N . PRO A 1 397 ? -1.984 -24.800 5.523 1.00 28.80 397 PRO A N 1
ATOM 3133 C CA . PRO A 1 397 ? -2.227 -25.876 4.578 1.00 28.80 397 PRO A CA 1
ATOM 3134 C C . PRO A 1 397 ? -0.886 -26.198 3.915 1.00 28.80 397 PRO A C 1
ATOM 3136 O O . PRO A 1 397 ? -0.207 -25.274 3.462 1.00 28.80 397 PRO A O 1
ATOM 3139 N N . ALA A 1 398 ? -0.500 -27.473 3.970 1.00 28.06 398 ALA A N 1
ATOM 3140 C CA . ALA A 1 398 ? 0.662 -28.000 3.265 1.00 28.06 398 ALA A CA 1
ATOM 3141 C C . ALA A 1 398 ? 0.533 -27.797 1.753 1.00 28.06 398 ALA A C 1
ATOM 3143 O O . ALA A 1 398 ? -0.626 -27.824 1.263 1.00 28.06 398 ALA A O 1
#

Secondary structure (DSSP, 8-state):
-TTTHHHHTSS----------------------------EEEEEESPTTEEE--SEEEEEEEEE-TT-EEEEEEEETTEEEEPEEETTTTEEEEEEEPPSEEEEEEEEEEETT--EEEEEEEEEE--TT------TT---TT--S----EEEEEEEETTEEEEEEETTTEEEEEETTTTEEEE-S-TTT----EES-EEEEETTEEEEE--EES---SS-----B---EEEEETTTTEEEEEPPPSS--BS-EEEEETTTEEEEE--B-GGG-TT-B---EEEEETT-GGG-EEEEPPPSS--BS-EEEEETTEEEEE--EETTTEE--EEEEEETTTTEEEEEEE-SS--BS-EEEEETTEEEEE--EETTEE---EEEEETTTTEEEEES--PPP-

Radius of gyration: 26.16 Å; chains: 1; bounding box: 66×57×64 Å

Foldseek 3Di:
DVVQVLVVQPQADDDDDDDDDDDDDDDDDDDDDDDDFDWDWDWPPPDAAAEDQPQKDKIKTAIDGPQAWDFKWKDKPPDIDTWDDDPRRRITMDIDGHDAAKIKIKMWIAGPVRDIDIDIGIYHNHDPPPPDPDPVPDPDPPPPADPHFNFQEWEDDDSWIWTQGPDQRFIWIQPPVVRHIDTQADPVADRWNFHQWYWYDFPQKIKTAWGATDDPDPDDDRPGTDQWMWIAHSVVSHIDTAFGHPAHFGQWEWEDDPSFKIKTAWHARCVVNRQRIFQWMWIAGNVCSVVGIDTADGHPDGFGQWYWYDDDQKIKTAWHAHPPPGTFFWIWIAGPVVSDIDTLEGEPDRFGNWDWDDDPQKIWIAWGAGPVGIDGWIKIQRNVVSDIDTDDDSDDDD

Sequence (398 aa):
MKNKLLFFLLSVLSVFFGSCRNAELSEAVAEVQAENHQLSLVIQNPPQDLITFQKKILVSGTASDNTGLSRVVISVGDEEYTADPLFGYAEWQKEISLKPGKNTICARAYNVAQMSYQSCITVYLSGESFFSHKNPEDDDPDYGILPSPFFESCTVAHNDIYCYALPFYSLYRYNATASKWEQIDSAEGFLMPITGAEMVFLNNKIYMAGGALGFQIEEQVGTDYLEEVYSYDPSSAIWQVIPGLNKNRLKPMVATFQNRFLLAAGGVDYAAGMNHILDQVEVFDLQNPILGFQELPPLKVKRAGALMLSEGEFIYVIGGYNFDEGTLSSIERFSFDTYSWEIIGHLCSPRQNMGGWIEDGLIHLAGGSSFQGKNETYEIFDLAQNKTRKVYPFHYPA